Protein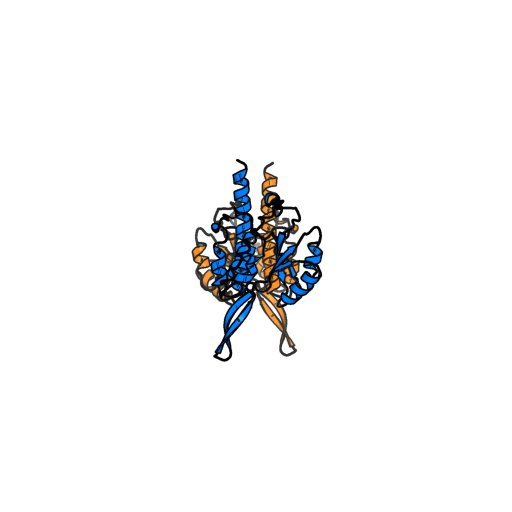 AF-0000000078803616 (afdb_homodimer)

Organism: NCBI:txid675817

pLDDT: mean 70.17, std 28.33, range [23.05, 98.25]

InterPro domains:
  IPR006645 NusG-like, N-terminal [PF02357] (38-131)
  IPR006645 NusG-like, N-terminal [SM00738] (36-135)
  IPR010215 Transcription antitermination protein RfaH [MF_00951] (36-200)
  IPR010215 Transcription antitermination protein RfaH [TIGR01955] (39-197)
  IPR036735 NusG, N-terminal domain superfamily [G3DSA:3.30.70.940] (36-200)
  IPR036735 NusG, N-terminal domain superfamily [SSF82679] (36-136)
  IPR043425 NusG-like [PTHR30265] (36-197)

Structure (mmCIF, N/CA/C/O backbone):
data_AF-0000000078803616-model_v1
#
loop_
_entity.id
_entity.type
_entity.pdbx_description
1 polymer 'Transcription antitermination protein RfaH'
#
loop_
_atom_site.group_PDB
_atom_site.id
_atom_site.type_symbol
_atom_site.label_atom_id
_atom_site.label_alt_id
_atom_site.label_comp_id
_atom_site.label_asym_id
_atom_site.label_entity_id
_atom_site.label_seq_id
_atom_site.pdbx_PDB_ins_code
_atom_site.Cartn_x
_atom_site.Cartn_y
_atom_site.Cartn_z
_atom_site.occupancy
_atom_site.B_iso_or_equiv
_atom_site.auth_seq_id
_atom_site.auth_comp_id
_atom_site.auth_asym_id
_atom_site.auth_atom_id
_atom_site.pdbx_PDB_model_num
ATOM 1 N N . MET A 1 1 ? 21.641 42.875 64.188 1 27.11 1 MET A N 1
ATOM 2 C CA . MET A 1 1 ? 21.938 42.188 62.938 1 27.11 1 MET A CA 1
ATOM 3 C C . MET A 1 1 ? 20.672 41.562 62.344 1 27.11 1 MET A C 1
ATOM 5 O O . MET A 1 1 ? 20.141 40.594 62.906 1 27.11 1 MET A O 1
ATOM 9 N N . ASP A 1 2 ? 19.688 42.406 61.906 1 24.53 2 ASP A N 1
ATOM 10 C CA . ASP A 1 2 ? 18.234 42.531 61.688 1 24.53 2 ASP A CA 1
ATOM 11 C C . ASP A 1 2 ? 17.766 41.656 60.562 1 24.53 2 ASP A C 1
ATOM 13 O O . ASP A 1 2 ? 18.312 41.719 59.438 1 24.53 2 ASP A O 1
ATOM 17 N N . ASN A 1 3 ? 17.297 40.438 60.906 1 28.72 3 ASN A N 1
ATOM 18 C CA . ASN A 1 3 ? 16.812 39.25 60.219 1 28.72 3 ASN A CA 1
ATOM 19 C C . ASN A 1 3 ? 15.68 39.594 59.25 1 28.72 3 ASN A C 1
ATOM 21 O O . ASN A 1 3 ? 14.609 40.031 59.656 1 28.72 3 ASN A O 1
ATOM 25 N N . ILE A 1 4 ? 16.016 40.344 58.156 1 31.39 4 ILE A N 1
ATOM 26 C CA . ILE A 1 4 ? 15.086 40.906 57.188 1 31.39 4 ILE A CA 1
ATOM 27 C C . ILE A 1 4 ? 14.117 39.844 56.688 1 31.39 4 ILE A C 1
ATOM 29 O O . ILE A 1 4 ? 14.539 38.781 56.25 1 31.39 4 ILE A O 1
ATOM 33 N N . PRO A 1 5 ? 12.922 39.844 57.219 1 27.3 5 PRO A N 1
ATOM 34 C CA . PRO A 1 5 ? 11.852 38.875 56.969 1 27.3 5 PRO A CA 1
ATOM 35 C C . PRO A 1 5 ? 11.516 38.719 55.5 1 27.3 5 PRO A C 1
ATOM 37 O O . PRO A 1 5 ? 11.352 39.719 54.781 1 27.3 5 PRO A O 1
ATOM 40 N N . ALA A 1 6 ? 12.164 37.781 54.781 1 29.72 6 ALA A N 1
ATOM 41 C CA . ALA A 1 6 ? 12.055 37.531 53.344 1 29.72 6 ALA A CA 1
ATOM 42 C C . ALA A 1 6 ? 10.594 37.406 52.906 1 29.72 6 ALA A C 1
ATOM 44 O O . ALA A 1 6 ? 9.859 36.562 53.469 1 29.72 6 ALA A O 1
ATOM 45 N N . SER A 1 7 ? 9.906 38.531 52.688 1 23.27 7 SER A N 1
ATOM 46 C CA . SER A 1 7 ? 8.531 38.719 52.25 1 23.27 7 SER A CA 1
ATOM 47 C C . SER A 1 7 ? 8.195 37.75 51.094 1 23.27 7 SER A C 1
ATOM 49 O O . SER A 1 7 ? 8.867 37.75 50.062 1 23.27 7 SER A O 1
ATOM 51 N N . ASN A 1 8 ? 7.758 36.562 51.406 1 23.94 8 ASN A N 1
ATOM 52 C CA . ASN A 1 8 ? 7.309 35.438 50.562 1 23.94 8 ASN A CA 1
ATOM 53 C C . ASN A 1 8 ? 6.199 35.875 49.594 1 23.94 8 ASN A C 1
ATOM 55 O O . ASN A 1 8 ? 5.059 36.062 50.031 1 23.94 8 ASN A O 1
ATOM 59 N N . ARG A 1 9 ? 6.438 36.875 48.719 1 24.75 9 ARG A N 1
ATOM 60 C CA . ARG A 1 9 ? 5.414 37.344 47.812 1 24.75 9 ARG A CA 1
ATOM 61 C C . ARG A 1 9 ? 4.695 36.188 47.125 1 24.75 9 ARG A C 1
ATOM 63 O O . ARG A 1 9 ? 5.328 35.375 46.469 1 24.75 9 ARG A O 1
ATOM 70 N N . ARG A 1 10 ? 3.605 35.75 47.688 1 25.38 10 ARG A N 1
ATOM 71 C CA . ARG A 1 10 ? 2.598 34.781 47.25 1 25.38 10 ARG A CA 1
ATOM 72 C C . ARG A 1 10 ? 2.072 35.156 45.875 1 25.38 10 ARG A C 1
ATOM 74 O O . ARG A 1 10 ? 1.498 36.219 45.688 1 25.38 10 ARG A O 1
ATOM 81 N N . CYS A 1 11 ? 2.902 34.938 44.812 1 25.34 11 CYS A N 1
ATOM 82 C CA . CYS A 1 11 ? 2.398 35.094 43.469 1 25.34 11 CYS A CA 1
ATOM 83 C C . CYS A 1 11 ? 1.006 34.5 43.312 1 25.34 11 CYS A C 1
ATOM 85 O O . CYS A 1 11 ? 0.804 33.312 43.625 1 25.34 11 CYS A O 1
ATOM 87 N N . GLU A 1 12 ? 0.029 35.188 43.719 1 24.34 12 GLU A N 1
ATOM 88 C CA . GLU A 1 12 ? -1.373 34.875 43.469 1 24.34 12 GLU A CA 1
ATOM 89 C C . GLU A 1 12 ? -1.58 34.375 42.031 1 24.34 12 GLU A C 1
ATOM 91 O O . GLU A 1 12 ? -1.32 35.125 41.094 1 24.34 12 GLU A O 1
ATOM 96 N N . ILE A 1 13 ? -1.378 33.125 41.781 1 24.75 13 ILE A N 1
ATOM 97 C CA . ILE A 1 13 ? -1.663 32.375 40.562 1 24.75 13 ILE A CA 1
ATOM 98 C C . ILE A 1 13 ? -3.09 32.656 40.125 1 24.75 13 ILE A C 1
ATOM 100 O O . ILE A 1 13 ? -4.055 32.281 40.781 1 24.75 13 ILE A O 1
ATOM 104 N N . ASP A 1 14 ? -3.422 33.875 39.844 1 23.2 14 ASP A N 1
ATOM 105 C CA . ASP A 1 14 ? -4.738 34.125 39.25 1 23.2 14 ASP A CA 1
ATOM 106 C C . ASP A 1 14 ? -5.031 33.125 38.125 1 23.2 14 ASP A C 1
ATOM 108 O O . ASP A 1 14 ? -4.262 33.031 37.188 1 23.2 14 ASP A O 1
ATOM 112 N N . ASP A 1 15 ? -5.77 32.062 38.375 1 27.08 15 ASP A N 1
ATOM 113 C CA . ASP A 1 15 ? -6.402 30.953 37.688 1 27.08 15 ASP A CA 1
ATOM 114 C C . ASP A 1 15 ? -7.145 31.438 36.438 1 27.08 15 ASP A C 1
ATOM 116 O O . ASP A 1 15 ? -8.375 31.516 36.438 1 27.08 15 ASP A O 1
ATOM 120 N N . GLY A 1 16 ? -6.605 32.375 35.719 1 24.55 16 GLY A N 1
ATOM 121 C CA . GLY A 1 16 ? -7.281 32.969 34.562 1 24.55 16 GLY A CA 1
ATOM 122 C C . GLY A 1 16 ? -8.016 31.922 33.719 1 24.55 16 GLY A C 1
ATOM 123 O O . GLY A 1 16 ? -7.648 30.734 33.719 1 24.55 16 GLY A O 1
ATOM 124 N N . ASN A 1 17 ? -9.383 32.062 33.406 1 26.06 17 ASN A N 1
ATOM 125 C CA . ASN A 1 17 ? -10.5 31.562 32.625 1 26.06 17 ASN A CA 1
ATOM 126 C C . ASN A 1 17 ? -10.07 31.219 31.188 1 26.06 17 ASN A C 1
ATOM 128 O O . ASN A 1 17 ? -10.125 32.094 30.297 1 26.06 17 ASN A O 1
ATOM 132 N N . LEU A 1 18 ? -8.992 30.766 30.922 1 26.7 18 LEU A N 1
ATOM 133 C CA . LEU A 1 18 ? -8.617 30.484 29.531 1 26.7 18 LEU A CA 1
ATOM 134 C C . LEU A 1 18 ? -9.727 29.719 28.812 1 26.7 18 LEU A C 1
ATOM 136 O O . LEU A 1 18 ? -10.352 28.828 29.391 1 26.7 18 LEU A O 1
ATOM 140 N N . VAL A 1 19 ? -10.391 30.344 27.844 1 24.44 19 VAL A N 1
ATOM 141 C CA . VAL A 1 19 ? -11.438 30.047 26.875 1 24.44 19 VAL A CA 1
ATOM 142 C C . VAL A 1 19 ? -11.211 28.656 26.281 1 24.44 19 VAL A C 1
ATOM 144 O O . VAL A 1 19 ? -10.125 28.359 25.781 1 24.44 19 VAL A O 1
ATOM 147 N N . ARG A 1 20 ? -11.82 27.609 26.719 1 24.38 20 ARG A N 1
ATOM 148 C CA . ARG A 1 20 ? -12.156 26.25 26.328 1 24.38 20 ARG A CA 1
ATOM 149 C C . ARG A 1 20 ? -12.68 26.219 24.891 1 24.38 20 ARG A C 1
ATOM 151 O O . ARG A 1 20 ? -13.867 26.438 24.656 1 24.38 20 ARG A O 1
ATOM 158 N N . ASP A 1 21 ? -12.055 26.938 23.984 1 25.97 21 ASP A N 1
ATOM 159 C CA . ASP A 1 21 ? -12.625 26.703 22.656 1 25.97 21 ASP A CA 1
ATOM 160 C C . ASP A 1 21 ? -12.781 25.219 22.375 1 25.97 21 ASP A C 1
ATOM 162 O O . ASP A 1 21 ? -11.805 24.469 22.391 1 25.97 21 ASP A O 1
ATOM 166 N N . ARG A 1 22 ? -13.898 24.562 22.672 1 25.34 22 ARG A N 1
ATOM 167 C CA . ARG A 1 22 ? -14.562 23.297 22.438 1 25.34 22 ARG A CA 1
ATOM 168 C C . ARG A 1 22 ? -14.445 22.859 20.984 1 25.34 22 ARG A C 1
ATOM 170 O O . ARG A 1 22 ? -15.078 23.453 20.094 1 25.34 22 ARG A O 1
ATOM 177 N N . TYR A 1 23 ? -13.266 22.688 20.531 1 27.47 23 TYR A N 1
ATOM 178 C CA . TYR A 1 23 ? -13.266 22.047 19.219 1 27.47 23 TYR A CA 1
ATOM 179 C C . TYR A 1 23 ? -14.156 20.797 19.219 1 27.47 23 TYR A C 1
ATOM 181 O O . TYR A 1 23 ? -13.977 19.906 20.031 1 27.47 23 TYR A O 1
ATOM 189 N N . ASN A 1 24 ? -15.5 20.859 19.031 1 26.5 24 ASN A N 1
ATOM 190 C CA . ASN A 1 24 ? -16.547 19.875 18.75 1 26.5 24 ASN A CA 1
ATOM 191 C C . ASN A 1 24 ? -16.078 18.844 17.734 1 26.5 24 ASN A C 1
ATOM 193 O O . ASN A 1 24 ? -15.891 19.156 16.562 1 26.5 24 ASN A O 1
ATOM 197 N N . PHE A 1 25 ? -15.188 17.938 18.109 1 29.48 25 PHE A N 1
ATOM 198 C CA . PHE A 1 25 ? -14.789 16.766 17.344 1 29.48 25 PHE A CA 1
ATOM 199 C C . PHE A 1 25 ? -16 16.094 16.719 1 29.48 25 PHE A C 1
ATOM 201 O O . PHE A 1 25 ? -15.867 15.117 15.977 1 29.48 25 PHE A O 1
ATOM 208 N N . ARG A 1 26 ? -17.25 16.188 17.25 1 28.36 26 ARG A N 1
ATOM 209 C CA . ARG A 1 26 ? -18.453 15.562 16.688 1 28.36 26 ARG A CA 1
ATOM 210 C C . ARG A 1 26 ? -18.578 15.844 15.203 1 28.36 26 ARG A C 1
ATOM 212 O O . ARG A 1 26 ? -19.328 15.172 14.5 1 28.36 26 ARG A O 1
ATOM 219 N N . ASP A 1 27 ? -18.172 16.953 14.891 1 29.45 27 ASP A N 1
ATOM 220 C CA . ASP A 1 27 ? -18.594 17.25 13.523 1 29.45 27 ASP A CA 1
ATOM 221 C C . ASP A 1 27 ? -17.797 16.438 12.516 1 29.45 27 ASP A C 1
ATOM 223 O O . ASP A 1 27 ? -17.781 16.766 11.32 1 29.45 27 ASP A O 1
ATOM 227 N N . THR A 1 28 ? -16.828 15.586 13.008 1 33.59 28 THR A N 1
ATOM 228 C CA . THR A 1 28 ? -16.25 14.844 11.898 1 33.59 28 THR A CA 1
ATOM 229 C C . THR A 1 28 ? -17.281 13.922 11.258 1 33.59 28 THR A C 1
ATOM 231 O O . THR A 1 28 ? -17.562 12.836 11.781 1 33.59 28 THR A O 1
ATOM 234 N N . LEU A 1 29 ? -18.359 14.328 10.852 1 30.36 29 LEU A N 1
ATOM 235 C CA . LEU A 1 29 ? -19.266 13.594 9.977 1 30.36 29 LEU A CA 1
ATOM 236 C C . LEU A 1 29 ? -18.484 12.812 8.922 1 30.36 29 LEU A C 1
ATOM 238 O O . LEU A 1 29 ? -17.641 13.383 8.211 1 30.36 29 LEU A O 1
ATOM 242 N N . ILE A 1 30 ? -18.172 11.578 9.195 1 35.69 30 ILE A N 1
ATOM 243 C CA . ILE A 1 30 ? -17.734 10.648 8.156 1 35.69 30 ILE A CA 1
ATOM 244 C C . ILE A 1 30 ? -18.516 10.898 6.871 1 35.69 30 ILE A C 1
ATOM 246 O O . ILE A 1 30 ? -19.656 10.445 6.734 1 35.69 30 ILE A O 1
ATOM 250 N N . VAL A 1 31 ? -18.828 12.07 6.457 1 35.53 31 VAL A N 1
ATOM 251 C CA . VAL A 1 31 ? -19.5 12.203 5.168 1 35.53 31 VAL A CA 1
ATOM 252 C C . VAL A 1 31 ? -18.641 11.578 4.07 1 35.53 31 VAL A C 1
ATOM 254 O O . VAL A 1 31 ? -17.469 11.938 3.9 1 35.53 31 VAL A O 1
ATOM 257 N N . ASP A 1 32 ? -18.781 10.281 3.738 1 42.97 32 ASP A N 1
ATOM 258 C CA . ASP A 1 32 ? -18.203 9.547 2.615 1 42.97 32 ASP A CA 1
ATOM 259 C C . ASP A 1 32 ? -17.594 10.508 1.593 1 42.97 32 ASP A C 1
ATOM 261 O O . ASP A 1 32 ? -16.531 10.227 1.034 1 42.97 32 ASP A O 1
ATOM 265 N N . GLY A 1 33 ? -18.422 11.477 1.027 1 45 33 GLY A N 1
ATOM 266 C CA . GLY A 1 33 ? -18.25 12.391 -0.086 1 45 33 GLY A CA 1
ATOM 267 C C . GLY A 1 33 ? -17.594 13.695 0.314 1 45 33 GLY A C 1
ATOM 268 O O . GLY A 1 33 ? -17.312 14.547 -0.535 1 45 33 GLY A O 1
ATOM 269 N N . LEU A 1 34 ? -17.578 14.148 1.644 1 53.88 34 LEU A N 1
ATOM 270 C CA . LEU A 1 34 ? -17.297 15.555 1.912 1 53.88 34 LEU A CA 1
ATOM 271 C C . LEU A 1 34 ? -15.828 15.773 2.256 1 53.88 34 LEU A C 1
ATOM 273 O O . LEU A 1 34 ? -15.211 14.93 2.906 1 53.88 34 LEU A O 1
ATOM 277 N N . MET A 1 35 ? -15.18 16.531 1.464 1 64.56 35 MET A N 1
ATOM 278 C CA . MET A 1 35 ? -13.867 17.141 1.616 1 64.56 35 MET A CA 1
ATOM 279 C C . MET A 1 35 ? -13.711 17.766 3.002 1 64.56 35 MET A C 1
ATOM 281 O O . MET A 1 35 ? -14.352 18.766 3.312 1 64.56 35 MET A O 1
ATOM 285 N N . MET A 1 36 ? -13.164 17.031 3.971 1 83.75 36 MET A N 1
ATOM 286 C CA . MET A 1 36 ? -13.016 17.484 5.348 1 83.75 36 MET A CA 1
ATOM 287 C C . MET A 1 36 ? -11.555 17.797 5.656 1 83.75 36 MET A C 1
ATOM 289 O O . MET A 1 36 ? -10.648 17.156 5.129 1 83.75 36 MET A O 1
ATOM 293 N N . LYS A 1 37 ? -11.531 18.906 6.445 1 92.5 37 LYS A N 1
ATOM 294 C CA . LYS A 1 37 ? -10.211 19.188 7.012 1 92.5 37 LYS A CA 1
ATOM 295 C C . LYS A 1 37 ? -9.719 18.016 7.867 1 92.5 37 LYS A C 1
ATOM 297 O O . LYS A 1 37 ? -10.469 17.484 8.688 1 92.5 37 LYS A O 1
ATOM 302 N N . GLY A 1 38 ? -8.531 17.531 7.594 1 94.38 38 GLY A N 1
ATOM 303 C CA . GLY A 1 38 ? -8.023 16.406 8.359 1 94.38 38 GLY A CA 1
ATOM 304 C C . GLY A 1 38 ? -6.707 15.875 7.824 1 94.38 38 GLY A C 1
ATOM 305 O O . GLY A 1 38 ? -6.051 16.516 7.004 1 94.38 38 GLY A O 1
ATOM 306 N N . TRP A 1 39 ? -6.262 14.797 8.453 1 95.75 39 TRP A N 1
ATOM 307 C CA . TRP A 1 39 ? -5.023 14.133 8.055 1 95.75 39 TRP A CA 1
ATOM 308 C C . TRP A 1 39 ? -5.262 13.195 6.879 1 95.75 39 TRP A C 1
ATOM 310 O O . TRP A 1 39 ? -6.266 12.477 6.84 1 95.75 39 TRP A O 1
ATOM 320 N N . TYR A 1 40 ? -4.285 13.273 5.953 1 96.69 40 TYR A N 1
ATOM 321 C CA . TYR A 1 40 ? -4.262 12.391 4.793 1 96.69 40 TYR A CA 1
ATOM 322 C C . TYR A 1 40 ? -2.873 11.789 4.594 1 96.69 40 TYR A C 1
ATOM 324 O O . TYR A 1 40 ? -1.897 12.258 5.188 1 96.69 40 TYR A O 1
ATOM 332 N N . LEU A 1 41 ? -2.818 10.75 3.848 1 97.75 41 LEU A N 1
ATOM 333 C CA . LEU A 1 41 ? -1.548 10.086 3.564 1 97.75 41 LEU A CA 1
ATOM 334 C C . LEU A 1 41 ? -1.174 10.242 2.094 1 97.75 41 LEU A C 1
ATOM 336 O O . LEU A 1 41 ? -1.983 9.953 1.211 1 97.75 41 LEU A O 1
ATOM 340 N N . LEU A 1 42 ? 0.043 10.742 1.859 1 98.25 42 LEU A N 1
ATOM 341 C CA . LEU A 1 42 ? 0.581 10.906 0.513 1 98.25 42 LEU A CA 1
ATOM 342 C C . LEU A 1 42 ? 1.638 9.844 0.219 1 98.25 42 LEU A C 1
ATOM 344 O O . LEU A 1 42 ? 2.443 9.508 1.09 1 98.25 42 LEU A O 1
ATOM 348 N N . TYR A 1 43 ? 1.579 9.352 -0.976 1 97.94 43 TYR A N 1
ATOM 349 C CA . TYR A 1 43 ? 2.711 8.648 -1.572 1 97.94 43 TYR A CA 1
ATOM 350 C C . TYR A 1 43 ? 3.596 9.609 -2.357 1 97.94 43 TYR A C 1
ATOM 352 O O . TYR A 1 43 ? 3.111 10.344 -3.225 1 97.94 43 TYR A O 1
ATOM 360 N N . CYS A 1 44 ? 4.832 9.609 -2.025 1 98.06 44 CYS A N 1
ATOM 361 C CA . CYS A 1 44 ? 5.793 10.484 -2.686 1 98.06 44 CYS A CA 1
ATOM 362 C C . CYS A 1 44 ? 6.676 9.695 -3.646 1 98.06 44 CYS A C 1
ATOM 364 O O . CYS A 1 44 ? 6.914 8.508 -3.443 1 98.06 44 CYS A O 1
ATOM 366 N N . LYS A 1 45 ? 7.117 10.43 -4.605 1 93.69 45 LYS A N 1
ATOM 367 C CA . LYS A 1 45 ? 8.055 9.828 -5.547 1 93.69 45 LYS A CA 1
ATOM 368 C C . LYS A 1 45 ? 9.328 9.359 -4.836 1 93.69 45 LYS A C 1
ATOM 370 O O . LYS A 1 45 ? 9.688 9.898 -3.789 1 93.69 45 LYS A O 1
ATOM 375 N N . ARG A 1 46 ? 9.977 8.359 -5.473 1 87.44 46 ARG A N 1
ATOM 376 C CA . ARG A 1 46 ? 11.133 7.738 -4.828 1 87.44 46 ARG A CA 1
ATOM 377 C C . ARG A 1 46 ? 12.156 8.789 -4.402 1 87.44 46 ARG A C 1
ATOM 379 O O . ARG A 1 46 ? 12.578 9.617 -5.215 1 87.44 46 ARG A O 1
ATOM 386 N N . SER A 1 47 ? 12.477 8.844 -3.205 1 88.12 47 SER A N 1
ATOM 387 C CA . SER A 1 47 ? 13.5 9.672 -2.58 1 88.12 47 SER A CA 1
ATOM 388 C C . SER A 1 47 ? 13.133 11.148 -2.656 1 88.12 47 SER A C 1
ATOM 390 O O . SER A 1 47 ? 14 12.016 -2.533 1 88.12 47 SER A O 1
ATOM 392 N N . GLU A 1 48 ? 11.836 11.461 -2.852 1 94.06 48 GLU A N 1
ATOM 393 C CA . GLU A 1 48 ? 11.453 12.867 -2.994 1 94.06 48 GLU A CA 1
ATOM 394 C C . GLU A 1 48 ? 10.555 13.312 -1.845 1 94.06 48 GLU A C 1
ATOM 396 O O . GLU A 1 48 ? 9.867 14.328 -1.947 1 94.06 48 GLU A O 1
ATOM 401 N N . GLN A 1 49 ? 10.539 12.562 -0.758 1 94.56 49 GLN A N 1
ATOM 402 C CA . GLN A 1 49 ? 9.703 12.914 0.383 1 94.56 49 GLN A CA 1
ATOM 403 C C . GLN A 1 49 ? 10.094 14.281 0.95 1 94.56 49 GLN A C 1
ATOM 405 O O . GLN A 1 49 ? 9.234 15.117 1.226 1 94.56 49 GLN A O 1
ATOM 410 N N . GLU A 1 50 ? 11.391 14.508 1.057 1 95.12 50 GLU A N 1
ATOM 411 C CA . GLU A 1 50 ? 11.867 15.781 1.59 1 95.12 50 GLU A CA 1
ATOM 412 C C . GLU A 1 50 ? 11.484 16.938 0.673 1 95.12 50 GLU A C 1
ATOM 414 O O . GLU A 1 50 ? 11.062 18 1.145 1 95.12 50 GLU A O 1
ATOM 419 N N . ARG A 1 51 ? 11.633 16.703 -0.545 1 97.38 51 ARG A N 1
ATOM 420 C CA . ARG A 1 51 ? 11.234 17.703 -1.529 1 97.38 51 ARG A CA 1
ATOM 421 C C . ARG A 1 51 ? 9.742 18.016 -1.428 1 97.38 51 ARG A C 1
ATOM 423 O O . ARG A 1 51 ? 9.344 19.172 -1.477 1 97.38 51 ARG A O 1
ATOM 430 N N . ALA A 1 52 ? 8.938 16.984 -1.303 1 98.25 52 ALA A N 1
ATOM 431 C CA . ALA A 1 52 ? 7.492 17.156 -1.15 1 98.25 52 ALA A CA 1
ATOM 432 C C . ALA A 1 52 ? 7.168 18 0.087 1 98.25 52 ALA A C 1
ATOM 434 O O . ALA A 1 52 ? 6.375 18.938 0.019 1 98.25 52 ALA A O 1
ATOM 435 N N . VAL A 1 53 ? 7.844 17.703 1.196 1 97.69 53 VAL A N 1
ATOM 436 C CA . VAL A 1 53 ? 7.59 18.375 2.467 1 97.69 53 VAL A CA 1
ATOM 437 C C . VAL A 1 53 ? 7.906 19.875 2.338 1 97.69 53 VAL A C 1
ATOM 439 O O . VAL A 1 53 ? 7.109 20.719 2.75 1 97.69 53 VAL A O 1
ATOM 442 N N . ILE A 1 54 ? 9.016 20.156 1.7 1 97.56 54 ILE A N 1
ATOM 443 C CA . ILE A 1 54 ? 9.453 21.547 1.525 1 97.56 54 ILE A CA 1
ATOM 444 C C . ILE A 1 54 ? 8.414 22.312 0.702 1 97.56 54 ILE A C 1
ATOM 446 O O . ILE A 1 54 ? 7.996 23.406 1.08 1 97.56 54 ILE A O 1
ATOM 450 N N . ASN A 1 55 ? 7.965 21.719 -0.38 1 98.12 55 ASN A N 1
ATOM 451 C CA . ASN A 1 55 ? 7.047 22.391 -1.292 1 98.12 55 ASN A CA 1
ATOM 452 C C . ASN A 1 55 ? 5.641 22.469 -0.708 1 98.12 55 ASN A C 1
ATOM 454 O O . ASN A 1 55 ? 4.93 23.453 -0.932 1 98.12 55 ASN A O 1
ATOM 458 N N . LEU A 1 56 ? 5.23 21.484 0.037 1 98.12 56 LEU A N 1
ATOM 459 C CA . LEU A 1 56 ? 3.926 21.516 0.686 1 98.12 56 LEU A CA 1
ATOM 460 C C . LEU A 1 56 ? 3.891 22.547 1.796 1 98.12 56 LEU A C 1
ATOM 462 O O . LEU A 1 56 ? 2.896 23.266 1.95 1 98.12 56 LEU A O 1
ATOM 466 N N . ASP A 1 57 ? 4.973 22.641 2.482 1 96.56 57 ASP A N 1
ATOM 467 C CA . ASP A 1 57 ? 5.09 23.641 3.541 1 96.56 57 ASP A CA 1
ATOM 468 C C . ASP A 1 57 ? 4.938 25.062 2.982 1 96.56 57 ASP A C 1
ATOM 470 O O . ASP A 1 57 ? 4.285 25.906 3.596 1 96.56 57 ASP A O 1
ATOM 474 N N . ARG A 1 58 ? 5.473 25.281 1.883 1 96.06 58 ARG A N 1
ATOM 475 C CA . ARG A 1 58 ? 5.383 26.578 1.217 1 96.06 58 ARG A CA 1
ATOM 476 C C . ARG A 1 58 ? 3.938 26.922 0.877 1 96.06 58 ARG A C 1
ATOM 478 O O . ARG A 1 58 ? 3.584 28.094 0.763 1 96.06 58 ARG A O 1
ATOM 485 N N . GLN A 1 59 ? 3.09 25.875 0.719 1 95.44 59 GLN A N 1
ATOM 486 C CA . GLN A 1 59 ? 1.681 26.062 0.389 1 95.44 59 GLN A CA 1
ATOM 487 C C . GLN A 1 59 ? 0.824 26.125 1.65 1 95.44 59 GLN A C 1
ATOM 489 O O . GLN A 1 59 ? -0.406 26.141 1.571 1 95.44 59 GLN A O 1
ATOM 494 N N . GLY A 1 60 ? 1.443 26 2.814 1 95.25 60 GLY A N 1
ATOM 495 C CA . GLY A 1 60 ? 0.724 26.078 4.074 1 95.25 60 GLY A CA 1
ATOM 496 C C . GLY A 1 60 ? 0.15 24.75 4.52 1 95.25 60 GLY A C 1
ATOM 497 O O . GLY A 1 60 ? -0.767 24.703 5.344 1 95.25 60 GLY A O 1
ATOM 498 N N . VAL A 1 61 ? 0.669 23.75 3.945 1 97.44 61 VAL A N 1
ATOM 499 C CA . VAL A 1 61 ? 0.183 22.406 4.293 1 97.44 61 VAL A CA 1
ATOM 500 C C . VAL A 1 61 ? 1.075 21.797 5.371 1 97.44 61 VAL A C 1
ATOM 502 O O . VAL A 1 61 ? 2.291 21.688 5.191 1 97.44 61 VAL A O 1
ATOM 505 N N . GLU A 1 62 ? 0.451 21.469 6.5 1 96.62 62 GLU A N 1
ATOM 506 C CA . GLU A 1 62 ? 1.196 20.828 7.578 1 96.62 62 GLU A CA 1
ATOM 507 C C . GLU A 1 62 ? 1.57 19.391 7.207 1 96.62 62 GLU A C 1
ATOM 509 O O . GLU A 1 62 ? 0.723 18.625 6.75 1 96.62 62 GLU A O 1
ATOM 514 N N . CYS A 1 63 ? 2.869 19.109 7.363 1 97.88 63 CYS A N 1
ATOM 515 C CA . CYS A 1 63 ? 3.365 17.766 7.031 1 97.88 63 CYS A CA 1
ATOM 516 C C . CYS A 1 63 ? 3.896 17.062 8.273 1 97.88 63 CYS A C 1
ATOM 518 O O . CYS A 1 63 ? 4.438 17.703 9.172 1 97.88 63 CYS A O 1
ATOM 520 N N . TYR A 1 64 ? 3.699 15.805 8.414 1 96.88 64 TYR A N 1
ATOM 521 C CA . TYR A 1 64 ? 4.309 14.922 9.398 1 96.88 64 TYR A CA 1
ATOM 522 C C . TYR A 1 64 ? 5.02 13.758 8.719 1 96.88 64 TYR A C 1
ATOM 524 O O . TYR A 1 64 ? 4.379 12.914 8.086 1 96.88 64 TYR A O 1
ATOM 532 N N . TYR A 1 65 ? 6.285 13.758 8.75 1 95.44 65 TYR A N 1
ATOM 533 C CA . TYR A 1 65 ? 7.18 12.789 8.125 1 95.44 65 TYR A CA 1
ATOM 534 C C . TYR A 1 65 ? 8 12.047 9.18 1 95.44 65 TYR A C 1
ATOM 536 O O . TYR A 1 65 ? 9.164 12.383 9.414 1 95.44 65 TYR A O 1
ATOM 544 N N . PRO A 1 66 ? 7.395 10.953 9.789 1 93.88 66 PRO A N 1
ATOM 545 C CA . PRO A 1 66 ? 8.039 10.289 10.922 1 93.88 66 PRO A CA 1
ATOM 546 C C . PRO A 1 66 ? 9.312 9.547 10.531 1 93.88 66 PRO A C 1
ATOM 548 O O . PRO A 1 66 ? 9.383 8.969 9.438 1 93.88 66 PRO A O 1
ATOM 551 N N . GLN A 1 67 ? 10.227 9.578 11.438 1 91.5 67 GLN A N 1
ATOM 552 C CA . GLN A 1 67 ? 11.508 8.906 11.258 1 91.5 67 GLN A CA 1
ATOM 553 C C . GLN A 1 67 ? 11.805 7.98 12.438 1 91.5 67 GLN A C 1
ATOM 555 O O . GLN A 1 67 ? 11.203 8.102 13.5 1 91.5 67 GLN A O 1
ATOM 560 N N . VAL A 1 68 ? 12.664 6.996 12.148 1 88.12 68 VAL A N 1
ATOM 561 C CA . VAL A 1 68 ? 13.07 6.055 13.188 1 88.12 68 VAL A CA 1
ATOM 562 C C . VAL A 1 68 ? 14.594 5.891 13.164 1 88.12 68 VAL A C 1
ATOM 564 O O . VAL A 1 68 ? 15.211 5.961 12.102 1 88.12 68 VAL A O 1
ATOM 567 N N . ARG A 1 69 ? 15.164 5.746 14.305 1 85.25 69 ARG A N 1
ATOM 568 C CA . ARG A 1 69 ? 16.594 5.477 14.43 1 85.25 69 ARG A CA 1
ATOM 569 C C . ARG A 1 69 ? 16.875 3.98 14.344 1 85.25 69 ARG A C 1
ATOM 571 O O . ARG A 1 69 ? 16.234 3.18 15.031 1 85.25 69 ARG A O 1
ATOM 578 N N . ILE A 1 70 ? 17.719 3.678 13.43 1 81.75 70 ILE A N 1
ATOM 579 C CA . ILE A 1 70 ? 18.078 2.271 13.305 1 81.75 70 ILE A CA 1
ATOM 580 C C . ILE A 1 70 ? 19.594 2.123 13.43 1 81.75 70 ILE A C 1
ATOM 582 O O . ILE A 1 70 ? 20.344 3.043 13.094 1 81.75 70 ILE A O 1
ATOM 586 N N . ASP A 1 71 ? 19.984 0.94 14.07 1 81.88 71 ASP A N 1
ATOM 587 C CA . ASP A 1 71 ? 21.406 0.629 14.141 1 81.88 71 ASP A CA 1
ATOM 588 C C . ASP A 1 71 ? 21.875 -0.075 12.867 1 81.88 71 ASP A C 1
ATOM 590 O O . ASP A 1 71 ? 21.266 -1.051 12.43 1 81.88 71 ASP A O 1
ATOM 594 N N . LYS A 1 72 ? 22.734 0.522 12.172 1 80.5 72 LYS A N 1
ATOM 595 C CA . LYS A 1 72 ? 23.344 -0.106 11.008 1 80.5 72 LYS A CA 1
ATOM 596 C C . LYS A 1 72 ? 24.844 -0.295 11.203 1 80.5 72 LYS A C 1
ATOM 598 O O . LYS A 1 72 ? 25.484 0.469 11.938 1 80.5 72 LYS A O 1
ATOM 603 N N . ILE A 1 73 ? 25.312 -1.474 10.656 1 84.19 73 ILE A N 1
ATOM 604 C CA . ILE A 1 73 ? 26.75 -1.708 10.695 1 84.19 73 ILE A CA 1
ATOM 605 C C . ILE A 1 73 ? 27.406 -1.055 9.477 1 84.19 73 ILE A C 1
ATOM 607 O O . ILE A 1 73 ? 27.109 -1.415 8.336 1 84.19 73 ILE A O 1
ATOM 611 N N . VAL A 1 74 ? 28.078 0.014 9.625 1 82.75 74 VAL A N 1
ATOM 612 C CA . VAL A 1 74 ? 28.812 0.703 8.562 1 82.75 74 VAL A CA 1
ATOM 613 C C . VAL A 1 74 ? 30.312 0.544 8.797 1 82.75 74 VAL A C 1
ATOM 615 O O . VAL A 1 74 ? 30.844 1.005 9.805 1 82.75 74 VAL A O 1
ATOM 618 N N . ARG A 1 75 ? 30.891 -0.063 7.734 1 87.19 75 ARG A N 1
ATOM 619 C CA . ARG A 1 75 ? 32.312 -0.292 7.812 1 87.19 75 ARG A CA 1
ATOM 620 C C . ARG A 1 75 ? 32.719 -0.945 9.133 1 87.19 75 ARG A C 1
ATOM 622 O O . ARG A 1 75 ? 33.625 -0.483 9.82 1 87.19 75 ARG A O 1
ATOM 629 N N . GLY A 1 76 ? 31.875 -1.887 9.57 1 87.19 76 GLY A N 1
ATOM 630 C CA . GLY A 1 76 ? 32.188 -2.703 10.734 1 87.19 76 GLY A CA 1
ATOM 631 C C . GLY A 1 76 ? 31.797 -2.053 12.047 1 87.19 76 GLY A C 1
ATOM 632 O O . GLY A 1 76 ? 31.953 -2.645 13.117 1 87.19 76 GLY A O 1
ATOM 633 N N . LYS A 1 77 ? 31.438 -0.793 12 1 88.94 77 LYS A N 1
ATOM 634 C CA . LYS A 1 77 ? 31.031 -0.066 13.203 1 88.94 77 LYS A CA 1
ATOM 635 C C . LYS A 1 77 ? 29.531 0.171 13.227 1 88.94 77 LYS A C 1
ATOM 637 O O . LYS A 1 77 ? 28.922 0.46 12.195 1 88.94 77 LYS A O 1
ATOM 642 N N . LYS A 1 78 ? 29 -0.074 14.469 1 87.81 78 LYS A N 1
ATOM 643 C CA . LYS A 1 78 ? 27.578 0.195 14.664 1 87.81 78 LYS A CA 1
ATOM 644 C C . LYS A 1 78 ? 27.297 1.694 14.656 1 87.81 78 LYS A C 1
ATOM 646 O O . LYS A 1 78 ? 27.953 2.459 15.367 1 87.81 78 LYS A O 1
ATOM 651 N N . GLN A 1 79 ? 26.562 2.193 13.656 1 90 79 GLN A N 1
ATOM 652 C CA . GLN A 1 79 ? 26.172 3.594 13.57 1 90 79 GLN A CA 1
ATOM 653 C C . GLN A 1 79 ? 24.641 3.732 13.562 1 90 79 GLN A C 1
ATOM 655 O O . GLN A 1 79 ? 23.953 2.936 12.93 1 90 79 GLN A O 1
ATOM 660 N N . GLU A 1 80 ? 24.234 4.691 14.398 1 84.56 80 GLU A N 1
ATOM 661 C CA . GLU A 1 80 ? 22.812 5.008 14.398 1 84.56 80 GLU A CA 1
ATOM 662 C C . GLU A 1 80 ? 22.453 5.93 13.242 1 84.56 80 GLU A C 1
ATOM 664 O O . GLU A 1 80 ? 23.078 6.969 13.047 1 84.56 80 GLU A O 1
ATOM 669 N N . VAL A 1 81 ? 21.562 5.434 12.469 1 85.88 81 VAL A N 1
ATOM 670 C CA . VAL A 1 81 ? 21.125 6.266 11.344 1 85.88 81 VAL A CA 1
ATOM 671 C C . VAL A 1 81 ? 19.625 6.516 11.43 1 85.88 81 VAL A C 1
ATOM 673 O O . VAL A 1 81 ? 18.875 5.664 11.906 1 85.88 81 VAL A O 1
ATOM 676 N N . LEU A 1 82 ? 19.266 7.738 11.039 1 87.38 82 LEU A N 1
ATOM 677 C CA . LEU A 1 82 ? 17.859 8.102 10.961 1 87.38 82 LEU A CA 1
ATOM 678 C C . LEU A 1 82 ? 17.281 7.773 9.586 1 87.38 82 LEU A C 1
ATOM 680 O O . LEU A 1 82 ? 17.891 8.102 8.562 1 87.38 82 LEU A O 1
ATOM 684 N N . GLU A 1 83 ? 16.203 7 9.625 1 91.12 83 GLU A N 1
ATOM 685 C CA . GLU A 1 83 ? 15.531 6.715 8.359 1 91.12 83 GLU A CA 1
ATOM 686 C C . GLU A 1 83 ? 14.031 6.957 8.461 1 91.12 83 GLU A C 1
ATOM 688 O O . GLU A 1 83 ? 13.469 6.969 9.555 1 91.12 83 GLU A O 1
ATOM 693 N N . PRO A 1 84 ? 13.383 7.137 7.32 1 94.12 84 PRO A N 1
ATOM 694 C CA . PRO A 1 84 ? 11.93 7.285 7.367 1 94.12 84 PRO A CA 1
ATOM 695 C C . PRO A 1 84 ? 11.234 6.078 7.992 1 94.12 84 PRO A C 1
ATOM 697 O O . PRO A 1 84 ? 11.578 4.934 7.688 1 94.12 84 PRO A O 1
ATOM 700 N N . LEU A 1 85 ? 10.359 6.328 8.922 1 95 85 LEU A N 1
ATOM 701 C CA . LEU A 1 85 ? 9.562 5.234 9.469 1 95 85 LEU A CA 1
ATOM 702 C C . LEU A 1 85 ? 8.781 4.531 8.359 1 95 85 LEU A C 1
ATOM 704 O O . LEU A 1 85 ? 8.695 3.301 8.336 1 95 85 LEU A O 1
ATOM 708 N N . PHE A 1 86 ? 8.219 5.43 7.375 1 96.56 86 PHE A N 1
ATOM 709 C CA . PHE A 1 86 ? 7.469 4.93 6.227 1 96.56 86 PHE A CA 1
ATOM 710 C C . PHE A 1 86 ? 8.047 5.465 4.926 1 96.56 86 PHE A C 1
ATOM 712 O O . PHE A 1 86 ? 7.613 6.508 4.43 1 96.56 86 PHE A O 1
ATOM 719 N N . PRO A 1 87 ? 8.914 4.676 4.352 1 95.94 87 PRO A N 1
ATOM 720 C CA . PRO A 1 87 ? 9.5 5.141 3.092 1 95.94 87 PRO A CA 1
ATOM 721 C C . PRO A 1 87 ? 8.453 5.484 2.043 1 95.94 87 PRO A C 1
ATOM 723 O O . PRO A 1 87 ? 7.496 4.727 1.845 1 95.94 87 PRO A O 1
ATOM 726 N N . SER A 1 88 ? 8.516 6.707 1.466 1 96.62 88 SER A N 1
ATOM 727 C CA . SER A 1 88 ? 7.738 7.211 0.341 1 96.62 88 SER A CA 1
ATOM 728 C C . SER A 1 88 ? 6.391 7.75 0.802 1 96.62 88 SER A C 1
ATOM 730 O O . SER A 1 88 ? 5.566 8.156 -0.019 1 96.62 88 SER A O 1
ATOM 732 N N . TYR A 1 89 ? 6.176 7.805 2.162 1 97.75 89 TYR A N 1
ATOM 733 C CA . TYR A 1 89 ? 4.883 8.289 2.631 1 97.75 89 TYR A CA 1
ATOM 734 C C . TYR A 1 89 ? 5.047 9.5 3.539 1 97.75 89 TYR A C 1
ATOM 736 O O . TYR A 1 89 ? 5.992 9.562 4.332 1 97.75 89 TYR A O 1
ATOM 744 N N . VAL A 1 90 ? 4.125 10.398 3.385 1 97.94 90 VAL A N 1
ATOM 745 C CA . VAL A 1 90 ? 4.078 11.602 4.207 1 97.94 90 VAL A CA 1
ATOM 746 C C . VAL A 1 90 ? 2.637 11.883 4.625 1 97.94 90 VAL A C 1
ATOM 748 O O . VAL A 1 90 ? 1.719 11.812 3.805 1 97.94 90 VAL A O 1
ATOM 751 N N . PHE A 1 91 ? 2.443 12.156 5.883 1 98 91 PHE A N 1
ATOM 752 C CA . PHE A 1 91 ? 1.137 12.609 6.348 1 98 91 PHE A CA 1
ATOM 753 C C . PHE A 1 91 ? 0.979 14.109 6.145 1 98 91 PHE A C 1
ATOM 755 O O . PHE A 1 91 ? 1.915 14.875 6.383 1 98 91 PHE A O 1
ATOM 762 N N . VAL A 1 92 ? -0.242 14.516 5.762 1 98.19 92 VAL A N 1
ATOM 763 C CA . VAL A 1 92 ? -0.495 15.945 5.594 1 98.19 92 VAL A CA 1
ATOM 764 C C . VAL A 1 92 ? -1.825 16.312 6.246 1 98.19 92 VAL A C 1
ATOM 766 O O . VAL A 1 92 ? -2.77 15.523 6.238 1 98.19 92 VAL A O 1
ATOM 769 N N . TYR A 1 93 ? -1.848 17.484 6.809 1 97.12 93 TYR A N 1
ATOM 770 C CA . TYR A 1 93 ? -3.037 18.062 7.422 1 97.12 93 TYR A CA 1
ATOM 771 C C . TYR A 1 93 ? -3.447 19.344 6.703 1 97.12 93 TYR A C 1
ATOM 773 O O . TYR A 1 93 ? -2.686 20.312 6.664 1 97.12 93 TYR A O 1
ATOM 781 N N . PHE A 1 94 ? -4.641 19.328 6.102 1 96.19 94 PHE A N 1
ATOM 782 C CA . PHE A 1 94 ? -5.066 20.516 5.375 1 96.19 94 PHE A CA 1
ATOM 783 C C . PHE A 1 94 ? -6.582 20.531 5.199 1 96.19 94 PHE A C 1
ATOM 785 O O . PHE A 1 94 ? -7.254 19.531 5.492 1 96.19 94 PHE A O 1
ATOM 792 N N . ASP A 1 95 ? -7.062 21.609 4.816 1 95 95 ASP A N 1
ATOM 793 C CA . ASP A 1 95 ? -8.469 21.812 4.469 1 95 95 ASP A CA 1
ATOM 794 C C . ASP A 1 95 ? -8.664 21.828 2.955 1 95 95 ASP A C 1
ATOM 796 O O . ASP A 1 95 ? -8.242 22.766 2.279 1 95 95 ASP A O 1
ATOM 800 N N . PRO A 1 96 ? -9.344 20.812 2.461 1 94.12 96 PRO A N 1
ATOM 801 C CA . PRO A 1 96 ? -9.523 20.734 1.011 1 94.12 96 PRO A CA 1
ATOM 802 C C . PRO A 1 96 ? -10.281 21.938 0.451 1 94.12 96 PRO A C 1
ATOM 804 O O . PRO A 1 96 ? -10.25 22.188 -0.757 1 94.12 96 PRO A O 1
ATOM 807 N N . GLU A 1 97 ? -10.898 22.672 1.263 1 91.94 97 GLU A N 1
ATOM 808 C CA . GLU A 1 97 ? -11.594 23.891 0.833 1 91.94 97 GLU A CA 1
ATOM 809 C C . GLU A 1 97 ? -10.609 25.031 0.62 1 91.94 97 GLU A C 1
ATOM 811 O O . GLU A 1 97 ? -10.898 25.969 -0.122 1 91.94 97 GLU A O 1
ATOM 816 N N . GLN A 1 98 ? -9.57 24.953 1.288 1 94.31 98 GLN A N 1
ATOM 817 C CA . GLN A 1 98 ? -8.562 26 1.185 1 94.31 98 GLN A CA 1
ATOM 818 C C . GLN A 1 98 ? -7.48 25.625 0.173 1 94.31 98 GLN A C 1
ATOM 820 O O . GLN A 1 98 ? -7.043 26.469 -0.617 1 94.31 98 GLN A O 1
ATOM 825 N N . VAL A 1 99 ? -7.035 24.406 0.263 1 95.69 99 VAL A N 1
ATOM 826 C CA . VAL A 1 99 ? -6.078 23.844 -0.679 1 95.69 99 VAL A CA 1
ATOM 827 C C . VAL A 1 99 ? -6.656 22.578 -1.316 1 95.69 99 VAL A C 1
ATOM 829 O O . VAL A 1 99 ? -6.98 21.625 -0.618 1 95.69 99 VAL A O 1
ATOM 832 N N . SER A 1 100 ? -6.789 22.531 -2.588 1 95.06 100 SER A N 1
ATOM 833 C CA . SER A 1 100 ? -7.492 21.453 -3.26 1 95.06 100 SER A CA 1
ATOM 834 C C . SER A 1 100 ? -6.656 20.172 -3.266 1 95.06 100 SER A C 1
ATOM 836 O O . SER A 1 100 ? -5.426 20.234 -3.186 1 95.06 100 SER A O 1
ATOM 838 N N . TYR A 1 101 ? -7.32 19.078 -3.424 1 94.81 101 TYR A N 1
ATOM 839 C CA . TYR A 1 101 ? -6.652 17.797 -3.604 1 94.81 101 TYR A CA 1
ATOM 840 C C . TYR A 1 101 ? -5.754 17.812 -4.836 1 94.81 101 TYR A C 1
ATOM 842 O O . TYR A 1 101 ? -4.641 17.281 -4.809 1 94.81 101 TYR A O 1
ATOM 850 N N . THR A 1 102 ? -6.23 18.5 -5.844 1 94.75 102 THR A N 1
ATOM 851 C CA . THR A 1 102 ? -5.508 18.578 -7.109 1 94.75 102 THR A CA 1
ATOM 852 C C . THR A 1 102 ? -4.199 19.344 -6.938 1 94.75 102 THR A C 1
ATOM 854 O O . THR A 1 102 ? -3.16 18.938 -7.453 1 94.75 102 THR A O 1
ATOM 857 N N . SER A 1 103 ? -4.227 20.391 -6.203 1 96.31 103 SER A N 1
ATOM 858 C CA . SER A 1 103 ? -3.027 21.188 -5.953 1 96.31 103 SER A CA 1
ATOM 859 C C . SER A 1 103 ? -1.979 20.375 -5.195 1 96.31 103 SER A C 1
ATOM 861 O O . SER A 1 103 ? -0.792 20.422 -5.523 1 96.31 103 SER A O 1
ATOM 863 N N . ILE A 1 104 ? -2.418 19.625 -4.211 1 97.44 104 ILE A N 1
ATOM 864 C CA . ILE A 1 104 ? 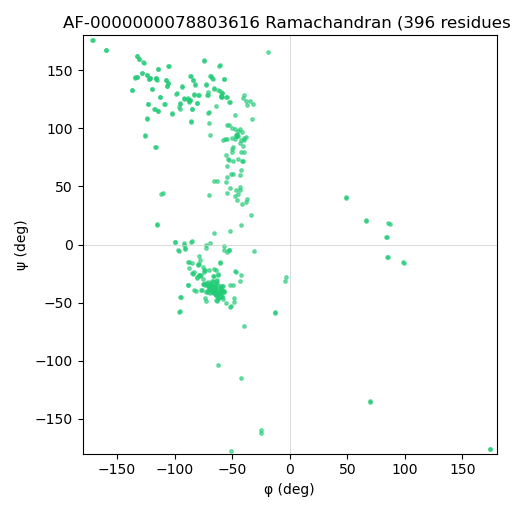-1.508 18.797 -3.428 1 97.44 104 ILE A CA 1
ATOM 865 C C . ILE A 1 104 ? -0.901 17.719 -4.316 1 97.44 104 ILE A C 1
ATOM 867 O O . ILE A 1 104 ? 0.314 17.5 -4.309 1 97.44 104 ILE A O 1
ATOM 871 N N . ARG A 1 105 ? -1.691 17.141 -5.117 1 96.06 105 ARG A N 1
ATOM 872 C CA . ARG A 1 105 ? -1.265 16.047 -6 1 96.06 105 ARG A CA 1
ATOM 873 C C . ARG A 1 105 ? -0.267 16.562 -7.039 1 96.06 105 ARG A C 1
ATOM 875 O O . ARG A 1 105 ? 0.609 15.812 -7.48 1 96.06 105 ARG A O 1
ATOM 882 N N . SER A 1 106 ? -0.362 17.844 -7.359 1 96.69 106 SER A N 1
ATOM 883 C CA . SER A 1 106 ? 0.484 18.422 -8.398 1 96.69 106 SER A CA 1
ATOM 884 C C . SER A 1 106 ? 1.776 18.969 -7.809 1 96.69 106 SER A C 1
ATOM 886 O O . SER A 1 106 ? 2.652 19.438 -8.547 1 96.69 106 SER A O 1
ATOM 888 N N . THR A 1 107 ? 1.885 18.922 -6.559 1 98 107 THR A N 1
ATOM 889 C CA . THR A 1 107 ? 3.068 19.438 -5.883 1 98 107 THR A CA 1
ATOM 890 C C . THR A 1 107 ? 4.297 18.594 -6.215 1 98 107 THR A C 1
ATOM 892 O O . THR A 1 107 ? 4.223 17.359 -6.254 1 98 107 THR A O 1
ATOM 895 N N . ARG A 1 108 ? 5.434 19.266 -6.359 1 97.56 108 ARG A N 1
ATOM 896 C CA . ARG A 1 108 ? 6.684 18.578 -6.676 1 97.56 108 ARG A CA 1
ATOM 897 C C . ARG A 1 108 ? 7.039 17.562 -5.59 1 97.56 108 ARG A C 1
ATOM 899 O O . ARG A 1 108 ? 7.023 17.891 -4.402 1 97.56 108 ARG A O 1
ATOM 906 N N . GLY A 1 109 ? 7.301 16.344 -5.992 1 97.31 109 GLY A N 1
ATOM 907 C CA . GLY A 1 109 ? 7.684 15.273 -5.078 1 97.31 109 GLY A CA 1
ATOM 908 C C . GLY A 1 109 ? 6.523 14.375 -4.699 1 97.31 109 GLY A C 1
ATOM 909 O O . GLY A 1 109 ? 6.734 13.273 -4.18 1 97.31 109 GLY A O 1
ATOM 910 N N . VAL A 1 110 ? 5.348 14.852 -4.969 1 98 110 VAL A N 1
ATOM 911 C CA . VAL A 1 110 ? 4.152 14.086 -4.617 1 98 110 VAL A CA 1
ATOM 912 C C . VAL A 1 110 ? 3.715 13.234 -5.805 1 98 110 VAL A C 1
ATOM 914 O O . VAL A 1 110 ? 3.754 13.68 -6.949 1 98 110 VAL A O 1
ATOM 917 N N . ALA A 1 111 ? 3.379 12.023 -5.523 1 96.62 111 ALA A N 1
ATOM 918 C CA . ALA A 1 111 ? 2.811 11.164 -6.562 1 96.62 111 ALA A CA 1
ATOM 919 C C . ALA A 1 111 ? 1.286 11.18 -6.504 1 96.62 111 ALA A C 1
ATOM 921 O O . ALA A 1 111 ? 0.624 11.492 -7.496 1 96.62 111 ALA A O 1
ATOM 922 N N . ASP A 1 112 ? 0.724 10.789 -5.336 1 96.31 112 ASP A N 1
ATOM 923 C CA . ASP A 1 112 ? -0.727 10.758 -5.188 1 96.31 112 ASP A CA 1
ATOM 924 C C . ASP A 1 112 ? -1.123 10.5 -3.736 1 96.31 112 ASP A C 1
ATOM 926 O O . ASP A 1 112 ? -0.264 10.25 -2.887 1 96.31 112 ASP A O 1
ATOM 930 N N . PHE A 1 113 ? -2.467 10.539 -3.504 1 96.62 113 PHE A N 1
ATOM 931 C CA . PHE A 1 113 ? -3.031 10.195 -2.205 1 96.62 113 PHE A CA 1
ATOM 932 C C . PHE A 1 113 ? -3.27 8.695 -2.102 1 96.62 113 PHE A C 1
ATOM 934 O O . PHE A 1 113 ? -3.537 8.031 -3.105 1 96.62 113 PHE A O 1
ATOM 941 N N . ILE A 1 114 ? -3.07 8.211 -0.892 1 94.62 114 ILE A N 1
ATOM 942 C CA . ILE A 1 114 ? -3.727 6.938 -0.605 1 94.62 114 ILE A CA 1
ATOM 943 C C . ILE A 1 114 ? -5.242 7.129 -0.609 1 94.62 114 ILE A C 1
ATOM 945 O O . ILE A 1 114 ? -5.758 8.078 -0.011 1 94.62 114 ILE A O 1
ATOM 949 N N . ARG A 1 115 ? -5.961 6.184 -1.289 1 88.12 115 ARG A N 1
ATOM 950 C CA . ARG A 1 115 ? -7.379 6.438 -1.522 1 88.12 115 ARG A CA 1
ATOM 951 C C . ARG A 1 115 ? -8.227 5.254 -1.072 1 88.12 115 ARG A C 1
ATOM 953 O O . ARG A 1 115 ? -7.766 4.113 -1.073 1 88.12 115 ARG A O 1
ATOM 960 N N . ARG A 1 116 ? -9.344 5.586 -0.642 1 78.5 116 ARG A N 1
ATOM 961 C CA . ARG A 1 116 ? -10.484 4.68 -0.508 1 78.5 116 ARG A CA 1
ATOM 962 C C . ARG A 1 116 ? -11.609 5.07 -1.455 1 78.5 116 ARG A C 1
ATOM 964 O O . ARG A 1 116 ? -12.203 6.141 -1.312 1 78.5 116 ARG A O 1
ATOM 971 N N . GLY A 1 117 ? -11.828 4.199 -2.336 1 75.62 117 GLY A N 1
ATOM 972 C CA . GLY A 1 117 ? -12.711 4.66 -3.396 1 75.62 117 GLY A CA 1
ATOM 973 C C . GLY A 1 117 ? -12.07 5.707 -4.293 1 75.62 117 GLY A C 1
ATOM 974 O O . GLY A 1 117 ? -10.93 5.543 -4.73 1 75.62 117 GLY A O 1
ATOM 975 N N . SER A 1 118 ? -12.828 6.73 -4.562 1 76.88 118 SER A N 1
ATOM 976 C CA . SER A 1 118 ? -12.336 7.762 -5.473 1 76.88 118 SER A CA 1
ATOM 977 C C . SER A 1 118 ? -11.75 8.945 -4.703 1 76.88 118 SER A C 1
ATOM 979 O O . SER A 1 118 ? -11.125 9.82 -5.293 1 76.88 118 SER A O 1
ATOM 981 N N . THR A 1 119 ? -11.867 8.906 -3.41 1 82.88 119 THR A N 1
ATOM 982 C CA . THR A 1 119 ? -11.453 10.062 -2.623 1 82.88 119 THR A CA 1
ATOM 983 C C . THR A 1 119 ? -10.258 9.711 -1.737 1 82.88 119 THR A C 1
ATOM 985 O O . THR A 1 119 ? -10.133 8.578 -1.279 1 82.88 119 THR A O 1
ATOM 988 N N . PRO A 1 120 ? -9.469 10.719 -1.475 1 91.5 120 PRO A N 1
ATOM 989 C CA . PRO A 1 120 ? -8.391 10.484 -0.513 1 91.5 120 PRO A CA 1
ATOM 990 C C . PRO A 1 120 ? -8.906 9.992 0.84 1 91.5 120 PRO A C 1
ATOM 992 O O . PRO A 1 120 ? -9.953 10.445 1.311 1 91.5 120 PRO A O 1
ATOM 995 N N . GLN A 1 121 ? -8.156 9.109 1.382 1 89 121 GLN A N 1
ATOM 996 C CA . GLN A 1 121 ? -8.547 8.508 2.652 1 89 121 GLN A CA 1
ATOM 997 C C . GLN A 1 121 ? -8.133 9.391 3.828 1 89 121 GLN A C 1
ATOM 999 O O . GLN A 1 121 ? -6.973 9.781 3.936 1 89 121 GLN A O 1
ATOM 1004 N N . LEU A 1 122 ? -9.125 9.633 4.676 1 90.69 122 LEU A N 1
ATOM 1005 C CA . LEU A 1 122 ? -8.805 10.32 5.926 1 90.69 122 LEU A CA 1
ATOM 1006 C C . LEU A 1 122 ? -8.062 9.391 6.879 1 90.69 122 LEU A C 1
ATOM 1008 O O . LEU A 1 122 ? -8.406 8.211 7 1 90.69 122 LEU A O 1
ATOM 1012 N N . VAL A 1 123 ? -7.059 9.922 7.488 1 91.75 123 VAL A N 1
ATOM 1013 C CA . VAL A 1 123 ? -6.324 9.203 8.523 1 91.75 123 VAL A CA 1
ATOM 1014 C C . VAL A 1 123 ? -6.816 9.625 9.898 1 91.75 123 VAL A C 1
ATOM 1016 O O . VAL A 1 123 ? -6.918 10.82 10.195 1 91.75 123 VAL A O 1
ATOM 1019 N N . GLN A 1 124 ? -7.113 8.688 10.695 1 87.12 124 GLN A N 1
ATOM 1020 C CA . GLN A 1 124 ? -7.586 8.984 12.039 1 87.12 124 GLN A CA 1
ATOM 1021 C C . GLN A 1 124 ? -6.527 9.734 12.844 1 87.12 124 GLN A C 1
ATOM 1023 O O . GLN A 1 124 ? -5.363 9.328 12.875 1 87.12 124 GLN A O 1
ATOM 1028 N N . GLN A 1 125 ? -7.012 10.75 13.461 1 85.69 125 GLN A N 1
ATOM 1029 C CA . GLN A 1 125 ? -6.105 11.586 14.242 1 85.69 125 GLN A CA 1
ATOM 1030 C C . GLN A 1 125 ? -5.41 10.773 15.328 1 85.69 125 GLN A C 1
ATOM 1032 O O . GLN A 1 125 ? -4.25 11.031 15.656 1 85.69 125 GLN A O 1
ATOM 1037 N N . GLU A 1 126 ? -6.105 9.844 15.875 1 83.81 126 GLU A N 1
ATOM 1038 C CA . GLU A 1 126 ? -5.559 8.992 16.922 1 83.81 126 GLU A CA 1
ATOM 1039 C C . GLU A 1 126 ? -4.297 8.273 16.453 1 83.81 126 GLU A C 1
ATOM 1041 O O . GLU A 1 126 ? -3.355 8.078 17.219 1 83.81 126 GLU A O 1
ATOM 1046 N N . LEU A 1 127 ? -4.355 7.844 15.234 1 88.31 127 LEU A N 1
ATOM 1047 C CA . LEU A 1 127 ? -3.182 7.188 14.672 1 88.31 127 LEU A CA 1
ATOM 1048 C C . LEU A 1 127 ? -1.992 8.141 14.641 1 88.31 127 LEU A C 1
ATOM 1050 O O . LEU A 1 127 ? -0.883 7.77 15.031 1 88.31 127 LEU A O 1
ATOM 1054 N N . ILE A 1 128 ? -2.227 9.352 14.219 1 90.75 128 ILE A N 1
ATOM 1055 C CA . ILE A 1 128 ? -1.181 10.367 14.125 1 90.75 128 ILE A CA 1
ATOM 1056 C C . ILE A 1 128 ? -0.596 10.641 15.508 1 90.75 128 ILE A C 1
ATOM 1058 O O . ILE A 1 128 ? 0.625 10.688 15.672 1 90.75 128 ILE A O 1
ATOM 1062 N N . TYR A 1 129 ? -1.452 10.727 16.438 1 84.94 129 TYR A N 1
ATOM 1063 C CA . TYR A 1 129 ? -1.023 11 17.812 1 84.94 129 TYR A CA 1
ATOM 1064 C C . TYR A 1 129 ? -0.17 9.859 18.344 1 84.94 129 TYR A C 1
ATOM 1066 O O . TYR A 1 129 ? 0.867 10.094 18.969 1 84.94 129 TYR A O 1
ATOM 1074 N N . GLN A 1 130 ? -0.568 8.68 18.094 1 85.06 130 GLN A N 1
ATOM 1075 C CA . GLN A 1 130 ? 0.178 7.516 18.578 1 85.06 130 GLN A CA 1
ATOM 1076 C C . GLN A 1 130 ? 1.557 7.445 17.922 1 85.06 130 GLN A C 1
ATOM 1078 O O . GLN A 1 130 ? 2.545 7.113 18.578 1 85.06 130 GLN A O 1
ATOM 1083 N N . LEU A 1 131 ? 1.587 7.766 16.641 1 90.88 131 LEU A N 1
ATOM 1084 C CA . LEU A 1 131 ? 2.869 7.785 15.953 1 90.88 131 LEU A CA 1
ATOM 1085 C C . LEU A 1 131 ? 3.791 8.852 16.531 1 90.88 131 LEU A C 1
ATOM 1087 O O . LEU A 1 131 ? 4.977 8.602 16.75 1 90.88 131 LEU A O 1
ATOM 1091 N N . MET A 1 132 ? 3.246 9.961 16.797 1 85.25 132 MET A N 1
ATOM 1092 C CA . MET A 1 132 ? 4.016 11.078 17.328 1 85.25 132 MET A CA 1
ATOM 1093 C C . MET A 1 132 ? 4.523 10.766 18.734 1 85.25 132 MET A C 1
ATOM 1095 O O . MET A 1 132 ? 5.652 11.117 19.078 1 85.25 132 MET A O 1
ATOM 1099 N N . MET A 1 133 ? 3.719 10.047 19.453 1 81.44 133 MET A N 1
ATOM 1100 C CA . MET A 1 133 ? 4.078 9.711 20.828 1 81.44 133 MET A CA 1
ATOM 1101 C C . MET A 1 133 ? 5.195 8.672 20.859 1 81.44 133 MET A C 1
ATOM 1103 O O . MET A 1 133 ? 6.02 8.672 21.781 1 81.44 133 MET A O 1
ATOM 1107 N N . ASN A 1 134 ? 5.223 7.785 19.906 1 77.81 134 ASN A N 1
ATOM 1108 C CA . ASN A 1 134 ? 6.23 6.73 19.844 1 77.81 134 ASN A CA 1
ATOM 1109 C C . ASN A 1 134 ? 7.539 7.238 19.25 1 77.81 134 ASN A C 1
ATOM 1111 O O . ASN A 1 134 ? 8.586 6.617 19.422 1 77.81 134 ASN A O 1
ATOM 1115 N N . GLU A 1 135 ? 7.422 8.102 18.172 1 68.75 135 GLU A N 1
ATOM 1116 C CA . GLU A 1 135 ? 8.648 8.656 17.609 1 68.75 135 GLU A CA 1
ATOM 1117 C C . GLU A 1 135 ? 9.547 9.219 18.703 1 68.75 135 GLU A C 1
ATOM 1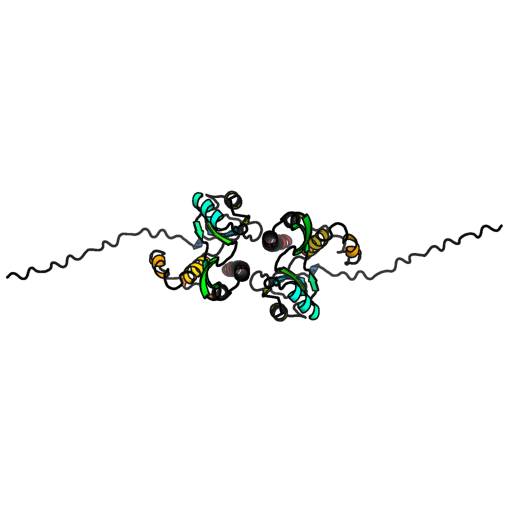119 O O . GLU A 1 135 ? 10.773 9.211 18.578 1 68.75 135 GLU A O 1
ATOM 1124 N N . ASP A 1 136 ? 8.883 10.039 19.672 1 52.38 136 ASP A N 1
ATOM 1125 C CA . ASP A 1 136 ? 9.656 10.617 20.766 1 52.38 136 ASP A CA 1
ATOM 1126 C C . ASP A 1 136 ? 10.43 9.539 21.531 1 52.38 136 ASP A C 1
ATOM 1128 O O . ASP A 1 136 ? 9.883 8.891 22.422 1 52.38 136 ASP A O 1
ATOM 1132 N N . CYS A 1 137 ? 11.008 8.711 21 1 44.78 137 CYS A N 1
ATOM 1133 C CA . CYS A 1 137 ? 12.023 8.016 21.766 1 44.78 137 CYS A CA 1
ATOM 1134 C C . CYS A 1 137 ? 12.539 8.891 22.906 1 44.78 137 CYS A C 1
ATOM 1136 O O . CYS A 1 137 ? 12.32 10.102 22.906 1 44.78 137 CYS A O 1
ATOM 1138 N N . ASP A 1 138 ? 13.711 8.75 23.562 1 40.31 138 ASP A N 1
ATOM 1139 C CA . ASP A 1 138 ? 14.164 9.312 24.828 1 40.31 138 ASP A CA 1
ATOM 1140 C C . ASP A 1 138 ? 13.977 10.828 24.844 1 40.31 138 ASP A C 1
ATOM 1142 O O . ASP A 1 138 ? 13.555 11.398 25.859 1 40.31 138 ASP A O 1
ATOM 1146 N N . GLU A 1 139 ? 14.469 11.742 23.875 1 36.44 139 GLU A N 1
ATOM 1147 C CA . GLU A 1 139 ? 14.656 13.18 24 1 36.44 139 GLU A CA 1
ATOM 1148 C C . GLU A 1 139 ? 13.391 13.938 23.625 1 36.44 139 GLU A C 1
ATOM 1150 O O . GLU A 1 139 ? 13.188 15.07 24.062 1 36.44 139 GLU A O 1
ATOM 1155 N N . HIS A 1 140 ? 12.547 13.562 22.672 1 38.81 140 HIS A N 1
ATOM 1156 C CA . HIS A 1 140 ? 11.531 14.5 22.219 1 38.81 140 HIS A CA 1
ATOM 1157 C C . HIS A 1 140 ? 10.289 14.453 23.109 1 38.81 140 HIS A C 1
ATOM 1159 O O . HIS A 1 140 ? 9.312 15.156 22.859 1 38.81 140 HIS A O 1
ATOM 1165 N N . LYS A 1 141 ? 10.148 13.797 24.078 1 36.56 141 LYS A N 1
ATOM 1166 C CA . LYS A 1 141 ? 9.07 13.875 25.062 1 36.56 141 LYS A CA 1
ATOM 1167 C C . LYS A 1 141 ? 8.805 15.312 25.484 1 36.56 141 LYS A C 1
ATOM 1169 O O . LYS A 1 141 ? 7.758 15.625 26.047 1 36.56 141 LYS A O 1
ATOM 1174 N N . GLU A 1 142 ? 9.781 16.156 25.328 1 33.12 142 GLU A N 1
ATOM 1175 C CA . GLU A 1 142 ? 9.602 17.484 25.906 1 33.12 142 GLU A CA 1
ATOM 1176 C C . GLU A 1 142 ? 8.602 18.312 25.094 1 33.12 142 GLU A C 1
ATOM 1178 O O . GLU A 1 142 ? 7.836 19.094 25.656 1 33.12 142 GLU A O 1
ATOM 1183 N N . ALA A 1 143 ? 8.758 18.297 23.828 1 32.91 143 ALA A N 1
ATOM 1184 C CA . ALA A 1 143 ? 7.98 19.281 23.062 1 32.91 143 ALA A CA 1
ATOM 1185 C C . ALA A 1 143 ? 6.512 18.875 22.984 1 32.91 143 ALA A C 1
ATOM 1187 O O . ALA A 1 143 ? 5.676 19.641 22.5 1 32.91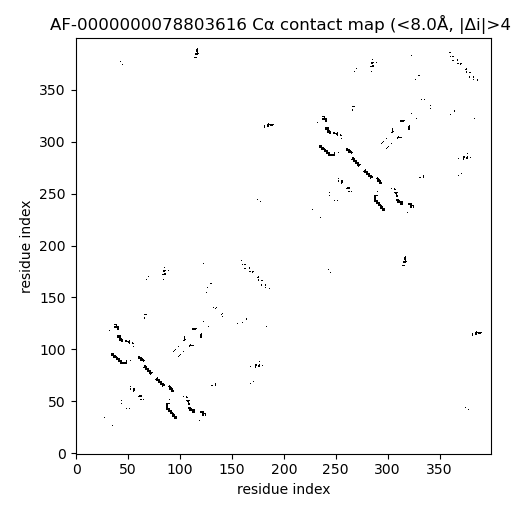 143 ALA A O 1
ATOM 1188 N N . LEU A 1 144 ? 6.176 17.656 23.156 1 37.22 144 LEU A N 1
ATOM 1189 C CA . LEU A 1 144 ? 4.754 17.328 23.203 1 37.22 144 LEU A CA 1
ATOM 1190 C C . LEU A 1 144 ? 4.043 18.172 24.25 1 37.22 144 LEU A C 1
ATOM 1192 O O . LEU A 1 144 ? 2.834 18.031 24.453 1 37.22 144 LEU A O 1
ATOM 1196 N N . CYS A 1 145 ? 4.695 18.938 25.031 1 30.47 145 CYS A N 1
ATOM 1197 C CA . CYS A 1 145 ? 4.008 19.734 26.047 1 30.47 145 CYS A CA 1
ATOM 1198 C C . CYS A 1 145 ? 2.973 20.656 25.406 1 30.47 145 CYS A C 1
ATOM 1200 O O . CYS A 1 145 ? 2.016 21.062 26.062 1 30.47 145 CYS A O 1
ATOM 1202 N N . GLU A 1 146 ? 3.338 21.359 24.344 1 31.25 146 GLU A N 1
ATOM 1203 C CA . GLU A 1 146 ? 2.436 22.438 23.969 1 31.25 146 GLU A CA 1
ATOM 1204 C C . GLU A 1 146 ? 1.298 21.922 23.094 1 31.25 146 GLU A C 1
ATOM 1206 O O . GLU A 1 146 ? 0.528 22.719 22.547 1 31.25 146 GLU A O 1
ATOM 1211 N N . LEU A 1 147 ? 1.39 20.75 22.531 1 35.78 147 LEU A N 1
ATOM 1212 C CA . LEU A 1 147 ? 0.308 20.438 21.594 1 35.78 147 LEU A CA 1
ATOM 1213 C C . LEU A 1 147 ? -1.028 20.359 22.328 1 35.78 147 LEU A C 1
ATOM 1215 O O . LEU A 1 147 ? -1.086 19.922 23.484 1 35.78 147 LEU A O 1
ATOM 1219 N N . PRO A 1 148 ? -2.006 21.172 22.016 1 32.19 148 PRO A N 1
ATOM 1220 C CA . PRO A 1 148 ? -3.293 21.141 22.719 1 32.19 148 PRO A CA 1
ATOM 1221 C C . PRO A 1 148 ? -3.693 19.734 23.141 1 32.19 148 PRO A C 1
ATOM 1223 O O . PRO A 1 148 ? -3.295 18.75 22.5 1 32.19 148 PRO A O 1
ATOM 1226 N N . LYS A 1 149 ? -3.93 19.578 24.469 1 29.44 149 LYS A N 1
ATOM 1227 C CA . LYS A 1 149 ? -4.5 18.484 25.25 1 29.44 149 LYS A CA 1
ATOM 1228 C C . LYS A 1 149 ? -5.723 17.891 24.562 1 29.44 149 LYS A C 1
ATOM 1230 O O . LYS A 1 149 ? -6.656 18.609 24.203 1 29.44 149 LYS A O 1
ATOM 1235 N N . PRO A 1 150 ? -5.652 16.984 23.781 1 30.62 150 PRO A N 1
ATOM 1236 C CA . PRO A 1 150 ? -6.965 16.422 23.438 1 30.62 150 PRO A CA 1
ATOM 1237 C C . PRO A 1 150 ? -7.949 16.484 24.609 1 30.62 150 PRO A C 1
ATOM 1239 O O . PRO A 1 150 ? -7.535 16.516 25.766 1 30.62 150 PRO A O 1
ATOM 1242 N N . GLY A 1 151 ? -9.023 17.312 24.703 1 29.66 151 GLY A N 1
ATOM 1243 C CA . GLY A 1 151 ? -9.93 17.062 25.812 1 29.66 151 GLY A CA 1
ATOM 1244 C C . GLY A 1 151 ? -9.781 15.664 26.406 1 29.66 151 GLY A C 1
ATOM 1245 O O . GLY A 1 151 ? -9.086 14.82 25.828 1 29.66 151 GLY A O 1
ATOM 1246 N N . ASP A 1 152 ? -10.438 15.453 27.766 1 32.22 152 ASP A N 1
ATOM 1247 C CA . ASP A 1 152 ? -10.484 14.352 28.719 1 32.22 152 ASP A CA 1
ATOM 1248 C C . ASP A 1 152 ? -10.625 13.016 28.016 1 32.22 152 ASP A C 1
ATOM 1250 O O . ASP A 1 152 ? -9.984 12.031 28.391 1 32.22 152 ASP A O 1
ATOM 1254 N N . SER A 1 153 ? -11.875 12.82 27.422 1 29.92 153 SER A N 1
ATOM 1255 C CA . SER A 1 153 ? -12.367 11.469 27.188 1 29.92 153 SER A CA 1
ATOM 1256 C C . SER A 1 153 ? -11.523 10.734 26.156 1 29.92 153 SER A C 1
ATOM 1258 O O . SER A 1 153 ? -11.945 10.562 25 1 29.92 153 SER A O 1
ATOM 1260 N N . LEU A 1 154 ? -10.547 11.18 25.812 1 34 154 LEU A N 1
ATOM 1261 C CA . LEU A 1 154 ? -9.703 10.391 24.922 1 34 154 LEU A CA 1
ATOM 1262 C C . LEU A 1 154 ? -9.461 8.992 25.484 1 34 154 LEU A C 1
ATOM 1264 O O . LEU A 1 154 ? -8.422 8.734 26.078 1 34 154 LEU A O 1
ATOM 1268 N N . THR A 1 155 ? -10.219 8.664 26.516 1 32.59 155 THR A N 1
ATOM 1269 C CA . THR A 1 155 ? -10.18 7.234 26.828 1 32.59 155 THR A CA 1
ATOM 1270 C C . THR A 1 155 ? -10.023 6.406 25.562 1 32.59 155 THR A C 1
ATOM 1272 O O . THR A 1 155 ? -11.016 6.109 24.875 1 32.59 155 THR A O 1
ATOM 1275 N N . LEU A 1 156 ? -9.469 6.969 24.562 1 36.78 156 LEU A N 1
ATOM 1276 C CA . LEU A 1 156 ? -9.367 6.395 23.234 1 36.78 156 LEU A CA 1
ATOM 1277 C C . LEU A 1 156 ? -9.102 4.895 23.297 1 36.78 156 LEU A C 1
ATOM 1279 O O . LEU A 1 156 ? -8.422 4.422 24.219 1 36.78 156 LEU A O 1
ATOM 1283 N N . SER A 1 157 ? -9.906 4.059 22.703 1 36.88 157 SER A N 1
ATOM 1284 C CA . SER A 1 157 ? -9.922 2.623 22.422 1 36.88 157 SER A CA 1
ATOM 1285 C C . SER A 1 157 ? -8.555 2.145 21.938 1 36.88 157 SER A C 1
ATOM 1287 O O . SER A 1 157 ? -8.211 2.334 20.766 1 36.88 157 SER A O 1
ATOM 1289 N N . GLN A 1 158 ? -7.375 2.396 22.531 1 43.53 158 GLN A N 1
ATOM 1290 C CA . GLN A 1 158 ? -6.094 1.711 22.422 1 43.53 158 GLN A CA 1
ATOM 1291 C C . GLN A 1 158 ? -6.207 0.486 21.516 1 43.53 158 GLN A C 1
ATOM 1293 O O . GLN A 1 158 ? -5.242 0.106 20.844 1 43.53 158 GLN A O 1
ATOM 1298 N N . GLY A 1 159 ? -7.34 -0.045 21.469 1 51.34 159 GLY A N 1
ATOM 1299 C CA . GLY A 1 159 ? -7.582 -1.355 20.891 1 51.34 159 GLY A CA 1
ATOM 1300 C C . GLY A 1 159 ? -7.531 -1.356 19.375 1 51.34 159 GLY A C 1
ATOM 1301 O O . GLY A 1 159 ? -7.156 -2.357 18.766 1 51.34 159 GLY A O 1
ATOM 1302 N N . GLN A 1 160 ? -7.797 -0.087 18.766 1 58.66 160 GLN A N 1
ATOM 1303 C CA . GLN A 1 160 ? -8.016 -0.245 17.328 1 58.66 160 GLN A CA 1
ATOM 1304 C C . GLN A 1 160 ? -6.688 -0.263 16.578 1 58.66 160 GLN A C 1
ATOM 1306 O O . GLN A 1 160 ? -6.609 -0.784 15.461 1 58.66 160 GLN A O 1
ATOM 1311 N N . PHE A 1 161 ? -5.555 0.436 17.25 1 63.69 161 PHE A N 1
ATOM 1312 C CA . PHE A 1 161 ? -4.293 0.427 16.516 1 63.69 161 PHE A CA 1
ATOM 1313 C C . PHE A 1 161 ? -3.268 -0.458 17.219 1 63.69 161 PHE A C 1
ATOM 1315 O O . PHE A 1 161 ? -2.119 -0.051 17.406 1 63.69 161 PHE A O 1
ATOM 1322 N N . LYS A 1 162 ? -3.604 -1.562 17.656 1 67.75 162 LYS A N 1
ATOM 1323 C CA . LYS A 1 162 ? -2.727 -2.586 18.219 1 67.75 162 LYS A CA 1
ATOM 1324 C C . LYS A 1 162 ? -1.573 -2.902 17.266 1 67.75 162 LYS A C 1
ATOM 1326 O O . LYS A 1 162 ? -0.499 -3.318 17.703 1 67.75 162 LYS A O 1
ATOM 1331 N N . GLY A 1 163 ? -1.543 -2.355 16.125 1 78.25 163 GLY A N 1
ATOM 1332 C CA . GLY A 1 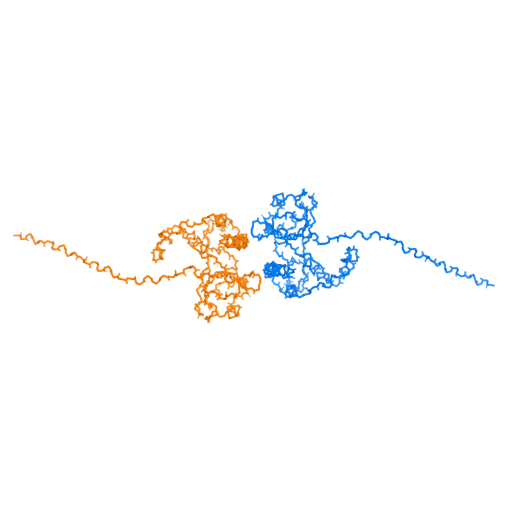163 ? -0.522 -2.732 15.164 1 78.25 163 GLY A CA 1
ATOM 1333 C C . GLY A 1 163 ? 0.633 -1.752 15.102 1 78.25 163 GLY A C 1
ATOM 1334 O O . GLY A 1 163 ? 1.661 -2.033 14.484 1 78.25 163 GLY A O 1
ATOM 1335 N N . ILE A 1 164 ? 0.647 -0.713 15.906 1 85.81 164 ILE A N 1
ATOM 1336 C CA . ILE A 1 164 ? 1.663 0.328 15.805 1 85.81 164 ILE A CA 1
ATOM 1337 C C . ILE A 1 164 ? 2.975 -0.167 16.406 1 85.81 164 ILE A C 1
ATOM 1339 O O . ILE A 1 164 ? 4.055 0.109 15.883 1 85.81 164 ILE A O 1
ATOM 1343 N N . ASP A 1 165 ? 2.867 -0.911 17.531 1 84.06 165 ASP A N 1
ATOM 1344 C CA . ASP A 1 165 ? 4.07 -1.451 18.172 1 84.06 165 ASP A CA 1
ATOM 1345 C C . ASP A 1 165 ? 4.836 -2.352 17.203 1 84.06 165 ASP A C 1
ATOM 1347 O O . ASP A 1 165 ? 6.07 -2.318 17.156 1 84.06 165 ASP A O 1
ATOM 1351 N N . ALA A 1 166 ? 4.09 -3.104 16.484 1 88 166 ALA A N 1
ATOM 1352 C CA . ALA A 1 166 ? 4.703 -4.016 15.523 1 88 166 ALA A CA 1
ATOM 1353 C C . ALA A 1 166 ? 5.445 -3.242 14.438 1 88 166 ALA A C 1
ATOM 1355 O O . ALA A 1 166 ? 6.488 -3.688 13.953 1 88 166 ALA A O 1
ATOM 1356 N N . ILE A 1 167 ? 4.957 -2.09 14.086 1 92.5 167 ILE A N 1
ATOM 1357 C CA . ILE A 1 167 ? 5.578 -1.253 13.062 1 92.5 167 ILE A CA 1
ATOM 1358 C C . ILE A 1 167 ? 6.953 -0.789 13.539 1 92.5 167 ILE A C 1
ATOM 1360 O O . ILE A 1 167 ? 7.938 -0.891 12.805 1 92.5 167 ILE A O 1
ATOM 1364 N N . TYR A 1 168 ? 7.129 -0.458 14.805 1 87.94 168 TYR A N 1
ATOM 1365 C CA . TYR A 1 168 ? 8.391 0.055 15.32 1 87.94 168 TYR A CA 1
ATOM 1366 C C . TYR A 1 168 ? 9.383 -1.076 15.562 1 87.94 168 TYR A C 1
ATOM 1368 O O . TYR A 1 168 ? 10.586 -0.84 15.664 1 87.94 168 TYR A O 1
ATOM 1376 N N . GLN A 1 169 ? 8.891 -2.287 15.625 1 87.06 169 GLN A N 1
ATOM 1377 C CA . GLN A 1 169 ? 9.758 -3.443 15.836 1 87.06 169 GLN A CA 1
ATOM 1378 C C . GLN A 1 169 ? 10.289 -3.984 14.508 1 87.06 169 GLN A C 1
ATOM 1380 O O . GLN A 1 169 ? 11.234 -4.777 14.492 1 87.06 169 GLN A O 1
ATOM 1385 N N . GLU A 1 170 ? 9.633 -3.535 13.43 1 89.31 170 GLU A N 1
ATOM 1386 C CA . GLU A 1 170 ? 10.039 -4 12.109 1 89.31 170 GLU A CA 1
ATOM 1387 C C . GLU A 1 170 ? 11.281 -3.266 11.617 1 89.31 170 GLU A C 1
ATOM 1389 O O . GLU A 1 170 ? 11.312 -2.033 11.602 1 89.31 170 GLU A O 1
ATOM 1394 N N . ALA A 1 171 ? 12.305 -3.984 11.188 1 86.62 171 ALA A N 1
ATOM 1395 C CA . ALA A 1 171 ? 13.562 -3.381 10.758 1 86.62 171 ALA A CA 1
ATOM 1396 C C . ALA A 1 171 ? 13.469 -2.855 9.328 1 86.62 171 ALA A C 1
ATOM 1398 O O . ALA A 1 171 ? 14.117 -1.867 8.977 1 86.62 171 ALA A O 1
ATOM 1399 N N . ASP A 1 172 ? 12.664 -3.418 8.531 1 90.62 172 ASP A N 1
ATOM 1400 C CA . ASP A 1 172 ? 12.547 -3.092 7.117 1 90.62 172 ASP A CA 1
ATOM 1401 C C . ASP A 1 172 ? 11.555 -1.954 6.891 1 90.62 172 ASP A C 1
ATOM 1403 O O . ASP A 1 172 ? 10.375 -2.086 7.215 1 90.62 172 ASP A O 1
ATOM 1407 N N . GLY A 1 173 ? 11.992 -0.934 6.301 1 93.31 173 GLY A N 1
ATOM 1408 C CA . GLY A 1 173 ? 11.164 0.243 6.086 1 93.31 173 GLY A CA 1
ATOM 1409 C C . GLY A 1 173 ? 9.992 -0.01 5.16 1 93.31 173 GLY A C 1
ATOM 1410 O O . GLY A 1 173 ? 8.891 0.492 5.391 1 93.31 173 GLY A O 1
ATOM 1411 N N . GLU A 1 174 ? 10.211 -0.828 4.176 1 94.06 174 GLU A N 1
ATOM 1412 C CA . GLU A 1 174 ? 9.148 -1.135 3.225 1 94.06 174 GLU A CA 1
ATOM 1413 C C . GLU A 1 174 ? 8.047 -1.972 3.877 1 94.06 174 GLU A C 1
ATOM 1415 O O . GLU A 1 174 ? 6.863 -1.77 3.605 1 94.06 174 GLU A O 1
ATOM 1420 N N . LYS A 1 175 ? 8.453 -2.854 4.715 1 93.69 175 LYS A N 1
ATOM 1421 C CA . LYS A 1 175 ? 7.48 -3.648 5.457 1 93.69 175 LYS A CA 1
ATOM 1422 C C . LYS A 1 175 ? 6.695 -2.781 6.434 1 93.69 175 LYS A C 1
ATOM 1424 O O . LYS A 1 175 ? 5.5 -2.998 6.645 1 93.69 175 LYS A O 1
ATOM 1429 N N . ARG A 1 176 ? 7.398 -1.813 7.008 1 95.12 176 ARG A N 1
ATOM 1430 C CA . ARG A 1 176 ? 6.672 -0.878 7.859 1 95.12 176 ARG A CA 1
ATOM 1431 C C . ARG A 1 176 ? 5.605 -0.131 7.066 1 95.12 176 ARG A C 1
ATOM 1433 O O . ARG A 1 176 ? 4.484 0.06 7.543 1 95.12 176 ARG A O 1
ATOM 1440 N N . SER A 1 177 ? 5.93 0.296 5.863 1 96 177 SER A N 1
ATOM 1441 C CA . SER A 1 177 ? 4.98 0.985 5 1 96 177 SER A CA 1
ATOM 1442 C C . SER A 1 177 ? 3.793 0.088 4.656 1 96 177 SER A C 1
ATOM 1444 O O . SER A 1 177 ? 2.646 0.539 4.66 1 96 177 SER A O 1
ATOM 1446 N N . PHE A 1 178 ? 4.125 -1.126 4.414 1 94.19 178 PHE A N 1
ATOM 1447 C CA . PHE A 1 178 ? 3.08 -2.109 4.16 1 94.19 178 PHE A CA 1
ATOM 1448 C C . PHE A 1 178 ? 2.162 -2.252 5.367 1 94.19 178 PHE A C 1
ATOM 1450 O O . PHE A 1 178 ? 0.937 -2.262 5.223 1 94.19 178 PHE A O 1
ATOM 1457 N N . MET A 1 179 ? 2.717 -2.344 6.57 1 94.38 179 MET A N 1
ATOM 1458 C CA . MET A 1 179 ? 1.946 -2.469 7.805 1 94.38 179 MET A CA 1
ATOM 1459 C C . MET A 1 179 ? 1.047 -1.256 8.008 1 94.38 179 MET A C 1
ATOM 1461 O O . MET A 1 179 ? -0.09 -1.391 8.469 1 94.38 179 MET A O 1
ATOM 1465 N N . LEU A 1 180 ? 1.534 -0.12 7.629 1 94.62 180 LEU A N 1
ATOM 1466 C CA . LEU A 1 180 ? 0.749 1.105 7.715 1 94.62 180 LEU A CA 1
ATOM 1467 C C . LEU A 1 180 ? -0.478 1.031 6.812 1 94.62 180 LEU A C 1
ATOM 1469 O O . LEU A 1 180 ? -1.59 1.346 7.238 1 94.62 180 LEU A O 1
ATOM 1473 N N . ILE A 1 181 ? -0.241 0.622 5.582 1 93.31 181 ILE A N 1
ATOM 1474 C CA . ILE A 1 181 ? -1.321 0.53 4.609 1 93.31 181 ILE A CA 1
ATOM 1475 C C . ILE A 1 181 ? -2.383 -0.448 5.105 1 93.31 181 ILE A C 1
ATOM 1477 O O . ILE A 1 181 ? -3.582 -0.172 5.012 1 93.31 181 ILE A O 1
ATOM 1481 N N . ASN A 1 182 ? -1.961 -1.559 5.676 1 91.5 182 ASN A N 1
ATOM 1482 C CA . ASN A 1 182 ? -2.895 -2.531 6.23 1 91.5 182 ASN A CA 1
ATOM 1483 C C . ASN A 1 182 ? -3.639 -1.964 7.438 1 91.5 182 ASN A C 1
ATOM 1485 O O . ASN A 1 182 ? -4.836 -2.209 7.605 1 91.5 182 ASN A O 1
ATOM 1489 N N . LEU A 1 183 ? -2.922 -1.275 8.211 1 90.62 183 LEU A N 1
ATOM 1490 C CA . LEU A 1 183 ? -3.518 -0.659 9.391 1 90.62 183 LEU A CA 1
ATOM 1491 C C . LEU A 1 183 ? -4.617 0.323 9 1 90.62 183 LEU A C 1
ATOM 1493 O O . LEU A 1 183 ? -5.695 0.328 9.594 1 90.62 183 LEU A O 1
ATOM 1497 N N . LEU A 1 184 ? -4.41 1.096 7.973 1 89.94 184 LEU A N 1
ATOM 1498 C CA . LEU A 1 184 ? -5.379 2.072 7.488 1 89.94 184 LEU A CA 1
ATOM 1499 C C . LEU A 1 184 ? -6.586 1.376 6.867 1 89.94 184 LEU A C 1
ATOM 1501 O O . LEU A 1 184 ? -7.715 1.859 6.98 1 89.94 184 LEU A O 1
ATOM 1505 N N . GLY A 1 185 ? -6.305 0.305 6.234 1 82.94 185 GLY A N 1
ATOM 1506 C CA . GLY A 1 185 ? -7.387 -0.476 5.656 1 82.94 185 GLY A CA 1
ATOM 1507 C C . GLY A 1 185 ? -8.32 -1.068 6.695 1 82.94 185 GLY A C 1
ATOM 1508 O O . GLY A 1 185 ? -9.531 -1.131 6.484 1 82.94 185 GLY A O 1
ATOM 1509 N N . ARG A 1 186 ? -7.809 -1.458 7.785 1 78.94 186 ARG A N 1
ATOM 1510 C CA . ARG A 1 186 ? -8.594 -2.055 8.859 1 78.94 186 ARG A CA 1
ATOM 1511 C C . ARG A 1 186 ? -9.445 -1.004 9.562 1 78.94 186 ARG A C 1
ATOM 1513 O O . ARG A 1 186 ? -10.57 -1.286 9.984 1 78.94 186 ARG A O 1
ATOM 1520 N N . ALA A 1 187 ? -8.883 0.103 9.758 1 68.44 187 ALA A N 1
ATOM 1521 C CA . ALA A 1 187 ? -9.547 1.166 10.508 1 68.44 187 ALA A CA 1
ATOM 1522 C C . ALA A 1 187 ? -10.812 1.636 9.789 1 68.44 187 ALA A C 1
ATOM 1524 O O . ALA A 1 187 ? -11.766 2.082 10.43 1 68.44 187 ALA A O 1
ATOM 1525 N N . VAL A 1 188 ? -10.914 1.597 8.555 1 57.62 188 VAL A N 1
ATOM 1526 C CA . VAL A 1 188 ? -12.047 2.098 7.777 1 57.62 188 VAL A CA 1
ATOM 1527 C C . VAL A 1 188 ? -13.258 1.198 7.988 1 57.62 188 VAL A C 1
ATOM 1529 O O . VAL A 1 188 ? -14.391 1.682 8.07 1 57.62 188 VAL A O 1
ATOM 1532 N N . THR A 1 189 ? -13.039 -0.087 8.148 1 53.09 189 THR A N 1
ATOM 1533 C CA . THR A 1 189 ? -14.18 -0.986 8.258 1 53.09 189 THR A CA 1
ATOM 1534 C C . THR A 1 189 ? -14.828 -0.871 9.633 1 53.09 189 THR A C 1
ATOM 1536 O O . THR A 1 189 ? -16.047 -1.01 9.773 1 53.09 189 THR A O 1
ATOM 1539 N N . VAL A 1 190 ? -13.992 -0.626 10.609 1 46.78 190 VAL A N 1
ATOM 1540 C CA . VAL A 1 190 ? -14.539 -0.592 11.961 1 46.78 190 VAL A CA 1
ATOM 1541 C C . VAL A 1 190 ? -15.477 0.603 12.102 1 46.78 190 VAL A C 1
ATOM 1543 O O . VAL A 1 190 ? -16.5 0.521 12.797 1 46.78 190 VAL A O 1
ATOM 1546 N N . SER A 1 191 ? -15.148 1.604 11.375 1 45.66 191 SER A N 1
ATOM 1547 C CA . SER A 1 191 ? -16 2.779 11.523 1 45.66 191 SER A CA 1
ATOM 1548 C C . SER A 1 191 ? -17.391 2.525 10.969 1 45.66 191 SER A C 1
ATOM 1550 O O . SER A 1 191 ? -18.391 3.004 11.523 1 45.66 191 SER A O 1
ATOM 1552 N N . VAL A 1 192 ? -17.453 1.762 9.938 1 42.84 192 VAL A N 1
ATOM 1553 C CA . VAL A 1 192 ? -18.766 1.498 9.359 1 42.84 192 VAL A CA 1
ATOM 1554 C C . VAL A 1 192 ? -19.578 0.62 10.305 1 42.84 192 VAL A C 1
ATOM 1556 O O . VAL A 1 192 ? -20.781 0.836 10.484 1 42.84 192 VAL A O 1
ATOM 1559 N N . ASP A 1 193 ? -18.891 -0.334 10.836 1 41.94 193 ASP A N 1
ATOM 1560 C CA . ASP A 1 193 ? -19.641 -1.211 11.727 1 41.94 193 ASP A CA 1
ATOM 1561 C C . ASP A 1 193 ? -20.094 -0.461 12.984 1 41.94 193 ASP A C 1
ATOM 1563 O O . ASP A 1 193 ? -21.188 -0.713 13.5 1 41.94 193 ASP A O 1
ATOM 1567 N N . ASN A 1 194 ? -19.281 0.304 13.461 1 36.69 194 ASN A N 1
ATOM 1568 C CA . ASN A 1 194 ? -19.625 0.979 14.711 1 36.69 194 ASN A CA 1
ATOM 1569 C C . ASN A 1 194 ? -20.703 2.027 14.5 1 36.69 194 ASN A C 1
ATOM 1571 O O . ASN A 1 194 ? -21.531 2.252 15.383 1 36.69 194 ASN A O 1
ATOM 1575 N N . LYS A 1 195 ? -20.703 2.713 13.391 1 37.88 195 LYS A N 1
ATOM 1576 C CA . LYS A 1 195 ? -21.781 3.68 13.164 1 37.88 195 LYS A CA 1
ATOM 1577 C C . LYS A 1 195 ? -23.141 2.986 13.055 1 37.88 195 LYS A C 1
ATOM 1579 O O . LYS A 1 195 ? -24.156 3.537 13.469 1 37.88 195 LYS A O 1
ATOM 1584 N N . ASP A 1 196 ? -23.172 1.865 12.43 1 37.84 196 ASP A N 1
ATOM 1585 C CA . ASP A 1 196 ? -24.453 1.154 12.391 1 37.84 196 ASP A CA 1
ATOM 1586 C C . ASP A 1 196 ? -24.875 0.73 13.797 1 37.84 196 ASP A C 1
ATOM 1588 O O . ASP A 1 196 ? -26.047 0.403 14.016 1 37.84 196 ASP A O 1
ATOM 1592 N N . LEU A 1 197 ? -23.953 0.649 14.633 1 32.91 197 LEU A N 1
ATOM 1593 C CA . LEU A 1 197 ? -24.391 0.226 15.953 1 32.91 197 LEU A CA 1
ATOM 1594 C C . LEU A 1 197 ? -25.031 1.385 16.719 1 32.91 197 LEU A C 1
ATOM 1596 O O . LEU A 1 197 ? -25.734 1.173 17.703 1 32.91 197 LEU A O 1
ATOM 1600 N N . ILE A 1 198 ? -24.656 2.625 16.406 1 31.2 198 ILE A N 1
ATOM 1601 C CA . ILE A 1 198 ? -25.219 3.654 17.281 1 31.2 198 ILE A CA 1
ATOM 1602 C C . ILE A 1 198 ? -26.656 3.947 16.875 1 31.2 198 ILE A C 1
ATOM 1604 O O . ILE A 1 198 ? -27.328 4.793 17.469 1 31.2 198 ILE A O 1
ATOM 1608 N N . LYS A 1 199 ? -27.109 3.57 15.68 1 30.72 199 LYS A N 1
ATOM 1609 C CA . LYS A 1 199 ? -28.469 4.027 15.438 1 30.72 199 LYS A CA 1
ATOM 1610 C C . LYS A 1 199 ? -29.469 3.184 16.219 1 30.72 199 LYS A C 1
ATOM 1612 O O . LYS A 1 199 ? -30.641 3.562 16.344 1 30.72 199 LYS A O 1
ATOM 1617 N N . ARG A 1 200 ? -29.172 1.989 16.688 1 27.17 200 ARG A N 1
ATOM 1618 C CA . ARG A 1 200 ? -30.391 1.489 17.344 1 27.17 200 ARG A CA 1
ATOM 1619 C C . ARG A 1 200 ? -30.562 2.115 18.719 1 27.17 200 ARG A C 1
ATOM 1621 O O . ARG A 1 200 ? -29.578 2.318 19.453 1 27.17 200 ARG A O 1
ATOM 1628 N N . MET B 1 1 ? -6.023 -46.281 -66.5 1 27.7 1 MET B N 1
ATOM 1629 C CA . MET B 1 1 ? -5.254 -45.438 -65.625 1 27.7 1 MET B CA 1
ATOM 1630 C C . MET B 1 1 ? -6.172 -44.688 -64.625 1 27.7 1 MET B C 1
ATOM 1632 O O . MET B 1 1 ? -6.891 -43.781 -65.062 1 27.7 1 MET B O 1
ATOM 1636 N N . ASP B 1 2 ? -6.887 -45.406 -63.781 1 24.59 2 ASP B N 1
ATOM 1637 C CA . ASP B 1 2 ? -8.141 -45.406 -63.031 1 24.59 2 ASP B CA 1
ATOM 1638 C C . ASP B 1 2 ? -8.117 -44.375 -61.906 1 24.59 2 ASP B C 1
ATOM 1640 O O . ASP B 1 2 ? -7.129 -44.281 -61.188 1 24.59 2 ASP B O 1
ATOM 1644 N N . ASN B 1 3 ? -8.82 -43.25 -62.125 1 28.72 3 ASN B N 1
ATOM 1645 C CA . ASN B 1 3 ? -9.133 -42 -61.406 1 28.72 3 ASN B CA 1
ATOM 1646 C C . ASN B 1 3 ? -9.672 -42.281 -60 1 28.72 3 ASN B C 1
ATOM 1648 O O . ASN B 1 3 ? -10.805 -42.719 -59.844 1 28.72 3 ASN B O 1
ATOM 1652 N N . ILE B 1 4 ? -8.859 -42.938 -59.156 1 31.75 4 ILE B N 1
ATOM 1653 C CA . ILE B 1 4 ? -9.305 -43.438 -57.844 1 31.75 4 ILE B CA 1
ATOM 1654 C C . ILE B 1 4 ? -9.953 -42.312 -57.062 1 31.75 4 ILE B C 1
ATOM 1656 O O . ILE B 1 4 ? -9.359 -41.25 -56.906 1 31.75 4 ILE B O 1
ATOM 1660 N N . PRO B 1 5 ? -11.25 -42.312 -57 1 27.69 5 PRO B N 1
ATOM 1661 C CA . PRO B 1 5 ? -12.102 -41.281 -56.375 1 27.69 5 PRO B CA 1
ATOM 1662 C C . PRO B 1 5 ? -11.734 -41 -54.906 1 27.69 5 PRO B C 1
ATOM 1664 O O . PRO B 1 5 ? -11.398 -41.938 -54.188 1 27.69 5 PRO B O 1
ATOM 1667 N N . ALA B 1 6 ? -11.023 -39.875 -54.625 1 29.77 6 ALA B N 1
ATOM 1668 C CA . ALA B 1 6 ? -10.492 -39.375 -53.344 1 29.77 6 ALA B CA 1
ATOM 1669 C C . ALA B 1 6 ? -11.594 -39.312 -52.281 1 29.77 6 ALA B C 1
ATOM 1671 O O . ALA B 1 6 ? -12.562 -38.562 -52.438 1 29.77 6 ALA B O 1
ATOM 1672 N N . SER B 1 7 ? -12.047 -40.469 -51.75 1 23.05 7 SER B N 1
ATOM 1673 C CA . SER B 1 7 ? -13.094 -40.594 -50.75 1 23.05 7 SER B CA 1
ATOM 1674 C C . SER B 1 7 ? -12.883 -39.594 -49.594 1 23.05 7 SER B C 1
ATOM 1676 O O . SER B 1 7 ? -11.797 -39.562 -49 1 23.05 7 SER B O 1
ATOM 1678 N N . ASN B 1 8 ? -13.484 -38.438 -49.625 1 24.47 8 ASN B N 1
ATOM 1679 C CA . ASN B 1 8 ? -13.57 -37.281 -48.719 1 24.47 8 ASN B CA 1
ATOM 1680 C C . ASN B 1 8 ? -14.047 -37.688 -47.344 1 24.47 8 ASN B C 1
ATOM 1682 O O . ASN B 1 8 ? -15.234 -38 -47.156 1 24.47 8 ASN B O 1
ATOM 1686 N N . ARG B 1 9 ? -13.422 -38.656 -46.656 1 24.69 9 ARG B N 1
ATOM 1687 C CA . ARG B 1 9 ? -13.867 -39.094 -45.344 1 24.69 9 ARG B CA 1
ATOM 1688 C C . ARG B 1 9 ? -14.188 -37.906 -44.438 1 24.69 9 ARG B C 1
ATOM 1690 O O . ARG B 1 9 ? -13.328 -37.062 -44.188 1 24.69 9 ARG B O 1
ATOM 1697 N N . ARG B 1 10 ? -15.445 -37.5 -44.375 1 25.02 10 ARG B N 1
ATOM 1698 C CA . ARG B 1 10 ? -16.125 -36.531 -43.531 1 25.02 10 ARG B CA 1
ATOM 1699 C C . ARG B 1 10 ? -15.922 -36.844 -42.062 1 25.02 10 ARG B C 1
ATOM 1701 O O . ARG B 1 10 ? -16.281 -37.938 -41.594 1 25.02 10 ARG B O 1
ATOM 1708 N N . CYS B 1 11 ? -14.781 -36.562 -41.469 1 24.94 11 CYS B N 1
ATOM 1709 C CA . CYS B 1 11 ? -14.555 -36.656 -40.031 1 24.94 11 CYS B CA 1
ATOM 1710 C C . CYS B 1 11 ? -15.75 -36.156 -39.219 1 24.94 11 CYS B C 1
ATOM 1712 O O . CYS B 1 11 ? -16.172 -35 -39.406 1 24.94 11 CYS B O 1
ATOM 1714 N N . GLU B 1 12 ? -16.75 -36.906 -39.062 1 24.45 12 GLU B N 1
ATOM 1715 C CA . GLU B 1 12 ? -17.859 -36.656 -38.156 1 24.45 12 GLU B CA 1
ATOM 1716 C C . GLU B 1 12 ? -17.375 -36.188 -36.781 1 24.45 12 GLU B C 1
ATOM 1718 O O . GLU B 1 12 ? -16.781 -36.938 -36.031 1 24.45 12 GLU B O 1
ATOM 1723 N N . ILE B 1 13 ? -16.922 -35 -36.688 1 24.5 13 ILE B N 1
ATOM 1724 C CA . ILE B 1 13 ? -16.531 -34.312 -35.438 1 24.5 13 ILE B CA 1
ATOM 1725 C C . ILE B 1 13 ? -17.656 -34.469 -34.406 1 24.5 13 ILE B C 1
ATOM 1727 O O . ILE B 1 13 ? -18.766 -33.969 -34.656 1 24.5 13 ILE B O 1
ATOM 1731 N N . ASP B 1 14 ? -17.875 -35.594 -33.844 1 23.3 14 ASP B N 1
ATOM 1732 C CA . ASP B 1 14 ? -18.781 -35.812 -32.719 1 23.3 14 ASP B CA 1
ATOM 1733 C C . ASP B 1 14 ? -18.625 -34.719 -31.672 1 23.3 14 ASP B C 1
ATOM 1735 O O . ASP B 1 14 ? -17.516 -34.469 -31.156 1 23.3 14 ASP B O 1
ATOM 1739 N N . ASP B 1 15 ? -19.453 -33.688 -31.594 1 27.77 15 ASP B N 1
ATOM 1740 C CA . ASP B 1 15 ? -19.797 -32.531 -30.781 1 27.77 15 ASP B CA 1
ATOM 1741 C C . ASP B 1 15 ? -19.906 -32.906 -29.312 1 27.77 15 ASP B C 1
ATOM 1743 O O . ASP B 1 15 ? -20.922 -33.5 -28.891 1 27.77 15 ASP B O 1
ATOM 1747 N N . GLY B 1 16 ? -19.016 -33.719 -28.766 1 25.05 16 GLY B N 1
ATOM 1748 C CA . GLY B 1 16 ? -19.094 -34.188 -27.391 1 25.05 16 GLY B CA 1
ATOM 1749 C C . GLY B 1 16 ? -19.547 -33.125 -26.422 1 25.05 16 GLY B C 1
ATOM 1750 O O . GLY B 1 16 ? -19.344 -31.938 -26.672 1 25.05 16 GLY B O 1
ATOM 1751 N N . ASN B 1 17 ? -20.594 -33.344 -25.531 1 26.38 17 ASN B N 1
ATOM 1752 C CA . ASN B 1 17 ? -21.328 -32.75 -24.406 1 26.38 17 ASN B CA 1
ATOM 1753 C C . ASN B 1 17 ? -20.391 -32.188 -23.359 1 26.38 17 ASN B C 1
ATOM 1755 O O . ASN B 1 17 ? -19.891 -32.906 -22.5 1 26.38 17 ASN B O 1
ATOM 1759 N N . LEU B 1 18 ? -19.422 -31.469 -23.656 1 27.23 18 LEU B N 1
ATOM 1760 C CA . LEU B 1 18 ? -18.547 -30.859 -22.672 1 27.23 18 LEU B CA 1
ATOM 1761 C C . LEU B 1 18 ? -19.359 -30.188 -21.562 1 27.23 18 LEU B C 1
ATOM 1763 O O . LEU B 1 18 ? -20.312 -29.469 -21.844 1 27.23 18 LEU B O 1
ATOM 1767 N N . VAL B 1 19 ? -19.516 -30.844 -20.406 1 24.88 19 VAL B N 1
ATOM 1768 C CA . VAL B 1 19 ? -20.109 -30.484 -19.125 1 24.88 19 VAL B CA 1
ATOM 1769 C C . VAL B 1 19 ? -19.75 -29.047 -18.781 1 24.88 19 VAL B C 1
ATOM 1771 O O . VAL B 1 19 ? -18.578 -28.672 -18.719 1 24.88 19 VAL B O 1
ATOM 1774 N N . ARG B 1 20 ? -20.484 -28.109 -19.141 1 24.8 20 ARG B N 1
ATOM 1775 C CA . ARG B 1 20 ? -20.703 -26.703 -18.75 1 24.8 20 ARG B CA 1
ATOM 1776 C C . ARG B 1 20 ? -20.734 -26.562 -17.234 1 24.8 20 ARG B C 1
ATOM 1778 O O . ARG B 1 20 ? -21.781 -26.766 -16.609 1 24.8 20 ARG B O 1
ATOM 1785 N N . ASP B 1 21 ? -19.797 -27.156 -16.547 1 26.48 21 ASP B N 1
ATOM 1786 C CA . ASP B 1 21 ? -19.922 -26.781 -15.141 1 26.48 21 ASP B CA 1
ATOM 1787 C C . ASP B 1 21 ? -20.031 -25.266 -14.984 1 26.48 21 ASP B C 1
ATOM 1789 O O . ASP B 1 21 ? -19.141 -24.531 -15.406 1 26.48 21 ASP B O 1
ATOM 1793 N N . ARG B 1 22 ? -21.203 -24.688 -14.969 1 25.86 22 ARG B N 1
ATOM 1794 C CA . ARG B 1 22 ? -21.766 -23.375 -14.648 1 25.86 22 ARG B CA 1
ATOM 1795 C C . ARG B 1 22 ? -21.141 -22.812 -13.375 1 25.86 22 ARG B C 1
ATOM 1797 O O . ARG B 1 22 ? -21.406 -23.297 -12.273 1 25.86 22 ARG B O 1
ATOM 1804 N N . TYR B 1 23 ? -19.875 -22.578 -13.492 1 27.86 23 TYR B N 1
ATOM 1805 C CA . TYR B 1 23 ? -19.406 -21.797 -12.352 1 27.86 23 TYR B CA 1
ATOM 1806 C C . TYR B 1 23 ? -20.297 -20.562 -12.125 1 27.86 23 TYR B C 1
ATOM 1808 O O . TYR B 1 23 ? -20.469 -19.75 -13.023 1 27.86 23 TYR B O 1
ATOM 1816 N N . ASN B 1 24 ? -21.5 -20.688 -11.492 1 27.41 24 ASN B N 1
ATOM 1817 C CA . ASN B 1 24 ? -22.375 -19.672 -10.945 1 27.41 24 ASN B CA 1
ATOM 1818 C C . ASN B 1 24 ? -21.609 -18.578 -10.227 1 27.41 24 ASN B C 1
ATOM 1820 O O . ASN B 1 24 ? -21.031 -18.812 -9.156 1 27.41 24 ASN B O 1
ATOM 1824 N N . PHE B 1 25 ? -20.906 -17.734 -10.977 1 27.45 25 PHE B N 1
ATOM 1825 C CA . PHE B 1 25 ? -20.234 -16.531 -10.5 1 27.45 25 PHE B CA 1
ATOM 1826 C C . PHE B 1 25 ? -21.125 -15.766 -9.531 1 27.45 25 PHE B C 1
ATOM 1828 O O . PHE B 1 25 ? -20.656 -14.859 -8.844 1 27.45 25 PHE B O 1
ATOM 1835 N N . ARG B 1 26 ? -22.469 -15.812 -9.695 1 29 26 ARG B N 1
ATOM 1836 C CA . ARG B 1 26 ? -23.328 -15.039 -8.812 1 29 26 ARG B CA 1
ATOM 1837 C C . ARG B 1 26 ? -23 -15.305 -7.348 1 29 26 ARG B C 1
ATOM 1839 O O . ARG B 1 26 ? -23.484 -14.617 -6.457 1 29 26 ARG B O 1
ATOM 1846 N N . ASP B 1 27 ? -22.656 -16.5 -7.176 1 29.28 27 ASP B N 1
ATOM 1847 C CA . ASP B 1 27 ? -22.594 -16.781 -5.75 1 29.28 27 ASP B CA 1
ATOM 1848 C C . ASP B 1 27 ? -21.438 -16.047 -5.086 1 29.28 27 ASP B C 1
ATOM 1850 O O . ASP B 1 27 ? -20.969 -16.438 -4.02 1 29.28 27 ASP B O 1
ATOM 1854 N N . THR B 1 28 ? -20.672 -15.234 -5.91 1 33.78 28 THR B N 1
ATOM 1855 C CA . THR B 1 28 ? -19.703 -14.523 -5.086 1 33.78 28 THR B CA 1
ATOM 1856 C C . THR B 1 28 ? -20.406 -13.594 -4.098 1 33.78 28 THR B C 1
ATOM 1858 O O . THR B 1 28 ? -20.828 -12.492 -4.461 1 33.78 28 THR B O 1
ATOM 1861 N N . LEU B 1 29 ? -21.25 -14.008 -3.334 1 30.67 29 LEU B N 1
ATOM 1862 C CA . LEU B 1 29 ? -21.766 -13.281 -2.182 1 30.67 29 LEU B CA 1
ATOM 1863 C C . LEU B 1 29 ? -20.656 -12.531 -1.464 1 30.67 29 LEU B C 1
ATOM 1865 O O . LEU B 1 29 ? -19.641 -13.117 -1.085 1 30.67 29 LEU B O 1
ATOM 1869 N N . ILE B 1 30 ? -20.438 -11.305 -1.833 1 35.75 30 ILE B N 1
ATOM 1870 C CA . ILE B 1 30 ? -19.625 -10.383 -1.039 1 35.75 30 ILE B CA 1
ATOM 1871 C C . ILE B 1 30 ? -19.891 -10.609 0.446 1 35.75 30 ILE B C 1
ATOM 1873 O O . ILE B 1 30 ? -20.891 -10.125 0.983 1 35.75 30 ILE B O 1
ATOM 1877 N N . VAL B 1 31 ? -20.109 -11.773 0.937 1 35.84 31 VAL B N 1
ATOM 1878 C CA . VAL B 1 31 ? -20.266 -11.906 2.383 1 35.84 31 VAL B CA 1
ATOM 1879 C C . VAL B 1 31 ? -19.031 -11.328 3.086 1 35.84 31 VAL B C 1
ATOM 1881 O O . VAL B 1 31 ? -17.906 -11.727 2.803 1 35.84 31 VAL B O 1
ATOM 1884 N N . ASP B 1 32 ? -18.984 -10.031 3.459 1 42.84 32 ASP B N 1
ATOM 1885 C CA . ASP B 1 32 ? -18 -9.336 4.281 1 42.84 32 ASP B CA 1
ATOM 1886 C C . ASP B 1 32 ? -17.078 -10.32 5.004 1 42.84 32 ASP B C 1
ATOM 1888 O O . ASP B 1 32 ? -15.875 -10.102 5.098 1 42.84 32 ASP B O 1
ATOM 1892 N N . GLY B 1 33 ? -17.672 -11.258 5.883 1 44.81 33 GLY B N 1
ATOM 1893 C CA . GLY B 1 33 ? -17.125 -12.195 6.848 1 44.81 33 GLY B CA 1
ATOM 1894 C C . GLY B 1 33 ? -16.672 -13.5 6.223 1 44.81 33 GLY B C 1
ATOM 1895 O O . GLY B 1 33 ? -16.125 -14.367 6.91 1 44.81 33 GLY B O 1
ATOM 1896 N N . LEU B 1 34 ? -17.188 -13.977 4.996 1 53.41 34 LEU B N 1
ATOM 1897 C CA . LEU B 1 34 ? -17.062 -15.383 4.637 1 53.41 34 LEU B CA 1
ATOM 1898 C C . LEU B 1 34 ? -15.836 -15.609 3.764 1 53.41 34 LEU B C 1
ATOM 1900 O O . LEU B 1 34 ? -15.5 -14.773 2.918 1 53.41 34 LEU B O 1
ATOM 1904 N N . MET B 1 35 ? -14.938 -16.359 4.254 1 64.88 35 MET B N 1
ATOM 1905 C CA . MET B 1 35 ? -13.789 -16.984 3.613 1 64.88 35 MET B CA 1
ATOM 1906 C C . MET B 1 35 ? -14.188 -17.609 2.279 1 64.88 35 MET B C 1
ATOM 1908 O O . MET B 1 35 ? -14.898 -18.609 2.248 1 64.88 35 MET B O 1
ATOM 1912 N N . MET B 1 36 ? -14.047 -16.891 1.167 1 83.75 36 MET B N 1
ATOM 1913 C CA . MET B 1 36 ? -14.445 -17.359 -0.158 1 83.75 36 MET B CA 1
ATOM 1914 C C . MET B 1 36 ? -13.227 -17.688 -1.006 1 83.75 36 MET B C 1
ATOM 1916 O O . MET B 1 36 ? -12.172 -17.062 -0.868 1 83.75 36 MET B O 1
ATOM 1920 N N . LYS B 1 37 ? -13.523 -18.797 -1.738 1 92.5 37 LYS B N 1
ATOM 1921 C CA . LYS B 1 37 ? -12.531 -19.094 -2.77 1 92.5 37 LYS B CA 1
ATOM 1922 C C . LYS B 1 37 ? -12.391 -17.938 -3.75 1 92.5 37 LYS B C 1
ATOM 1924 O O . LYS B 1 37 ? -13.391 -17.375 -4.211 1 92.5 37 LYS B O 1
ATOM 1929 N N . GLY B 1 38 ? -11.188 -17.469 -3.963 1 94.31 38 GLY B N 1
ATOM 1930 C CA . GLY B 1 38 ? -11 -16.344 -4.863 1 94.31 38 GLY B CA 1
ATOM 1931 C C . GLY B 1 38 ? -9.57 -15.844 -4.887 1 94.31 38 GLY B C 1
ATOM 1932 O O . GLY B 1 38 ? -8.656 -16.5 -4.383 1 94.31 38 GLY B O 1
ATOM 1933 N N . TRP B 1 39 ? -9.391 -14.773 -5.637 1 95.69 39 TRP B N 1
ATOM 1934 C CA . TRP B 1 39 ? -8.086 -14.133 -5.758 1 95.69 39 TRP B CA 1
ATOM 1935 C C . TRP B 1 39 ? -7.828 -13.195 -4.586 1 95.69 39 TRP B C 1
ATOM 1937 O O . TRP B 1 39 ? -8.727 -12.461 -4.16 1 95.69 39 TRP B O 1
ATOM 1947 N N . TYR B 1 40 ? -6.562 -13.289 -4.102 1 96.62 40 TYR B N 1
ATOM 1948 C CA . TYR B 1 40 ? -6.074 -12.414 -3.039 1 96.62 40 TYR B CA 1
ATOM 1949 C C . TYR B 1 40 ? -4.707 -11.844 -3.393 1 96.62 40 TYR B C 1
ATOM 1951 O O . TYR B 1 40 ? -4.047 -12.32 -4.32 1 96.62 40 TYR B O 1
ATOM 1959 N N . LEU B 1 41 ? -4.352 -10.812 -2.719 1 97.75 41 LEU B N 1
ATOM 1960 C CA . LEU B 1 41 ? -3.057 -10.18 -2.949 1 97.75 41 LEU B CA 1
ATOM 1961 C C . LEU B 1 41 ? -2.148 -10.344 -1.734 1 97.75 41 LEU B C 1
ATOM 1963 O O . LEU B 1 41 ? -2.551 -10.047 -0.608 1 97.75 41 LEU B O 1
ATOM 1967 N N . LEU B 1 42 ? -0.945 -10.859 -1.981 1 98.25 42 LEU B N 1
ATOM 1968 C CA . LEU B 1 42 ? 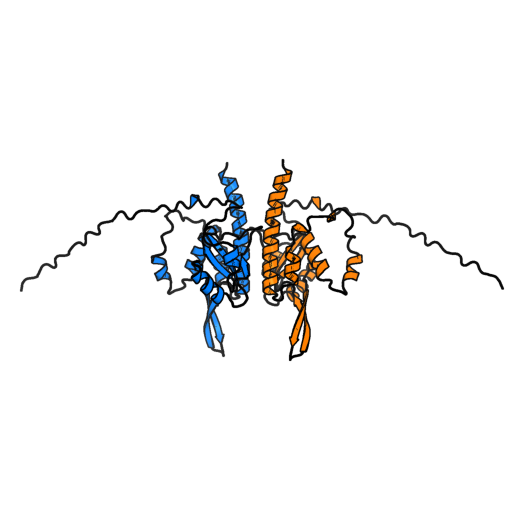0.067 -11.039 -0.946 1 98.25 42 LEU B CA 1
ATOM 1969 C C . LEU B 1 42 ? 1.176 -10 -1.085 1 98.25 42 LEU B C 1
ATOM 1971 O O . LEU B 1 42 ? 1.59 -9.672 -2.199 1 98.25 42 LEU B O 1
ATOM 1975 N N . TYR B 1 43 ? 1.582 -9.516 0.036 1 97.94 43 TYR B N 1
ATOM 1976 C CA . TYR B 1 43 ? 2.869 -8.836 0.148 1 97.94 43 TYR B CA 1
ATOM 1977 C C . TYR B 1 43 ? 3.971 -9.82 0.533 1 97.94 43 TYR B C 1
ATOM 1979 O O . TYR B 1 43 ? 3.846 -10.547 1.521 1 97.94 43 TYR B O 1
ATOM 1987 N N . CYS B 1 44 ? 4.98 -9.836 -0.247 1 98.06 44 CYS B N 1
ATOM 1988 C CA . CYS B 1 44 ? 6.105 -10.734 -0.006 1 98.06 44 CYS B CA 1
ATOM 1989 C C . CYS B 1 44 ? 7.309 -9.969 0.536 1 98.06 44 CYS B C 1
ATOM 1991 O O . CYS B 1 44 ? 7.469 -8.773 0.257 1 98.06 44 CYS B O 1
ATOM 1993 N N . LYS B 1 45 ? 8.078 -10.695 1.242 1 93.75 45 LYS B N 1
ATOM 1994 C CA . LYS B 1 45 ? 9.32 -10.125 1.745 1 93.75 45 LYS B CA 1
ATOM 1995 C C . LYS B 1 45 ? 10.227 -9.688 0.597 1 93.75 45 LYS B C 1
ATOM 1997 O O . LYS B 1 45 ? 10.156 -10.234 -0.503 1 93.75 45 LYS B O 1
ATOM 2002 N N . ARG B 1 46 ? 11.086 -8.695 0.928 1 87.44 46 ARG B N 1
ATOM 2003 C CA . ARG B 1 46 ? 11.922 -8.102 -0.113 1 87.44 46 ARG B CA 1
ATOM 2004 C C . ARG B 1 46 ? 12.68 -9.18 -0.882 1 87.44 46 ARG B C 1
ATOM 2006 O O . ARG B 1 46 ? 13.367 -10.008 -0.282 1 87.44 46 ARG B O 1
ATOM 2013 N N . SER B 1 47 ? 12.531 -9.242 -2.113 1 88.06 47 SER B N 1
ATOM 2014 C CA . SER B 1 47 ? 13.227 -10.094 -3.07 1 88.06 47 SER B CA 1
ATOM 2015 C C . SER B 1 47 ? 12.883 -11.57 -2.852 1 88.06 47 SER B C 1
ATOM 2017 O O . SER B 1 47 ? 13.617 -12.453 -3.295 1 88.06 47 SER B O 1
ATOM 2019 N N . GLU B 1 48 ? 11.75 -11.844 -2.174 1 93.94 48 GLU B N 1
ATOM 2020 C CA . GLU B 1 48 ? 11.422 -13.242 -1.886 1 93.94 48 GLU B CA 1
ATOM 2021 C C . GLU B 1 48 ? 10.141 -13.664 -2.6 1 93.94 48 GLU B C 1
ATOM 2023 O O . GLU B 1 48 ? 9.523 -14.664 -2.238 1 93.94 48 GLU B O 1
ATOM 2028 N N . GLN B 1 49 ? 9.727 -12.906 -3.59 1 94.44 49 GLN B N 1
ATOM 2029 C CA . GLN B 1 49 ? 8.5 -13.234 -4.32 1 94.44 49 GLN B CA 1
ATOM 2030 C C . GLN B 1 49 ? 8.617 -14.602 -4.992 1 94.44 49 GLN B C 1
ATOM 2032 O O . GLN B 1 49 ? 7.699 -15.422 -4.91 1 94.44 49 GLN B O 1
ATOM 2037 N N . GLU B 1 50 ? 9.758 -14.859 -5.609 1 95 50 GLU B N 1
ATOM 2038 C CA . GLU B 1 50 ? 9.969 -16.141 -6.285 1 95 50 GLU B CA 1
ATOM 2039 C C . GLU B 1 50 ? 9.945 -17.297 -5.289 1 95 50 GLU B C 1
ATOM 2041 O O . GLU B 1 50 ? 9.352 -18.344 -5.559 1 95 50 GLU B O 1
ATOM 2046 N N . ARG B 1 51 ? 10.555 -17.062 -4.219 1 97.25 51 ARG B N 1
ATOM 2047 C CA . ARG B 1 51 ? 10.547 -18.062 -3.154 1 97.25 51 ARG B CA 1
ATOM 2048 C C . ARG B 1 51 ? 9.125 -18.328 -2.674 1 97.25 51 ARG B C 1
ATOM 2050 O O . ARG B 1 51 ? 8.75 -19.484 -2.473 1 97.25 51 ARG B O 1
ATOM 2057 N N . ALA B 1 52 ? 8.359 -17.297 -2.479 1 98.25 52 ALA B N 1
ATOM 2058 C CA . ALA B 1 52 ? 6.969 -17.438 -2.062 1 98.25 52 ALA B CA 1
ATOM 2059 C C . ALA B 1 52 ? 6.172 -18.266 -3.076 1 98.25 52 ALA B C 1
ATOM 2061 O O . ALA B 1 52 ? 5.449 -19.188 -2.707 1 98.25 52 ALA B O 1
ATOM 2062 N N . VAL B 1 53 ? 6.367 -17.969 -4.359 1 97.69 53 VAL B N 1
ATOM 2063 C CA . VAL B 1 53 ? 5.629 -18.625 -5.434 1 97.69 53 VAL B CA 1
ATOM 2064 C C . VAL B 1 53 ? 5.938 -20.125 -5.434 1 97.69 53 VAL B C 1
ATOM 2066 O O . VAL B 1 53 ? 5.027 -20.953 -5.508 1 97.69 53 VAL B O 1
ATOM 2069 N N . ILE B 1 54 ? 7.195 -20.469 -5.273 1 97.56 54 ILE B N 1
ATOM 2070 C CA . ILE B 1 54 ? 7.629 -21.859 -5.273 1 97.56 54 ILE B CA 1
ATOM 2071 C C . ILE B 1 54 ? 6.977 -22.594 -4.113 1 97.56 54 ILE B C 1
ATOM 2073 O O . ILE B 1 54 ? 6.422 -23.688 -4.297 1 97.56 54 ILE B O 1
ATOM 2077 N N . ASN B 1 55 ? 7.008 -22 -2.947 1 98.06 55 ASN B N 1
ATOM 2078 C CA . ASN B 1 55 ? 6.496 -22.656 -1.749 1 98.06 55 ASN B CA 1
ATOM 2079 C C . ASN B 1 55 ? 4.969 -22.703 -1.748 1 98.06 55 ASN B C 1
ATOM 2081 O O . ASN B 1 55 ? 4.379 -23.672 -1.262 1 98.06 55 ASN B O 1
ATOM 2085 N N . LEU B 1 56 ? 4.324 -21.703 -2.275 1 98.19 56 LEU B N 1
ATOM 2086 C CA . LEU B 1 56 ? 2.871 -21.703 -2.373 1 98.19 56 LEU B CA 1
ATOM 2087 C C . LEU B 1 56 ? 2.389 -22.734 -3.379 1 98.19 56 LEU B C 1
ATOM 2089 O O . LEU B 1 56 ? 1.399 -23.438 -3.137 1 98.19 56 LEU B O 1
ATOM 2093 N N . ASP B 1 57 ? 3.111 -22.844 -4.426 1 96.56 57 ASP B N 1
ATOM 2094 C CA . ASP B 1 57 ? 2.791 -23.844 -5.445 1 96.56 57 ASP B CA 1
ATOM 2095 C C . ASP B 1 57 ? 2.836 -25.25 -4.867 1 96.56 57 ASP B C 1
ATOM 2097 O O . ASP B 1 57 ? 1.981 -26.078 -5.184 1 96.56 57 ASP B O 1
ATOM 2101 N N . ARG B 1 58 ? 3.746 -25.5 -4.062 1 96.12 58 ARG B N 1
ATOM 2102 C CA . ARG B 1 58 ? 3.896 -26.797 -3.412 1 96.12 58 ARG B CA 1
ATOM 2103 C C . ARG B 1 58 ? 2.684 -27.109 -2.543 1 96.12 58 ARG B C 1
ATOM 2105 O O . ARG B 1 58 ? 2.377 -28.281 -2.299 1 96.12 58 ARG B O 1
ATOM 2112 N N . GLN B 1 59 ? 1.989 -26.047 -2.066 1 95.56 59 GLN B N 1
ATOM 2113 C CA . GLN B 1 59 ? 0.811 -26.203 -1.222 1 95.56 59 GLN B CA 1
ATOM 2114 C C . GLN B 1 59 ? -0.465 -26.234 -2.057 1 95.56 59 GLN B C 1
ATOM 2116 O O . GLN B 1 59 ? -1.571 -26.234 -1.513 1 95.56 59 GLN B O 1
ATOM 2121 N N . GLY B 1 60 ? -0.338 -26.141 -3.377 1 95.44 60 GLY B N 1
ATOM 2122 C CA . GLY B 1 60 ? -1.488 -26.188 -4.266 1 95.44 60 GLY B CA 1
ATOM 2123 C C . GLY B 1 60 ? -2.16 -24.844 -4.457 1 95.44 60 GLY B C 1
ATOM 2124 O O . GLY B 1 60 ? -3.322 -24.781 -4.863 1 95.44 60 GLY B O 1
ATOM 2125 N N . VAL B 1 61 ? -1.436 -23.844 -4.133 1 97.44 61 VAL B N 1
ATOM 2126 C CA . VAL B 1 61 ? -1.99 -22.5 -4.27 1 97.44 61 VAL B CA 1
ATOM 2127 C C . VAL B 1 61 ? -1.566 -21.906 -5.609 1 97.44 61 VAL B C 1
ATOM 2129 O O . VAL B 1 61 ? -0.373 -21.828 -5.91 1 97.44 61 VAL B O 1
ATOM 2132 N N . GLU B 1 62 ? -2.562 -21.547 -6.418 1 96.56 62 GLU B N 1
ATOM 2133 C CA . GLU B 1 62 ? -2.273 -20.922 -7.699 1 96.56 62 GLU B CA 1
ATOM 2134 C C . GLU B 1 62 ? -1.759 -19.5 -7.508 1 96.56 62 GLU B C 1
ATOM 2136 O O . GLU B 1 62 ? -2.352 -18.703 -6.762 1 96.56 62 GLU B O 1
ATOM 2141 N N . CYS B 1 63 ? -0.611 -19.234 -8.148 1 97.88 63 CYS B N 1
ATOM 2142 C CA . CYS B 1 63 ? 0.001 -17.922 -8.039 1 97.88 63 CYS B CA 1
ATOM 2143 C C . CYS B 1 63 ? 0.029 -17.219 -9.391 1 97.88 63 CYS B C 1
ATOM 2145 O O . CYS B 1 63 ? 0.169 -17.859 -10.43 1 97.88 63 CYS B O 1
ATOM 2147 N N . TYR B 1 64 ? -0.187 -15.961 -9.453 1 96.81 64 TYR B N 1
ATOM 2148 C CA . TYR B 1 64 ? 0.005 -15.078 -10.602 1 96.81 64 TYR B CA 1
ATOM 2149 C C . TYR B 1 64 ? 0.938 -13.922 -10.25 1 96.81 64 TYR B C 1
ATOM 2151 O O . TYR B 1 64 ? 0.599 -13.07 -9.43 1 96.81 64 TYR B O 1
ATOM 2159 N N . TYR B 1 65 ? 2.088 -13.945 -10.75 1 95.31 65 TYR B N 1
ATOM 2160 C CA . TYR B 1 65 ? 3.164 -12.984 -10.523 1 95.31 65 TYR B CA 1
ATOM 2161 C C . TYR B 1 65 ? 3.531 -12.258 -11.812 1 95.31 65 TYR B C 1
ATOM 2163 O O . TYR B 1 65 ? 4.504 -12.617 -12.477 1 95.31 65 TYR B O 1
ATOM 2171 N N . PRO B 1 66 ? 2.77 -11.148 -12.164 1 93.69 66 PRO B N 1
ATOM 2172 C CA . PRO B 1 66 ? 2.938 -10.492 -13.469 1 93.69 66 PRO B CA 1
ATOM 2173 C C . PRO B 1 66 ? 4.281 -9.773 -13.602 1 93.69 66 PRO B C 1
ATOM 2175 O O . PRO B 1 66 ? 4.777 -9.211 -12.625 1 93.69 66 PRO B O 1
ATOM 2178 N N . GLN B 1 67 ? 4.766 -9.82 -14.781 1 91.5 67 GLN B N 1
ATOM 2179 C CA . GLN B 1 67 ? 6.027 -9.164 -15.117 1 91.5 67 GLN B CA 1
ATOM 2180 C C . GLN B 1 67 ? 5.859 -8.227 -16.312 1 91.5 67 GLN B C 1
ATOM 2182 O O . GLN B 1 67 ? 4.891 -8.336 -17.062 1 91.5 67 GLN B O 1
ATOM 2187 N N . VAL B 1 68 ? 6.77 -7.273 -16.359 1 88.25 68 VAL B N 1
ATOM 2188 C CA . VAL B 1 68 ? 6.766 -6.332 -17.484 1 88.25 68 VAL B CA 1
ATOM 2189 C C . VAL B 1 68 ? 8.172 -6.191 -18.047 1 88.25 68 VAL B C 1
ATOM 2191 O O . VAL B 1 68 ? 9.156 -6.281 -17.312 1 88.25 68 VAL B O 1
ATOM 2194 N N . ARG B 1 69 ? 8.258 -6.039 -19.328 1 85.38 69 ARG B N 1
ATOM 2195 C CA . ARG B 1 69 ? 9.531 -5.785 -20 1 85.38 69 ARG B CA 1
ATOM 2196 C C . ARG B 1 69 ? 9.852 -4.293 -20.016 1 85.38 69 ARG B C 1
ATOM 2198 O O . ARG B 1 69 ? 9.008 -3.479 -20.406 1 85.38 69 ARG B O 1
ATOM 2205 N N . ILE B 1 70 ? 10.977 -4.027 -19.5 1 81.75 70 ILE B N 1
ATOM 2206 C CA . ILE B 1 70 ? 11.383 -2.625 -19.531 1 81.75 70 ILE B CA 1
ATOM 2207 C C . ILE B 1 70 ? 12.734 -2.498 -20.234 1 81.75 70 ILE B C 1
ATOM 2209 O O . ILE B 1 70 ? 13.539 -3.43 -20.203 1 81.75 70 ILE B O 1
ATOM 2213 N N . ASP B 1 71 ? 12.852 -1.316 -20.969 1 81.88 71 ASP B N 1
ATOM 2214 C CA . ASP B 1 71 ? 14.141 -1.023 -21.594 1 81.88 71 ASP B CA 1
ATOM 2215 C C . ASP B 1 71 ? 15.078 -0.329 -20.594 1 81.88 71 ASP B C 1
ATOM 2217 O O . ASP B 1 71 ? 14.688 0.646 -19.953 1 81.88 71 ASP B O 1
ATOM 2221 N N . LYS B 1 72 ? 16.125 -0.95 -20.297 1 80.19 72 LYS B N 1
ATOM 2222 C CA . LYS B 1 72 ? 17.156 -0.332 -19.453 1 80.19 72 LYS B CA 1
ATOM 2223 C C . LYS B 1 72 ? 18.453 -0.154 -20.234 1 80.19 72 LYS B C 1
ATOM 2225 O O . LYS B 1 72 ? 18.75 -0.917 -21.156 1 80.19 72 LYS B O 1
ATOM 2230 N N . ILE B 1 73 ? 19.125 1.026 -19.906 1 84.06 73 ILE B N 1
ATOM 2231 C CA . ILE B 1 73 ? 20.438 1.249 -20.5 1 84.06 73 ILE B CA 1
ATOM 2232 C C . ILE B 1 73 ? 21.5 0.581 -19.641 1 84.06 73 ILE B C 1
ATOM 2234 O O . ILE B 1 73 ? 21.688 0.931 -18.469 1 84.06 73 ILE B O 1
ATOM 2238 N N . VAL B 1 74 ? 22.047 -0.494 -20.031 1 82.38 74 VAL B N 1
ATOM 2239 C CA . VAL B 1 74 ? 23.141 -1.197 -19.344 1 82.38 74 VAL B CA 1
ATOM 2240 C C . VAL B 1 74 ? 24.438 -1.05 -20.141 1 82.38 74 VAL B C 1
ATOM 2242 O O . VAL B 1 74 ? 24.516 -1.509 -21.281 1 82.38 74 VAL B O 1
ATOM 2245 N N . ARG B 1 75 ? 25.375 -0.454 -19.391 1 87 75 ARG B N 1
ATOM 2246 C CA . ARG B 1 75 ? 26.672 -0.232 -20.031 1 87 75 ARG B CA 1
ATOM 2247 C C . ARG B 1 75 ? 26.5 0.422 -21.391 1 87 75 ARG B C 1
ATOM 2249 O O . ARG B 1 75 ? 27.078 -0.044 -22.375 1 87 75 ARG B O 1
ATOM 2256 N N . GLY B 1 76 ? 25.594 1.373 -21.469 1 87 76 GLY B N 1
ATOM 2257 C CA . GLY B 1 76 ? 25.422 2.191 -22.672 1 87 76 GLY B CA 1
ATOM 2258 C C . GLY B 1 76 ? 24.531 1.55 -23.719 1 87 76 GLY B C 1
ATOM 2259 O O . GLY B 1 76 ? 24.281 2.146 -24.766 1 87 76 GLY B O 1
ATOM 2260 N N . LYS B 1 77 ? 24.219 0.291 -23.531 1 88.88 77 LYS B N 1
ATOM 2261 C CA . LYS B 1 77 ? 23.375 -0.43 -24.484 1 88.88 77 LYS B CA 1
ATOM 2262 C C . LYS B 1 77 ? 21.984 -0.657 -23.922 1 88.88 77 LYS B C 1
ATOM 2264 O O . LYS B 1 77 ? 21.828 -0.948 -22.734 1 88.88 77 LYS B O 1
ATOM 2269 N N . LYS B 1 78 ? 21.016 -0.415 -24.844 1 87.69 78 LYS B N 1
ATOM 2270 C CA . LYS B 1 78 ? 19.625 -0.667 -24.469 1 87.69 78 LYS B CA 1
ATOM 2271 C C . LYS B 1 78 ? 19.344 -2.164 -24.344 1 87.69 78 LYS B C 1
ATOM 2273 O O . LYS B 1 78 ? 19.672 -2.934 -25.25 1 87.69 78 LYS B O 1
ATOM 2278 N N . GLN B 1 79 ? 19.062 -2.641 -23.141 1 90.12 79 GLN B N 1
ATOM 2279 C CA . GLN B 1 79 ? 18.703 -4.035 -22.906 1 90.12 79 GLN B CA 1
ATOM 2280 C C . GLN B 1 79 ? 17.312 -4.156 -22.297 1 90.12 79 GLN B C 1
ATOM 2282 O O . GLN B 1 79 ? 16.922 -3.355 -21.453 1 90.12 79 GLN B O 1
ATOM 2287 N N . GLU B 1 80 ? 16.594 -5.102 -22.922 1 84.62 80 GLU B N 1
ATOM 2288 C CA . GLU B 1 80 ? 15.281 -5.398 -22.375 1 84.62 80 GLU B CA 1
ATOM 2289 C C . GLU B 1 80 ? 15.383 -6.328 -21.172 1 84.62 80 GLU B C 1
ATOM 2291 O O . GLU B 1 80 ? 16.031 -7.375 -21.234 1 84.62 80 GLU B O 1
ATOM 2296 N N . VAL B 1 81 ? 14.859 -5.828 -20.094 1 85.69 81 VAL B N 1
ATOM 2297 C CA . VAL B 1 81 ? 14.891 -6.664 -18.906 1 85.69 81 VAL B CA 1
ATOM 2298 C C . VAL B 1 81 ? 13.469 -6.895 -18.406 1 85.69 81 VAL B C 1
ATOM 2300 O O . VAL B 1 81 ? 12.602 -6.027 -18.547 1 85.69 81 VAL B O 1
ATOM 2303 N N . LEU B 1 82 ? 13.266 -8.117 -17.922 1 87.38 82 LEU B N 1
ATOM 2304 C CA . LEU B 1 82 ? 11.992 -8.461 -17.297 1 87.38 82 LEU B CA 1
ATOM 2305 C C . LEU B 1 82 ? 12.016 -8.133 -15.797 1 87.38 82 LEU B C 1
ATOM 2307 O O . LEU B 1 82 ? 12.961 -8.484 -15.094 1 87.38 82 LEU B O 1
ATOM 2311 N N . GLU B 1 83 ? 11.008 -7.344 -15.422 1 91.06 83 GLU B N 1
ATOM 2312 C CA . GLU B 1 83 ? 10.891 -7.059 -13.992 1 91.06 83 GLU B CA 1
ATOM 2313 C C . GLU B 1 83 ? 9.461 -7.285 -13.5 1 91.06 83 GLU B C 1
ATOM 2315 O O . GLU B 1 83 ? 8.516 -7.281 -14.297 1 91.06 83 GLU B O 1
ATOM 2320 N N . PRO B 1 84 ? 9.32 -7.469 -12.203 1 93.94 84 PRO B N 1
ATOM 2321 C CA . PRO B 1 84 ? 7.961 -7.598 -11.68 1 93.94 84 PRO B CA 1
ATOM 2322 C C . PRO B 1 84 ? 7.094 -6.379 -11.984 1 93.94 84 PRO B C 1
ATOM 2324 O O . PRO B 1 84 ? 7.551 -5.242 -11.836 1 93.94 84 PRO B O 1
ATOM 2327 N N . LEU B 1 85 ? 5.922 -6.594 -12.5 1 94.94 85 LEU B N 1
ATOM 2328 C CA . LEU B 1 85 ? 4.992 -5.484 -12.688 1 94.94 85 LEU B CA 1
ATOM 2329 C C . LEU B 1 85 ? 4.707 -4.781 -11.367 1 94.94 85 LEU B C 1
ATOM 2331 O O . LEU B 1 85 ? 4.656 -3.549 -11.312 1 94.94 85 LEU B O 1
ATOM 2335 N N . PHE B 1 86 ? 4.555 -5.68 -10.242 1 96.5 86 PHE B N 1
ATOM 2336 C CA . PHE B 1 86 ? 4.312 -5.176 -8.891 1 96.5 86 PHE B CA 1
ATOM 2337 C C . PHE B 1 86 ? 5.34 -5.73 -7.914 1 96.5 86 PHE B C 1
ATOM 2339 O O . PHE B 1 86 ? 5.113 -6.773 -7.293 1 96.5 86 PHE B O 1
ATOM 2346 N N . PRO B 1 87 ? 6.383 -4.965 -7.734 1 95.88 87 PRO B N 1
ATOM 2347 C CA . PRO B 1 87 ? 7.402 -5.449 -6.801 1 95.88 87 PRO B CA 1
ATOM 2348 C C . PRO B 1 87 ? 6.832 -5.781 -5.422 1 95.88 87 PRO B C 1
ATOM 2350 O O . PRO B 1 87 ? 6.047 -5.008 -4.871 1 95.88 87 PRO B O 1
ATOM 2353 N N . SER B 1 88 ? 7.098 -7.008 -4.918 1 96.56 88 SER B N 1
ATOM 2354 C CA . SER B 1 88 ? 6.801 -7.504 -3.576 1 96.56 88 SER B CA 1
ATOM 2355 C C . SER B 1 88 ? 5.367 -8.008 -3.477 1 96.56 88 SER B C 1
ATOM 2357 O O . SER B 1 88 ? 4.914 -8.406 -2.4 1 96.56 88 SER B O 1
ATOM 2359 N N . TYR B 1 89 ? 4.645 -8.047 -4.645 1 97.69 89 TYR B N 1
ATOM 2360 C CA . TYR B 1 89 ? 3.26 -8.5 -4.574 1 97.69 89 TYR B CA 1
ATOM 2361 C C . TYR B 1 89 ? 3.035 -9.703 -5.477 1 97.69 89 TYR B C 1
ATOM 2363 O O . TYR B 1 89 ? 3.592 -9.781 -6.57 1 97.69 89 TYR B O 1
ATOM 2371 N N . VAL B 1 90 ? 2.227 -10.578 -4.969 1 97.88 90 VAL B N 1
ATOM 2372 C CA . VAL B 1 90 ? 1.846 -11.781 -5.707 1 97.88 90 VAL B CA 1
ATOM 2373 C C . VAL B 1 90 ? 0.349 -12.031 -5.543 1 97.88 90 VAL B C 1
ATOM 2375 O O . VAL B 1 90 ? -0.181 -11.953 -4.43 1 97.88 90 VAL B O 1
ATOM 2378 N N . PHE B 1 91 ? -0.316 -12.297 -6.633 1 98 91 PHE B N 1
ATOM 2379 C CA . PHE B 1 91 ? -1.709 -12.719 -6.562 1 98 91 PHE B CA 1
ATOM 2380 C C . PHE B 1 91 ? -1.806 -14.219 -6.312 1 98 91 PHE B C 1
ATOM 2382 O O . PHE B 1 91 ? -1.048 -15 -6.891 1 98 91 PHE B O 1
ATOM 2389 N N . VAL B 1 92 ? -2.793 -14.586 -5.477 1 98.19 92 VAL B N 1
ATOM 2390 C CA . VAL B 1 92 ? -2.986 -16.016 -5.219 1 98.19 92 VAL B CA 1
ATOM 2391 C C . VAL B 1 92 ? -4.473 -16.359 -5.309 1 98.19 92 VAL B C 1
ATOM 2393 O O . VAL B 1 92 ? -5.324 -15.555 -4.934 1 98.19 92 VAL B O 1
ATOM 2396 N N . TYR B 1 93 ? -4.727 -17.516 -5.828 1 97.06 93 TYR B N 1
ATOM 2397 C CA . TYR B 1 93 ? -6.07 -18.078 -5.93 1 97.06 93 TYR B CA 1
ATOM 2398 C C . TYR B 1 93 ? -6.191 -19.359 -5.102 1 97.06 93 TYR B C 1
ATOM 2400 O O . TYR B 1 93 ? -5.492 -20.344 -5.359 1 97.06 93 TYR B O 1
ATOM 2408 N N . PHE B 1 94 ? -7.062 -19.312 -4.09 1 96.25 94 PHE B N 1
ATOM 2409 C CA . PHE B 1 94 ? -7.191 -20.5 -3.25 1 96.25 94 PHE B CA 1
ATOM 2410 C C . PHE B 1 94 ? -8.523 -20.484 -2.502 1 96.25 94 PHE B C 1
ATOM 2412 O O . PHE B 1 94 ? -9.234 -19.484 -2.514 1 96.25 94 PHE B O 1
ATOM 2419 N N . ASP B 1 95 ? -8.828 -21.594 -1.942 1 94.94 95 ASP B N 1
ATOM 2420 C CA . ASP B 1 95 ? -9.992 -21.766 -1.08 1 94.94 95 ASP B CA 1
ATOM 2421 C C . ASP B 1 95 ? -9.586 -21.781 0.393 1 94.94 95 ASP B C 1
ATOM 2423 O O . ASP B 1 95 ? -8.953 -22.734 0.855 1 94.94 95 ASP B O 1
ATOM 2427 N N . PRO B 1 96 ? -10 -20.766 1.104 1 94.19 96 PRO B N 1
ATOM 2428 C CA . PRO B 1 96 ? -9.609 -20.688 2.514 1 94.19 96 PRO B CA 1
ATOM 2429 C C . PRO B 1 96 ? -10.117 -21.891 3.326 1 94.19 96 PRO B C 1
ATOM 2431 O O . PRO B 1 96 ? -9.625 -22.141 4.43 1 94.19 96 PRO B O 1
ATOM 2434 N N . GLU B 1 97 ? -11.016 -22.578 2.809 1 92 97 GLU B N 1
ATOM 2435 C CA . GLU B 1 97 ? -11.508 -23.781 3.473 1 92 97 GLU B CA 1
ATOM 2436 C C . GLU B 1 97 ? -10.539 -24.953 3.291 1 92 97 GLU B C 1
ATOM 2438 O O . GLU B 1 97 ? -10.531 -25.891 4.09 1 92 97 GLU B O 1
ATOM 2443 N N . GLN B 1 98 ? -9.836 -24.922 2.281 1 94.44 98 GLN B N 1
ATOM 2444 C CA . GLN B 1 98 ? -8.883 -25.984 1.988 1 94.44 98 GLN B CA 1
ATOM 2445 C C . GLN B 1 98 ? -7.488 -25.625 2.504 1 94.44 98 GLN B C 1
ATOM 2447 O O . GLN B 1 98 ? -6.797 -26.469 3.068 1 94.44 98 GLN B O 1
ATOM 2452 N N . VAL B 1 99 ? -7.086 -24.422 2.248 1 95.81 99 VAL B N 1
ATOM 2453 C CA . VAL B 1 99 ? -5.828 -23.875 2.748 1 95.81 99 VAL B CA 1
ATOM 2454 C C . VAL B 1 99 ? -6.102 -22.594 3.551 1 95.81 99 VAL B C 1
ATOM 2456 O O . VAL B 1 99 ? -6.645 -21.625 3.023 1 95.81 99 VAL B O 1
ATOM 2459 N N . SER B 1 100 ? -5.73 -22.547 4.785 1 95.12 100 SER B N 1
ATOM 2460 C CA . SER B 1 100 ? -6.105 -21.453 5.668 1 95.12 100 SER B CA 1
ATOM 2461 C C . SER B 1 100 ? -5.312 -20.188 5.348 1 95.12 100 SER B C 1
ATOM 2463 O O . SER B 1 100 ? -4.215 -20.266 4.797 1 95.12 100 SER B O 1
ATOM 2465 N N . TYR B 1 101 ? -5.84 -19.094 5.746 1 94.88 101 TYR B N 1
ATOM 2466 C CA . TYR B 1 101 ? -5.133 -17.812 5.652 1 94.88 101 TYR B CA 1
ATOM 2467 C C . TYR B 1 101 ? -3.83 -17.859 6.441 1 94.88 101 TYR B C 1
ATOM 2469 O O . TYR B 1 101 ? -2.807 -17.344 5.984 1 94.88 101 TYR B O 1
ATOM 2477 N N . THR B 1 102 ? -3.896 -18.516 7.566 1 94.81 102 THR B N 1
ATOM 2478 C CA . THR B 1 102 ? -2.744 -18.625 8.453 1 94.81 102 THR B CA 1
ATOM 2479 C C . THR B 1 102 ? -1.619 -19.406 7.797 1 94.81 102 THR B C 1
ATOM 2481 O O . THR B 1 102 ? -0.452 -19.016 7.871 1 94.81 102 THR B O 1
ATOM 2484 N N . SER B 1 103 ? -1.95 -20.469 7.129 1 96.38 103 SER B N 1
ATOM 2485 C CA . SER B 1 103 ? -0.954 -21.281 6.438 1 96.38 103 SER B CA 1
ATOM 2486 C C . SER B 1 103 ? -0.266 -20.484 5.332 1 96.38 103 SER B C 1
ATOM 2488 O O . SER B 1 103 ? 0.955 -20.562 5.18 1 96.38 103 SER B O 1
ATOM 2490 N N . ILE B 1 104 ? -1.033 -19.719 4.594 1 97.44 104 ILE B N 1
ATOM 2491 C CA . ILE B 1 104 ? -0.482 -18.906 3.518 1 97.44 104 ILE B CA 1
ATOM 2492 C C . ILE B 1 104 ? 0.436 -17.828 4.102 1 97.44 104 ILE B C 1
ATOM 2494 O O . ILE B 1 104 ? 1.557 -17.641 3.623 1 97.44 104 ILE B O 1
ATOM 2498 N N . ARG B 1 105 ? 0.033 -17.25 5.145 1 96.12 105 ARG B N 1
ATOM 2499 C CA . ARG B 1 105 ? 0.786 -16.172 5.793 1 96.12 105 ARG B CA 1
ATOM 2500 C C . ARG B 1 105 ? 2.098 -16.703 6.367 1 96.12 105 ARG B C 1
ATOM 2502 O O . ARG B 1 105 ? 3.09 -15.969 6.434 1 96.12 105 ARG B O 1
ATOM 2509 N N . SER B 1 106 ? 2.102 -17.984 6.695 1 96.69 106 SER B N 1
ATOM 2510 C CA . SER B 1 106 ? 3.271 -18.578 7.328 1 96.69 106 SER B CA 1
ATOM 2511 C C . SER B 1 106 ? 4.227 -19.156 6.289 1 96.69 106 SER B C 1
ATOM 2513 O O . SER B 1 106 ? 5.309 -19.641 6.633 1 96.69 106 SER B O 1
ATOM 2515 N N . THR B 1 107 ? 3.846 -19.094 5.094 1 98 107 THR B N 1
ATOM 2516 C CA . THR B 1 107 ? 4.664 -19.641 4.012 1 98 107 THR B CA 1
ATOM 2517 C C . THR B 1 107 ? 5.945 -18.828 3.844 1 98 107 THR B C 1
ATOM 2519 O O . THR B 1 107 ? 5.914 -17.594 3.906 1 98 107 THR B O 1
ATOM 2522 N N . ARG B 1 108 ? 7.043 -19.516 3.537 1 97.56 108 ARG B N 1
ATOM 2523 C CA . ARG B 1 108 ? 8.328 -18.859 3.346 1 97.56 108 ARG B CA 1
ATOM 2524 C C . ARG B 1 108 ? 8.258 -17.844 2.205 1 97.56 108 ARG B C 1
ATOM 2526 O O . ARG B 1 108 ? 7.777 -18.156 1.115 1 97.56 108 ARG B O 1
ATOM 2533 N N . GLY B 1 109 ? 8.672 -16.625 2.475 1 97.31 109 GLY B N 1
ATOM 2534 C CA . GLY B 1 109 ? 8.695 -15.57 1.481 1 97.31 109 GLY B CA 1
ATOM 2535 C C . GLY B 1 109 ? 7.5 -14.641 1.575 1 97.31 109 GLY B C 1
ATOM 2536 O O . GLY B 1 109 ? 7.516 -13.539 1.017 1 97.31 109 GLY B O 1
ATOM 2537 N N . VAL B 1 110 ? 6.512 -15.102 2.283 1 97.94 110 VAL B N 1
ATOM 2538 C CA . VAL B 1 110 ? 5.289 -14.312 2.414 1 97.94 110 VAL B CA 1
ATOM 2539 C C . VAL B 1 110 ? 5.355 -13.453 3.672 1 97.94 110 VAL B C 1
ATOM 2541 O O . VAL B 1 110 ? 5.824 -13.914 4.719 1 97.94 110 VAL B O 1
ATOM 2544 N N . ALA B 1 111 ? 4.973 -12.227 3.545 1 96.56 111 ALA B N 1
ATOM 2545 C CA . ALA B 1 111 ? 4.863 -11.367 4.723 1 96.56 111 ALA B CA 1
ATOM 2546 C C . ALA B 1 111 ? 3.434 -11.352 5.258 1 96.56 111 ALA B C 1
ATOM 2548 O O . ALA B 1 111 ? 3.199 -11.648 6.43 1 96.56 111 ALA B O 1
ATOM 2549 N N . ASP B 1 112 ? 2.467 -10.953 4.391 1 96.38 112 ASP B N 1
ATOM 2550 C CA . ASP B 1 112 ? 1.07 -10.898 4.812 1 96.38 112 ASP B CA 1
ATOM 2551 C C . ASP B 1 112 ? 0.149 -10.617 3.627 1 96.38 112 ASP B C 1
ATOM 2553 O O . ASP B 1 112 ? 0.619 -10.383 2.514 1 96.38 112 ASP B O 1
ATOM 2557 N N . PHE B 1 113 ? -1.176 -10.633 3.928 1 96.62 113 PHE B N 1
ATOM 2558 C CA . PHE B 1 113 ? -2.193 -10.273 2.949 1 96.62 113 PHE B CA 1
ATOM 2559 C C . PHE B 1 113 ? -2.424 -8.766 2.939 1 96.62 113 PHE B C 1
ATOM 2561 O O . PHE B 1 113 ? -2.266 -8.102 3.965 1 96.62 113 PHE B O 1
ATOM 2568 N N . ILE B 1 114 ? -2.695 -8.281 1.748 1 94.62 114 ILE B N 1
ATOM 2569 C CA . ILE B 1 114 ? -3.389 -6.996 1.731 1 94.62 114 ILE B CA 1
ATOM 2570 C C . ILE B 1 114 ? -4.793 -7.16 2.314 1 94.62 114 ILE B C 1
ATOM 2572 O O . ILE B 1 114 ? -5.512 -8.094 1.958 1 94.62 114 ILE B O 1
ATOM 2576 N N . ARG B 1 115 ? -5.18 -6.203 3.225 1 88.25 115 ARG B N 1
ATOM 2577 C CA . ARG B 1 115 ? -6.402 -6.434 3.984 1 88.25 115 ARG B CA 1
ATOM 2578 C C . ARG B 1 115 ? -7.34 -5.234 3.895 1 88.25 115 ARG B C 1
ATOM 2580 O O . ARG B 1 115 ? -6.891 -4.102 3.717 1 88.25 115 ARG B O 1
ATOM 2587 N N . ARG B 1 116 ? -8.547 -5.547 3.932 1 78.5 116 ARG B N 1
ATOM 2588 C CA . ARG B 1 116 ? -9.633 -4.617 4.242 1 78.5 116 ARG B CA 1
ATOM 2589 C C . ARG B 1 116 ? -10.32 -4.992 5.547 1 78.5 116 ARG B C 1
ATOM 2591 O O . ARG B 1 116 ? -10.945 -6.051 5.641 1 78.5 116 ARG B O 1
ATOM 2598 N N . GLY B 1 117 ? -10.164 -4.133 6.43 1 75.44 117 GLY B N 1
ATOM 2599 C CA . GLY B 1 117 ? -10.586 -4.586 7.746 1 75.44 117 GLY B CA 1
ATOM 2600 C C . GLY B 1 117 ? -9.672 -5.648 8.328 1 75.44 117 GLY B C 1
ATOM 2601 O O . GLY B 1 117 ? -8.445 -5.508 8.305 1 75.44 117 GLY B O 1
ATOM 2602 N N . SER B 1 118 ? -10.273 -6.664 8.883 1 76.88 118 SER B N 1
ATOM 2603 C CA . SER B 1 118 ? -9.492 -7.707 9.531 1 76.88 118 SER B CA 1
ATOM 2604 C C . SER B 1 118 ? -9.258 -8.891 8.602 1 76.88 118 SER B C 1
ATOM 2606 O O . SER B 1 118 ? -8.469 -9.781 8.906 1 76.88 118 SER B O 1
ATOM 2608 N N . THR B 1 119 ? -9.867 -8.852 7.453 1 82.81 119 THR B N 1
ATOM 2609 C CA . THR B 1 119 ? -9.797 -10.008 6.566 1 82.81 119 THR B CA 1
ATOM 2610 C C . THR B 1 119 ? -9.039 -9.672 5.293 1 82.81 119 THR B C 1
ATOM 2612 O O . THR B 1 119 ? -9.078 -8.531 4.82 1 82.81 119 THR B O 1
ATOM 2615 N N . PRO B 1 120 ? -8.422 -10.688 4.746 1 91.56 120 PRO B N 1
ATOM 2616 C CA . PRO B 1 120 ? -7.789 -10.453 3.443 1 91.56 120 PRO B CA 1
ATOM 2617 C C . PRO B 1 120 ? -8.773 -9.953 2.391 1 91.56 120 PRO B C 1
ATOM 2619 O O . PRO B 1 120 ? -9.922 -10.391 2.355 1 91.56 120 PRO B O 1
ATOM 2622 N N . GLN B 1 121 ? -8.273 -9.078 1.605 1 88.94 121 GLN B N 1
ATOM 2623 C CA . GLN B 1 121 ? -9.117 -8.461 0.583 1 88.94 121 GLN B CA 1
ATOM 2624 C C . GLN B 1 121 ? -9.203 -9.344 -0.66 1 88.94 121 GLN B C 1
ATOM 2626 O O . GLN B 1 121 ? -8.18 -9.758 -1.205 1 88.94 121 GLN B O 1
ATOM 2631 N N . LEU B 1 122 ? -10.453 -9.562 -1.061 1 90.56 122 LEU B N 1
ATOM 2632 C CA . LEU B 1 122 ? -10.648 -10.242 -2.332 1 90.56 122 LEU B CA 1
ATOM 2633 C C . LEU B 1 122 ? -10.312 -9.328 -3.504 1 90.56 122 LEU B C 1
ATOM 2635 O O . LEU B 1 122 ? -10.648 -8.141 -3.482 1 90.56 122 LEU B O 1
ATOM 2639 N N . VAL B 1 123 ? -9.648 -9.883 -4.457 1 91.62 123 VAL B N 1
ATOM 2640 C CA . VAL B 1 123 ? -9.352 -9.164 -5.695 1 91.62 123 VAL B CA 1
ATOM 2641 C C . VAL B 1 123 ? -10.352 -9.57 -6.777 1 91.62 123 VAL B C 1
ATOM 2643 O O . VAL B 1 123 ? -10.578 -10.766 -7.004 1 91.62 123 VAL B O 1
ATOM 2646 N N . GLN B 1 124 ? -10.922 -8.625 -7.391 1 87.06 124 GLN B N 1
ATOM 2647 C CA . GLN B 1 124 ? -11.883 -8.898 -8.453 1 87.06 124 GLN B CA 1
ATOM 2648 C C . GLN B 1 124 ? -11.227 -9.672 -9.602 1 87.06 124 GLN B C 1
ATOM 2650 O O . GLN B 1 124 ? -10.164 -9.281 -10.086 1 87.06 124 GLN B O 1
ATOM 2655 N N . GLN B 1 125 ? -11.922 -10.688 -9.977 1 85.38 125 GLN B N 1
ATOM 2656 C CA . GLN B 1 125 ? -11.406 -11.539 -11.047 1 85.38 125 GLN B CA 1
ATOM 2657 C C . GLN B 1 125 ? -11.164 -10.727 -12.32 1 85.38 125 GLN B C 1
ATOM 2659 O O . GLN B 1 125 ? -10.227 -11.008 -13.07 1 85.38 125 GLN B O 1
ATOM 2664 N N . GLU B 1 126 ? -12.008 -9.781 -12.555 1 83.88 126 GLU B N 1
ATOM 2665 C CA . GLU B 1 126 ? -11.898 -8.93 -13.734 1 83.88 126 GLU B CA 1
ATOM 2666 C C . GLU B 1 126 ? -10.539 -8.234 -13.789 1 83.88 126 GLU B C 1
ATOM 2668 O O . GLU B 1 126 ? -9.961 -8.078 -14.867 1 83.88 126 GLU B O 1
ATOM 2673 N N . LEU B 1 127 ? -10.117 -7.805 -12.648 1 88 127 LEU B N 1
ATOM 2674 C CA . LEU B 1 127 ? -8.805 -7.172 -12.586 1 88 127 LEU B CA 1
ATOM 2675 C C . LEU B 1 127 ? -7.711 -8.148 -13.008 1 88 127 LEU B C 1
ATOM 2677 O O . LEU B 1 127 ? -6.828 -7.793 -13.797 1 88 127 LEU B O 1
ATOM 2681 N N . ILE B 1 128 ? -7.785 -9.359 -12.531 1 90.56 128 ILE B N 1
ATOM 2682 C CA . ILE B 1 128 ? -6.805 -10.391 -12.844 1 90.56 128 ILE B CA 1
ATOM 2683 C C . ILE B 1 128 ? -6.805 -10.664 -14.352 1 90.56 128 ILE B C 1
ATOM 2685 O O . ILE B 1 128 ? -5.746 -10.727 -14.977 1 90.56 128 ILE B O 1
AT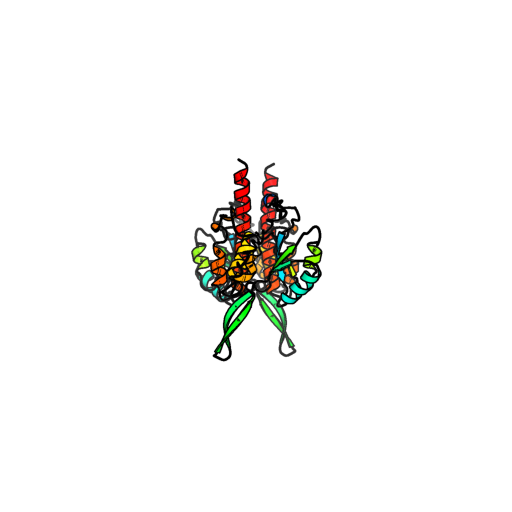OM 2689 N N . TYR B 1 129 ? -7.961 -10.734 -14.875 1 85 129 TYR B N 1
ATOM 2690 C CA . TYR B 1 129 ? -8.102 -11.008 -16.297 1 85 129 TYR B CA 1
ATOM 2691 C C . TYR B 1 129 ? -7.5 -9.875 -17.125 1 85 129 TYR B C 1
ATOM 2693 O O . TYR B 1 129 ? -6.781 -10.125 -18.109 1 85 129 TYR B O 1
ATOM 2701 N N . GLN B 1 130 ? -7.754 -8.695 -16.75 1 84.94 130 GLN B N 1
ATOM 2702 C CA . GLN B 1 130 ? -7.23 -7.543 -17.469 1 84.94 130 GLN B CA 1
ATOM 2703 C C . GLN B 1 130 ? -5.707 -7.5 -17.406 1 84.94 130 GLN B C 1
ATOM 2705 O O . GLN B 1 130 ? -5.043 -7.176 -18.391 1 84.94 130 GLN B O 1
ATOM 2710 N N . LEU B 1 131 ? -5.188 -7.816 -16.234 1 90.81 131 LEU B N 1
ATOM 2711 C CA . LEU B 1 131 ? -3.734 -7.859 -16.094 1 90.81 131 LEU B CA 1
ATOM 2712 C C . LEU B 1 131 ? -3.131 -8.938 -16.984 1 90.81 131 LEU B C 1
ATOM 2714 O O . LEU B 1 131 ? -2.117 -8.703 -17.641 1 90.81 131 LEU B O 1
ATOM 2718 N N . MET B 1 132 ? -3.744 -10.039 -17 1 85.19 132 MET B N 1
ATOM 2719 C CA . MET B 1 132 ? -3.262 -11.164 -17.797 1 85.19 132 MET B CA 1
ATOM 2720 C C . MET B 1 132 ? -3.328 -10.852 -19.297 1 85.19 132 MET B C 1
ATOM 2722 O O . MET B 1 132 ? -2.43 -11.219 -20.047 1 85.19 132 MET B O 1
ATOM 2726 N N . MET B 1 133 ? -4.348 -10.125 -19.641 1 81.5 133 MET B N 1
ATOM 2727 C CA . MET B 1 133 ? -4.543 -9.781 -21.047 1 81.5 133 MET B CA 1
ATOM 2728 C C . MET B 1 133 ? -3.504 -8.766 -21.516 1 81.5 133 MET B C 1
ATOM 2730 O O . MET B 1 133 ? -3.105 -8.758 -22.672 1 81.5 133 MET B O 1
ATOM 2734 N N . ASN B 1 134 ? -3.08 -7.895 -20.625 1 77.62 134 ASN B N 1
ATOM 2735 C CA . ASN B 1 134 ? -2.109 -6.859 -20.969 1 77.62 134 ASN B CA 1
ATOM 2736 C C . ASN B 1 134 ? -0.68 -7.391 -20.906 1 77.62 134 ASN B C 1
ATOM 2738 O O . ASN B 1 134 ? 0.239 -6.777 -21.453 1 77.62 134 ASN B O 1
ATOM 2742 N N . GLU B 1 135 ? -0.389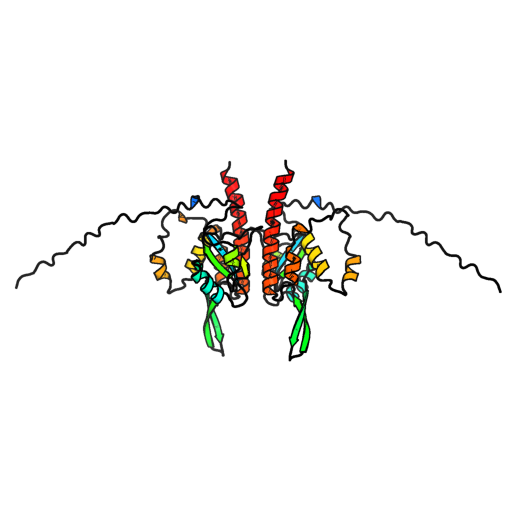 -8.258 -19.891 1 68.62 135 GLU B N 1
ATOM 2743 C CA . GLU B 1 135 ? 0.952 -8.828 -19.828 1 68.62 135 GLU B CA 1
ATOM 2744 C C . GLU B 1 135 ? 1.372 -9.383 -21.188 1 68.62 135 GLU B C 1
ATOM 2746 O O . GLU B 1 135 ? 2.557 -9.375 -21.531 1 68.62 135 GLU B O 1
ATOM 2751 N N . ASP B 1 136 ? 0.417 -10.258 -21.828 1 52.12 136 ASP B N 1
ATOM 2752 C CA . ASP B 1 136 ? 0.72 -10.828 -23.141 1 52.12 136 ASP B CA 1
ATOM 2753 C C . ASP B 1 136 ? 1.125 -9.742 -24.141 1 52.12 136 ASP B C 1
ATOM 2755 O O . ASP B 1 136 ? 0.268 -9.078 -24.719 1 52.12 136 ASP B O 1
ATOM 2759 N N . CYS B 1 137 ? 1.893 -8.953 -23.891 1 44.41 137 CYS B N 1
ATOM 2760 C CA . CYS B 1 137 ? 2.555 -8.281 -25 1 44.41 137 CYS B CA 1
ATOM 2761 C C . CYS B 1 137 ? 2.549 -9.164 -26.25 1 44.41 137 CYS B C 1
ATOM 2763 O O . CYS B 1 137 ? 2.33 -10.367 -26.156 1 44.41 137 CYS B O 1
ATOM 2765 N N . ASP B 1 138 ? 3.305 -9.062 -27.328 1 40.31 138 ASP B N 1
ATOM 2766 C CA . ASP B 1 138 ? 3.184 -9.641 -28.672 1 40.31 138 ASP B CA 1
ATOM 2767 C C . ASP B 1 138 ? 2.971 -11.148 -28.594 1 40.31 138 ASP B C 1
ATOM 2769 O O . ASP B 1 138 ? 2.174 -11.711 -29.344 1 40.31 138 ASP B O 1
ATOM 2773 N N . GLU B 1 139 ? 3.797 -12.078 -27.875 1 36.12 139 GLU B N 1
ATOM 2774 C CA . GLU B 1 139 ? 3.918 -13.523 -28.062 1 36.12 139 GLU B CA 1
ATOM 2775 C C . GLU B 1 139 ? 2.889 -14.273 -27.234 1 36.12 139 GLU B C 1
ATOM 2777 O O . GLU B 1 139 ? 2.537 -15.414 -27.547 1 36.12 139 GLU B O 1
ATOM 2782 N N . HIS B 1 140 ? 2.475 -13.898 -26.047 1 38.59 140 HIS B N 1
ATOM 2783 C CA . HIS B 1 140 ? 1.693 -14.828 -25.25 1 38.59 140 HIS B CA 1
ATOM 2784 C C . HIS B 1 140 ? 0.212 -14.75 -25.594 1 38.59 140 HIS B C 1
ATOM 2786 O O . HIS B 1 140 ? -0.61 -15.445 -24.984 1 38.59 140 HIS B O 1
ATOM 2792 N N . LYS B 1 141 ? -0.279 -14.062 -26.422 1 36.62 141 LYS B N 1
ATOM 2793 C CA . LYS B 1 141 ? -1.646 -14.102 -26.938 1 36.62 141 LYS B CA 1
ATOM 2794 C C . LYS B 1 141 ? -2.068 -15.531 -27.266 1 36.62 141 LYS B C 1
ATOM 2796 O O . LYS B 1 141 ? -3.26 -15.812 -27.406 1 36.62 141 LYS B O 1
ATOM 2801 N N . GLU B 1 142 ? -1.143 -16.391 -27.516 1 32.75 142 GLU B N 1
ATOM 2802 C CA . GLU B 1 142 ? -1.549 -17.703 -28.031 1 32.75 142 GLU B CA 1
ATOM 2803 C C . GLU B 1 142 ? -2.203 -18.531 -26.938 1 32.75 142 GLU B C 1
ATOM 2805 O O . GLU B 1 142 ? -3.139 -19.297 -27.203 1 32.75 142 GLU B O 1
ATOM 2810 N N . ALA B 1 143 ? -1.587 -18.594 -25.828 1 32.19 143 ALA B N 1
ATOM 2811 C CA . ALA B 1 143 ? -2.061 -19.594 -24.891 1 32.19 143 ALA B CA 1
ATOM 2812 C C . ALA B 1 143 ? -3.395 -19.188 -24.266 1 32.19 143 ALA B C 1
ATOM 2814 O O . ALA B 1 143 ? -4.031 -19.984 -23.562 1 32.19 143 ALA B O 1
ATOM 2815 N N . LEU B 1 144 ? -3.727 -17.969 -24.25 1 36.91 144 LEU B N 1
ATOM 2816 C CA . LEU B 1 144 ? -5.059 -17.641 -23.766 1 36.91 144 LEU B CA 1
ATOM 2817 C C . LEU B 1 144 ? -6.133 -18.359 -24.562 1 36.91 144 LEU B C 1
ATOM 2819 O O . LEU B 1 144 ? -7.328 -18.141 -24.359 1 36.91 144 LEU B O 1
ATOM 2823 N N . CYS B 1 145 ? -5.848 -19.125 -25.547 1 29.97 145 CYS B N 1
ATOM 2824 C CA . CYS B 1 145 ? -6.879 -19.828 -26.312 1 29.97 145 CYS B CA 1
ATOM 2825 C C . CYS B 1 145 ? -7.758 -20.672 -25.391 1 29.97 145 CYS B C 1
ATOM 2827 O O . CYS B 1 145 ? -8.891 -21 -25.75 1 29.97 145 CYS B O 1
ATOM 2829 N N . GLU B 1 146 ? -7.191 -21.438 -24.578 1 31.25 146 GLU B N 1
ATOM 2830 C CA . GLU B 1 146 ? -8.055 -22.438 -23.953 1 31.25 146 GLU B CA 1
ATOM 2831 C C . GLU B 1 146 ? -8.891 -21.828 -22.828 1 31.25 146 GLU B C 1
ATOM 2833 O O . GLU B 1 146 ? -9.594 -22.531 -22.109 1 31.25 146 GLU B O 1
ATOM 2838 N N . LEU B 1 147 ? -8.555 -20.594 -22.375 1 35.69 147 LEU B N 1
ATOM 2839 C CA . LEU B 1 147 ? -9.422 -20.125 -21.297 1 35.69 147 LEU B CA 1
ATOM 2840 C C . LEU B 1 147 ? -10.812 -19.781 -21.828 1 35.69 147 LEU B C 1
ATOM 2842 O O . LEU B 1 147 ? -10.969 -19.453 -23 1 35.69 147 LEU B O 1
ATOM 2846 N N . PRO B 1 148 ? -11.938 -20.203 -21.281 1 33.22 148 PRO B N 1
ATOM 2847 C CA . PRO B 1 148 ? -13.25 -19.875 -21.844 1 33.22 148 PRO B CA 1
ATOM 2848 C C . PRO B 1 148 ? -13.281 -18.516 -22.531 1 33.22 148 PRO B C 1
ATOM 2850 O O . PRO B 1 148 ? -12.508 -17.625 -22.172 1 33.22 148 PRO B O 1
ATOM 2853 N N . LYS B 1 149 ? -13.594 -18.516 -23.766 1 30.62 149 LYS B N 1
ATOM 2854 C CA . LYS B 1 149 ? -13.859 -17.422 -24.688 1 30.62 149 LYS B CA 1
ATOM 2855 C C . LYS B 1 149 ? -14.602 -16.281 -24 1 30.62 149 LYS B C 1
ATOM 2857 O O . LYS B 1 149 ? -15.523 -16.516 -23.219 1 30.62 149 LYS B O 1
ATOM 2862 N N . PRO B 1 150 ? -14 -15.18 -24 1 31.55 150 PRO B N 1
ATOM 2863 C CA . PRO B 1 150 ? -14.703 -13.969 -23.578 1 31.55 150 PRO B CA 1
ATOM 2864 C C . PRO B 1 150 ? -16.125 -13.883 -24.141 1 31.55 150 PRO B C 1
ATOM 2866 O O . PRO B 1 150 ? -16.312 -13.719 -25.344 1 31.55 150 PRO B O 1
ATOM 2869 N N . GLY B 1 151 ? -16.734 -14.844 -24.609 1 28.84 151 GLY B N 1
ATOM 2870 C CA . GLY B 1 151 ? -17.984 -14.5 -25.281 1 28.84 151 GLY B CA 1
ATOM 2871 C C . GLY B 1 151 ? -18.797 -13.461 -24.531 1 28.84 151 GLY B C 1
ATOM 2872 O O . GLY B 1 151 ? -18.594 -12.258 -24.719 1 28.84 151 GLY B O 1
ATOM 2873 N N . ASP B 1 152 ? -20.031 -13.938 -24.047 1 31.95 152 ASP B N 1
ATOM 2874 C CA . ASP B 1 152 ? -21.25 -13.133 -23.969 1 31.95 152 ASP B CA 1
ATOM 2875 C C . ASP B 1 152 ? -21.078 -11.945 -23.031 1 31.95 152 ASP B C 1
ATOM 2877 O O . ASP B 1 152 ? -21.344 -10.805 -23.422 1 31.95 152 ASP B O 1
ATOM 2881 N N . SER B 1 153 ? -21.688 -12.023 -21.688 1 30.55 153 SER B N 1
ATOM 2882 C CA . SER B 1 153 ? -22.047 -10.867 -20.875 1 30.55 153 SER B CA 1
ATOM 2883 C C . SER B 1 153 ? -20.812 -10.18 -20.312 1 30.55 153 SER B C 1
ATOM 2885 O O . SER B 1 153 ? -20.906 -9.375 -19.375 1 30.55 153 SER B O 1
ATOM 2887 N N . LEU B 1 154 ? -19.734 -10.57 -20.469 1 34.31 154 LEU B N 1
ATOM 2888 C CA . LEU B 1 154 ? -18.562 -9.852 -20 1 34.31 154 LEU B CA 1
ATOM 2889 C C . LEU B 1 154 ? -18.516 -8.445 -20.578 1 34.31 154 LEU B C 1
ATOM 2891 O O . LEU B 1 154 ? -17.5 -8.023 -21.125 1 34.31 154 LEU B O 1
ATOM 2895 N N . THR B 1 155 ? -19.438 -8.18 -21.438 1 33.25 155 THR B N 1
ATOM 2896 C CA . THR B 1 155 ? -19.594 -6.77 -21.781 1 33.25 155 THR B CA 1
ATOM 2897 C C . THR B 1 155 ? -19.234 -5.887 -20.594 1 33.25 155 THR B C 1
ATOM 2899 O O . THR B 1 155 ? -19.703 -4.754 -20.484 1 33.25 155 THR B O 1
ATOM 2902 N N . LEU B 1 156 ? -18.969 -6.523 -19.5 1 36.62 156 LEU B N 1
ATOM 2903 C CA . LEU B 1 156 ? -19.078 -5.82 -18.219 1 36.62 156 LEU B CA 1
ATOM 2904 C C . LEU B 1 156 ? -18.297 -4.512 -18.25 1 36.62 156 LEU B C 1
ATOM 2906 O O . LEU B 1 156 ? -17.438 -4.324 -19.109 1 36.62 156 LEU B O 1
ATOM 2910 N N . SER B 1 157 ? -18.234 -3.629 -16.953 1 37.44 157 SER B N 1
ATOM 2911 C CA . SER B 1 157 ? -17.953 -2.24 -16.609 1 37.44 157 SER B CA 1
ATOM 2912 C C . SER B 1 157 ? -16.484 -1.898 -16.812 1 37.44 157 SER B C 1
ATOM 2914 O O . SER B 1 157 ? -15.641 -2.191 -15.961 1 37.44 157 SER B O 1
ATOM 2916 N N . GLN B 1 158 ? -15.719 -2.287 -17.875 1 43.72 158 GLN B N 1
ATOM 2917 C CA . GLN B 1 158 ? -14.484 -1.659 -18.328 1 43.72 158 GLN B CA 1
ATOM 2918 C C . GLN B 1 158 ? -14.18 -0.402 -17.516 1 43.72 158 GLN B C 1
ATOM 2920 O O . GLN B 1 158 ? -13.008 -0.064 -17.297 1 43.72 158 GLN B O 1
ATOM 2925 N N . GLY B 1 159 ? -15.164 0.193 -17.109 1 51.41 159 GLY B N 1
ATOM 2926 C CA . GLY B 1 159 ? -15.133 1.509 -16.5 1 51.41 159 GLY B CA 1
ATOM 2927 C C . GLY B 1 159 ? -14.5 1.509 -15.117 1 51.41 159 GLY B C 1
ATOM 2928 O O . GLY B 1 159 ? -13.891 2.498 -14.711 1 51.41 159 GLY B O 1
ATOM 2929 N N . GLN B 1 160 ? -14.516 0.225 -14.477 1 58.75 160 GLN B N 1
ATOM 2930 C CA . GLN B 1 160 ? -14.141 0.355 -13.07 1 58.75 160 GLN B CA 1
ATOM 2931 C C . GLN B 1 160 ? -12.625 0.338 -12.906 1 58.75 160 GLN B C 1
ATOM 2933 O O . GLN B 1 160 ? -12.102 0.853 -11.914 1 58.75 160 GLN B O 1
ATOM 2938 N N . PHE B 1 161 ? -11.867 -0.362 -14.016 1 63.84 161 PHE B N 1
ATOM 2939 C CA . PHE B 1 161 ? -10.422 -0.395 -13.836 1 63.84 161 PHE B CA 1
ATOM 2940 C C . PHE B 1 161 ? -9.727 0.477 -14.875 1 63.84 161 PHE B C 1
ATOM 2942 O O . PHE B 1 161 ? -8.773 0.042 -15.516 1 63.84 161 PHE B O 1
ATOM 2949 N N . LYS B 1 162 ? -10.18 1.602 -15.156 1 68.12 162 LYS B N 1
ATOM 2950 C CA . LYS B 1 162 ? -9.578 2.617 -16.016 1 68.12 162 LYS B CA 1
ATOM 2951 C C . LYS B 1 162 ? -8.141 2.91 -15.586 1 68.12 162 LYS B C 1
ATOM 2953 O O . LYS B 1 162 ? -7.312 3.311 -16.406 1 68.12 162 LYS B O 1
ATOM 2958 N N . GLY B 1 163 ? -7.684 2.355 -14.539 1 78.19 163 GLY B N 1
ATOM 2959 C CA . GLY B 1 163 ? -6.359 2.709 -14.047 1 78.19 163 GLY B CA 1
ATOM 2960 C C . GLY B 1 163 ? -5.289 1.705 -14.438 1 78.19 163 GLY B C 1
ATOM 2961 O O . GLY B 1 163 ? -4.098 1.963 -14.266 1 78.19 163 GLY B O 1
ATOM 2962 N N . ILE B 1 164 ? -5.605 0.674 -15.195 1 85.75 164 ILE B N 1
ATOM 2963 C CA . ILE B 1 164 ? -4.648 -0.389 -15.492 1 85.75 164 ILE B CA 1
ATOM 2964 C C . ILE B 1 164 ? -3.664 0.083 -16.562 1 85.75 164 ILE B C 1
ATOM 2966 O O . ILE B 1 164 ? -2.471 -0.219 -16.484 1 85.75 164 ILE B O 1
ATOM 2970 N N . ASP B 1 165 ? -4.18 0.833 -17.562 1 83.88 165 ASP B N 1
ATOM 2971 C CA . ASP B 1 165 ? -3.307 1.353 -18.609 1 83.88 165 ASP B CA 1
ATOM 2972 C C . ASP B 1 165 ? -2.205 2.23 -18.016 1 83.88 165 ASP B C 1
ATOM 2974 O O . ASP B 1 165 ? -1.056 2.174 -18.453 1 83.88 165 ASP B O 1
ATOM 2978 N N . ALA B 1 166 ? -2.594 2.99 -17.078 1 87.94 166 ALA B N 1
ATOM 2979 C CA . ALA B 1 166 ? -1.636 3.883 -16.422 1 87.94 166 ALA B CA 1
ATOM 2980 C C . ALA B 1 166 ? -0.547 3.09 -15.703 1 87.94 166 ALA B C 1
ATOM 2982 O O . ALA B 1 166 ? 0.61 3.514 -15.656 1 87.94 166 ALA B O 1
ATOM 2983 N N . ILE B 1 167 ? -0.892 1.941 -15.195 1 92.38 167 ILE B N 1
ATOM 2984 C CA . ILE B 1 167 ? 0.058 1.087 -14.484 1 92.38 167 ILE B CA 1
ATOM 2985 C C . ILE B 1 167 ? 1.133 0.6 -15.453 1 92.38 167 ILE B C 1
ATOM 2987 O O . ILE B 1 167 ? 2.326 0.679 -15.156 1 92.38 167 ILE B O 1
ATOM 2991 N N . TYR B 1 168 ? 0.806 0.272 -16.703 1 87.94 168 TYR B N 1
ATOM 2992 C CA . TYR B 1 168 ? 1.757 -0.263 -17.656 1 87.94 168 TYR B CA 1
ATOM 2993 C C . TYR B 1 168 ? 2.605 0.85 -18.266 1 87.94 168 TYR B C 1
ATOM 2995 O O . TYR B 1 168 ? 3.67 0.589 -18.828 1 87.94 168 TYR B O 1
ATOM 3003 N N . GLN B 1 169 ? 2.148 2.076 -18.125 1 87.06 169 GLN B N 1
ATOM 3004 C CA . GLN B 1 169 ? 2.887 3.219 -18.656 1 87.06 169 GLN B CA 1
ATOM 3005 C C . GLN B 1 169 ? 3.898 3.74 -17.641 1 87.06 169 GLN B C 1
ATOM 3007 O O . GLN B 1 169 ? 4.789 4.516 -17.984 1 87.06 169 GLN B O 1
ATOM 3012 N N . GLU B 1 170 ? 3.707 3.281 -16.391 1 89.25 170 GLU B N 1
ATOM 3013 C CA . GLU B 1 170 ? 4.594 3.732 -15.32 1 89.25 170 GLU B CA 1
ATOM 3014 C C . GLU B 1 170 ? 5.914 2.963 -15.344 1 89.25 170 GLU B C 1
ATOM 3016 O O . GLU B 1 170 ? 5.918 1.73 -15.336 1 89.25 170 GLU B O 1
ATOM 3021 N N . ALA B 1 171 ? 7.047 3.666 -15.344 1 86.5 171 ALA B N 1
ATOM 3022 C CA . ALA B 1 171 ? 8.359 3.033 -15.438 1 86.5 171 ALA B CA 1
ATOM 3023 C C . ALA B 1 171 ? 8.805 2.5 -14.078 1 86.5 171 ALA B C 1
ATOM 3025 O O . ALA B 1 171 ? 9.516 1.497 -14 1 86.5 171 ALA B O 1
ATOM 3026 N N . ASP B 1 172 ? 8.383 3.078 -13.031 1 90.62 172 ASP B N 1
ATOM 3027 C CA . ASP B 1 172 ? 8.82 2.746 -11.68 1 90.62 172 ASP B CA 1
ATOM 3028 C C . ASP B 1 172 ? 7.965 1.628 -11.086 1 90.62 172 ASP B C 1
ATOM 3030 O O . ASP B 1 172 ? 6.754 1.783 -10.922 1 90.62 172 ASP B O 1
ATOM 3034 N N . GLY B 1 173 ? 8.578 0.606 -10.695 1 93.44 173 GLY B N 1
ATOM 3035 C CA . GLY B 1 173 ? 7.871 -0.558 -10.18 1 93.44 173 GLY B CA 1
ATOM 3036 C C . GLY B 1 173 ? 7.152 -0.289 -8.867 1 93.44 173 GLY B C 1
ATOM 3037 O O . GLY B 1 173 ? 6.039 -0.769 -8.656 1 93.44 173 GLY B O 1
ATOM 3038 N N . GLU B 1 174 ? 7.75 0.52 -8.055 1 94 174 GLU B N 1
ATOM 3039 C CA . GLU B 1 174 ? 7.141 0.842 -6.766 1 94 174 GLU B CA 1
ATOM 3040 C C . GLU B 1 174 ? 5.895 1.704 -6.949 1 94 174 GLU B C 1
ATOM 3042 O O . GLU B 1 174 ? 4.898 1.521 -6.246 1 94 174 GLU B O 1
ATOM 3047 N N . LYS B 1 175 ? 5.965 2.58 -7.883 1 93.69 175 LYS B N 1
ATOM 3048 C CA . LYS B 1 175 ? 4.797 3.398 -8.195 1 93.69 175 LYS B CA 1
ATOM 3049 C C . LYS B 1 175 ? 3.678 2.551 -8.789 1 93.69 175 LYS B C 1
ATOM 3051 O O . LYS B 1 175 ? 2.498 2.795 -8.523 1 93.69 175 LYS B O 1
ATOM 3056 N N . ARG B 1 176 ? 4.078 1.578 -9.586 1 95.19 176 ARG B N 1
ATOM 3057 C CA . ARG B 1 176 ? 3.061 0.664 -10.086 1 95.19 176 ARG B CA 1
ATOM 3058 C C . ARG B 1 176 ? 2.367 -0.069 -8.945 1 95.19 176 ARG B C 1
ATOM 3060 O O . ARG B 1 176 ? 1.146 -0.237 -8.961 1 95.19 176 ARG B O 1
ATOM 3067 N N . SER B 1 177 ? 3.123 -0.509 -7.973 1 96 177 SER B N 1
ATOM 3068 C CA . SER B 1 177 ? 2.561 -1.188 -6.809 1 96 177 SER B CA 1
ATOM 3069 C C . SER B 1 177 ? 1.612 -0.273 -6.039 1 96 177 SER B C 1
ATOM 3071 O O . SER B 1 177 ? 0.542 -0.705 -5.605 1 96 177 SER B O 1
ATOM 3073 N N . PHE B 1 178 ? 2.037 0.937 -5.938 1 94 178 PHE B N 1
ATOM 3074 C CA . PHE B 1 178 ? 1.189 1.937 -5.297 1 94 178 PHE B CA 1
ATOM 3075 C C . PHE B 1 178 ? -0.119 2.104 -6.062 1 94 178 PHE B C 1
ATOM 3077 O O . PHE B 1 178 ? -1.194 2.135 -5.461 1 94 178 PHE B O 1
ATOM 3084 N N . MET B 1 179 ? -0.065 2.199 -7.391 1 94.31 179 MET B N 1
ATOM 3085 C CA . MET B 1 179 ? -1.245 2.346 -8.234 1 94.31 179 MET B CA 1
ATOM 3086 C C . MET B 1 179 ? -2.178 1.148 -8.078 1 94.31 179 MET B C 1
ATOM 3088 O O . MET B 1 179 ? -3.4 1.306 -8.07 1 94.31 179 MET B O 1
ATOM 3092 N N . LEU B 1 180 ? -1.594 0.008 -7.91 1 94.62 180 LEU B N 1
ATOM 3093 C CA . LEU B 1 180 ? -2.377 -1.202 -7.688 1 94.62 180 LEU B CA 1
ATOM 3094 C C . LEU B 1 180 ? -3.162 -1.11 -6.383 1 94.62 180 LEU B C 1
ATOM 3096 O O . LEU B 1 180 ? -4.359 -1.404 -6.352 1 94.62 180 LEU B O 1
ATOM 3100 N N . ILE B 1 181 ? -2.471 -0.713 -5.34 1 93.25 181 ILE B N 1
ATOM 3101 C CA . ILE B 1 181 ? -3.094 -0.607 -4.023 1 93.25 181 ILE B CA 1
ATOM 3102 C C . ILE B 1 181 ? -4.246 0.391 -4.078 1 93.25 181 ILE B C 1
ATOM 3104 O O . ILE B 1 181 ? -5.324 0.135 -3.535 1 93.25 181 ILE B O 1
ATOM 3108 N N . ASN B 1 182 ? -4.059 1.497 -4.77 1 91.38 182 ASN B N 1
ATOM 3109 C CA . ASN B 1 182 ? -5.117 2.486 -4.934 1 91.38 182 ASN B CA 1
ATOM 3110 C C . ASN B 1 182 ? -6.277 1.935 -5.762 1 91.38 182 ASN B C 1
ATOM 3112 O O . ASN B 1 182 ? -7.441 2.201 -5.461 1 91.38 182 ASN B O 1
ATOM 3116 N N . LEU B 1 183 ? -5.91 1.241 -6.746 1 90.5 183 LEU B N 1
ATOM 3117 C CA . LEU B 1 183 ? -6.922 0.638 -7.605 1 90.5 183 LEU B CA 1
ATOM 3118 C C . LEU B 1 183 ? -7.801 -0.328 -6.816 1 90.5 183 LEU B C 1
ATOM 3120 O O . LEU B 1 183 ? -9.023 -0.315 -6.953 1 90.5 183 LEU B O 1
ATOM 3124 N N . LEU B 1 184 ? -7.242 -1.112 -5.949 1 89.94 184 LEU B N 1
ATOM 3125 C CA . LEU B 1 184 ? -7.969 -2.074 -5.129 1 89.94 184 LEU B CA 1
ATOM 3126 C C . LEU B 1 184 ? -8.836 -1.363 -4.094 1 89.94 184 LEU B C 1
ATOM 3128 O O . LEU B 1 184 ? -9.938 -1.825 -3.775 1 89.94 184 LEU B O 1
ATOM 3132 N N . GLY B 1 185 ? -8.32 -0.294 -3.623 1 82.75 185 GLY B N 1
ATOM 3133 C CA . GLY B 1 185 ? -9.078 0.5 -2.674 1 82.75 185 GLY B CA 1
ATOM 3134 C C . GLY B 1 185 ? -10.328 1.114 -3.279 1 82.75 185 GLY B C 1
ATOM 3135 O O . GLY B 1 185 ? -11.375 1.183 -2.627 1 82.75 185 GLY B O 1
ATOM 3136 N N . ARG B 1 186 ? -10.258 1.508 -4.484 1 78.56 186 ARG B N 1
ATOM 3137 C CA . ARG B 1 186 ? -11.391 2.119 -5.18 1 78.56 186 ARG B CA 1
ATOM 3138 C C . ARG B 1 186 ? -12.461 1.082 -5.504 1 78.56 186 ARG B C 1
ATOM 3140 O O . ARG B 1 186 ? -13.656 1.379 -5.445 1 78.56 186 ARG B O 1
ATOM 3147 N N . ALA B 1 187 ? -12.023 -0.023 -5.887 1 68.25 187 ALA B N 1
ATOM 3148 C CA . ALA B 1 187 ? -12.938 -1.074 -6.324 1 68.25 187 ALA B CA 1
ATOM 3149 C C . ALA B 1 187 ? -13.828 -1.536 -5.172 1 68.25 187 ALA B C 1
ATOM 3151 O O . ALA B 1 187 ? -14.969 -1.947 -5.391 1 68.25 187 ALA B O 1
ATOM 3152 N N . VAL B 1 188 ? -13.438 -1.523 -3.99 1 58.34 188 VAL B N 1
ATOM 3153 C CA . VAL B 1 188 ? -14.172 -2.02 -2.834 1 58.34 188 VAL B CA 1
ATOM 3154 C C . VAL B 1 188 ? -15.352 -1.094 -2.535 1 58.34 188 VAL B C 1
ATOM 3156 O O . VAL B 1 188 ? -16.438 -1.555 -2.18 1 58.34 188 VAL B O 1
ATOM 3159 N N . THR B 1 189 ? -15.188 0.198 -2.758 1 53.75 189 THR B N 1
ATOM 3160 C CA . THR B 1 189 ? -16.25 1.127 -2.402 1 53.75 189 THR B CA 1
ATOM 3161 C C . THR B 1 189 ? -17.406 1.04 -3.406 1 53.75 189 THR B C 1
ATOM 3163 O O . THR B 1 189 ? -18.578 1.179 -3.035 1 53.75 189 THR B O 1
ATOM 3166 N N . VAL B 1 190 ? -17.031 0.777 -4.641 1 47.59 190 VAL B N 1
ATOM 3167 C CA . VAL B 1 190 ? -18.062 0.742 -5.66 1 47.59 190 VAL B CA 1
ATOM 3168 C C . VAL B 1 190 ? -18.984 -0.456 -5.426 1 47.59 190 VAL B C 1
ATOM 3170 O O . VAL B 1 190 ? -20.203 -0.371 -5.641 1 47.59 190 VAL B O 1
ATOM 3173 N N . SER B 1 191 ? -18.375 -1.464 -4.898 1 46.91 191 SER B N 1
ATOM 3174 C CA . SER B 1 191 ? -19.203 -2.652 -4.695 1 46.91 191 SER B CA 1
ATOM 3175 C C . SER B 1 191 ? -20.234 -2.426 -3.598 1 46.91 191 SER B C 1
ATOM 3177 O O . SER B 1 191 ? -21.359 -2.908 -3.695 1 46.91 191 SER B O 1
ATOM 3179 N N . VAL B 1 192 ? -19.859 -1.662 -2.645 1 43.88 192 VAL B N 1
ATOM 3180 C CA . VAL B 1 192 ? -20.797 -1.416 -1.557 1 43.88 192 VAL B CA 1
ATOM 3181 C C . VAL B 1 192 ? -21.938 -0.528 -2.049 1 43.88 192 VAL B C 1
ATOM 3183 O O . VAL B 1 192 ? -23.094 -0.751 -1.702 1 43.88 192 VAL B O 1
ATOM 3186 N N . ASP B 1 193 ? -21.547 0.427 -2.83 1 43.06 193 ASP B N 1
ATOM 3187 C CA . ASP B 1 193 ? -22.594 1.319 -3.326 1 43.06 193 ASP B CA 1
ATOM 3188 C C . ASP B 1 193 ? -23.531 0.586 -4.277 1 43.06 193 ASP B C 1
ATOM 3190 O O . ASP B 1 193 ? -24.734 0.839 -4.285 1 43.06 193 ASP B O 1
ATOM 3194 N N . ASN B 1 194 ? -23 -0.183 -5.051 1 37.34 194 ASN B N 1
ATOM 3195 C CA . ASN B 1 194 ? -23.828 -0.869 -6.035 1 37.34 194 ASN B CA 1
ATOM 3196 C C . ASN B 1 194 ? -24.734 -1.911 -5.379 1 37.34 194 ASN B C 1
ATOM 3198 O O . ASN B 1 194 ? -25.844 -2.145 -5.836 1 37.34 194 ASN B O 1
ATOM 3202 N N . LYS B 1 195 ? -24.25 -2.607 -4.391 1 38.88 195 LYS B N 1
ATOM 3203 C CA . LYS B 1 195 ? -25.141 -3.574 -3.738 1 38.88 195 LYS B CA 1
ATOM 3204 C C . LYS B 1 195 ? -26.297 -2.879 -3.049 1 38.88 195 LYS B C 1
ATOM 3206 O O . LYS B 1 195 ? -27.406 -3.422 -2.994 1 38.88 195 LYS B O 1
ATOM 3211 N N . ASP B 1 196 ? -26.078 -1.766 -2.475 1 36.91 196 ASP B N 1
ATOM 3212 C CA . ASP B 1 196 ? -27.203 -1.048 -1.882 1 36.91 196 ASP B CA 1
ATOM 3213 C C . ASP B 1 196 ? -28.188 -0.586 -2.955 1 36.91 196 ASP B C 1
ATOM 3215 O O . ASP B 1 196 ? -29.328 -0.235 -2.65 1 36.91 196 ASP B O 1
ATOM 3219 N N . LEU B 1 197 ? -27.766 -0.5 -4.113 1 33.56 197 LEU B N 1
ATOM 3220 C CA . LEU B 1 197 ? -28.719 -0.082 -5.125 1 33.56 197 LEU B CA 1
ATOM 3221 C C . LEU B 1 197 ? -29.641 -1.235 -5.508 1 33.56 197 LEU B C 1
ATOM 3223 O O . LEU B 1 197 ? -30.703 -1.019 -6.105 1 33.56 197 LEU B O 1
ATOM 3227 N N . ILE B 1 198 ? -29.188 -2.447 -5.348 1 30.48 198 ILE B N 1
ATOM 3228 C CA . ILE B 1 198 ? -30.141 -3.445 -5.836 1 30.48 198 ILE B CA 1
ATOM 3229 C C . ILE B 1 198 ? -31.25 -3.652 -4.809 1 30.48 198 ILE B C 1
ATOM 3231 O O . ILE B 1 198 ? -32.094 -4.523 -4.977 1 30.48 198 ILE B O 1
ATOM 3235 N N . LYS B 1 199 ? -31.141 -3.111 -3.562 1 29.05 199 LYS B N 1
ATOM 3236 C CA . LYS B 1 199 ? -32.25 -3.473 -2.689 1 29.05 199 LYS B CA 1
ATOM 3237 C C . LYS B 1 199 ? -33.5 -2.691 -3.051 1 29.05 199 LYS B C 1
ATOM 3239 O O . LYS B 1 199 ? -34.625 -3.129 -2.754 1 29.05 199 LYS B O 1
ATOM 3244 N N . ARG B 1 200 ? -33.469 -1.495 -3.562 1 26.89 200 ARG B N 1
ATOM 3245 C CA . ARG B 1 200 ? -34.844 -1.081 -3.645 1 26.89 200 ARG B CA 1
ATOM 3246 C C . ARG B 1 200 ? -35.531 -1.708 -4.855 1 26.89 200 ARG B C 1
ATOM 3248 O O . ARG B 1 200 ? -34.938 -1.834 -5.922 1 26.89 200 ARG B O 1
#

Foldseek 3Di:
DDPPPPPPPPPPPPPDPPDPPPPPPVPPPVPVPDQAFAKFKFFFDAPCPVVLCVQCVVVVKDKDFFWDWDFDQDPNDTDTDIDTLAGRMMMITDGCVSPNLVNSCPTPGTPHTDDDPPDTAGDDVVVVVVRVVVSPDPPPPPVVVPDPDPPDVCVPPCPLPPQVVVSNVDPDNNVSNVSVSVSSVSVVVVVVVVVVVVPD/DDPPPPPPPPPPPPPPPPPPPPPVPVPPPVPVPDQAFAKFKFFFDAPCPVVLCVQCVVVVKDKDFFWDWDFDQDPNDTDTDIDTLAGRMMMITDGCVSPNLVNSCPTPGTPHTDDDPPDTAGDDVVVVVVRVVVSPDPPPVPVCVVPPDPDDDVVDPPPLQPQVVVSNVDPDNNVSNVSVSVSSVSVVVVVVVVVVVVPD

Nearest PDB structures (foldseek):
  5ond-assembly1_A  TM=9.259E-01  e=1.083E-16  Escherichia coli
  5ond-assembly2_B  TM=9.173E-01  e=3.531E-16  Escherichia coli
  8pfg-assembly1_P  TM=9.112E-01  e=8.405E-14  Escherichia coli
  8pib-assembly1_P  TM=8.683E-01  e=6.159E-14  Escherichia coli
  8pfj-assembly1_P  TM=9.099E-01  e=2.911E-12  Escherichia coli

Solvent-accessible surface area (backbone atoms only — not comparable to full-atom values): 23791 Å² total; per-residue (Å²): 139,82,80,73,76,78,78,76,77,73,76,74,75,73,80,75,82,73,81,75,80,72,78,69,72,75,70,68,63,82,46,94,84,58,80,58,67,43,36,31,43,32,37,26,36,88,92,19,50,66,52,21,49,57,54,36,44,75,71,68,34,46,68,50,71,59,53,39,79,40,81,39,74,54,95,87,35,84,39,82,41,81,40,55,44,31,64,38,48,38,34,35,40,47,38,43,86,80,51,44,70,65,58,56,38,67,34,63,32,37,61,37,63,46,32,49,27,95,38,69,34,76,45,59,64,67,58,55,51,53,50,56,60,59,54,36,46,94,76,49,65,62,67,65,67,72,55,80,71,71,72,83,83,60,73,61,73,68,70,81,60,67,60,55,65,58,40,75,70,45,86,48,34,65,56,23,34,50,50,48,54,35,51,56,30,24,55,57,48,52,51,56,56,52,55,64,56,64,70,110,139,78,81,74,77,79,78,77,78,75,78,75,76,76,81,73,83,75,81,72,78,73,76,67,68,76,69,65,62,81,47,92,86,59,79,57,66,42,36,32,44,33,37,25,35,87,91,19,48,67,54,23,48,56,54,36,43,75,72,69,34,47,68,52,72,60,53,39,80,40,82,38,72,53,95,88,36,83,38,81,41,82,40,55,44,32,63,40,47,37,36,35,40,47,38,42,86,81,49,43,68,66,59,56,38,66,34,63,32,38,60,37,63,46,33,50,29,93,41,70,34,75,45,60,65,68,57,53,51,52,50,55,60,60,55,39,47,93,77,52,64,62,70,61,65,77,48,82,71,84,61,79,78,75,73,54,76,68,72,79,61,66,61,55,66,58,38,76,71,45,87,48,35,65,58,22,33,50,52,50,54,33,51,55,29,22,53,57,46,52,53,55,56,52,57,62,56,66,68,112

Sequence (400 aa):
MDNIPASNRRCEIDDGNLVRDRYNFRDTLIVDGLMMKGWYLLYCKRSEQERAVINLDRQGVECYYPQVRIDKIVRGKKQEVLEPLFPSYVFVYFDPEQVSYTSIRSTRGVADFIRRGSTPQLVQQELIYQLMMNEDCDEHKEALCELPKPGDSLTLSQGQFKGIDAIYQEADGEKRSFMLINLLGRAVTVSVDNKDLIKRMDNIPASNRRCEIDDGNLVRDRYNFRDTLIVDGLMMKGWYLLYCKRSEQERAVINLDRQGVECYYPQVRIDKIVRGKKQEVLEPLFPSYVFVYFDPEQVSYTSIRSTRGVADFIRRGSTPQLVQQELIYQLMMNEDCDEHKEALCELPKPGDSLTLSQGQFKGIDAIYQEADGEKRSFMLINLLGRAVTVSVDNKDLIKR

Secondary structure (DSSP, 8-state):
------------------------GGG----TT---SEEEEEEE-TT-HHHHHHHHHHTT-EEE--EEEEEEEETTEEEEEEEESSTTEEEEEE-TTTS-HHHHHTSTTEEEE-EETTEEPEEPHHHHHHHHHHH--TTGGGGGGGS----S-----GGGGTTHHHHHH---HHHHHHHHHHHHHHHHHHHHHHHHHH--/------------------------GGG----TT---SEEEEEEE-TT-HHHHHHHHHHTT-EEE--EEEEEEEETTEEEEEEEESSTTEEEEEE-TTTS-HHHHHTSTTEEEE-EETTEEPEEPHHHHHHHHHHH--TTGGGGGGGS----SS----GGGGTTHHHHHH---HHHHHHHHHHHHHHHHHHHHHHHHHTT-

Radius of gyration: 28.1 Å; Cα contacts (8 Å, |Δi|>4): 461; chains: 2; bounding box: 67×88×129 Å